Protein AF-0000000074534539 (afdb_homodimer)

Foldseek 3Di:
DEEEEQAAQQQWDQDPVGTDHDPPRNVVVLCVPCLNNVVVLVDPPPVLSDDYDYHYDVPRDAQVPDDLVVLQVVLVVCVVCVVVDQAYEYEHHDQCQLLSLLLSQLQKDQQFHEYEYEYWPHHNPDPDTQSVVQVSLVSVCRRPDGARGRWYTFDQFIARSQQKDQCQPRDSRGMDRAADHTQWGGDPHIDGPPVLRDDGDDPPDDIGGHGQDDQLEEEAEDDPPDDLVVLLVVLDPPRAEYEYAYADLQDDPPVDPSNLVSLLVSVVVRRAYETFHPDPFFFNDPCCCVDNSCNVSHHATQTGADPSNLSSLLSRLVSDPDGSVVSSVVSNPDPRSRHDD/DEEEEQAAQQQWDQDPVGTDHDPPRNVVVLCVPCLNNVPVLVPPPPVLSDDYDYHYDVPRDAQVPDDLVVLQVVLVVCVVCVVVDQAYEYEHHDQCQLLSLLLSQLQKDQQFHEYEYEYWPHHNPDPDTQSVVQVSLVSVCRRPDGARGRWYTFDQFIARSQQKDQCQPRDSRGMDRAADHTQWGGDPHIDGPPVLRDDGDDPPDDIGGHGQDDQLEEEAEDDPPDDLVVLLVVLDPPRAEYEYAYADLQDDPPVDPSNLVSLLVSVVVRRAYETFHPDPHFFNDPCCCVDNPCNVSHHATQTGADPSNLSSLLSRLVSDPDGSVVSSVVSNPDPRSRHDD

Organism: Naegleria gruberi (NCBI:txid5762)

Nearest PDB structures (foldseek):
  4r8k-assembly1_D  TM=9.287E-01  e=2.272E-40  Cavia porcellus
  4r8k-assembly2_E  TM=9.231E-01  e=3.483E-40  Cavia porcellus
  5dnd-assembly1_C  TM=9.246E-01  e=5.022E-40  Cavia porcellus
  5dne-assembly1_C  TM=9.319E-01  e=8.696E-40  Cavia porcellus
  4r8k-assembly1_B  TM=9.025E-01  e=1.354E-38  Cavia porcellus

Solvent-accessible surface area (backbone atoms only — not comparable to full-atom values): 35140 Å² total; per-residue (Å²): 55,41,32,36,37,43,29,20,37,30,37,23,41,84,50,98,89,39,73,40,84,44,88,68,43,42,61,56,52,42,59,71,33,57,95,72,36,40,77,58,47,82,72,52,72,58,85,77,72,66,63,70,46,82,45,73,49,85,77,57,36,55,30,49,60,43,34,48,68,52,48,36,52,53,48,48,51,50,61,76,43,45,90,80,40,72,27,37,35,36,33,28,13,63,56,39,39,33,40,47,27,15,36,47,37,66,27,41,39,44,42,68,38,32,33,36,34,32,36,22,90,29,26,45,82,42,92,78,43,50,17,56,59,19,50,52,47,46,53,52,44,60,68,71,47,94,45,31,47,37,22,34,30,52,72,49,28,31,30,51,8,28,45,34,42,60,37,29,43,78,50,80,72,21,64,45,36,70,80,48,75,58,41,29,39,55,61,99,54,78,46,69,42,68,90,72,55,65,77,59,50,57,92,90,47,66,70,43,79,52,66,57,78,38,50,44,47,48,50,43,54,67,58,68,42,60,41,45,67,54,52,46,36,48,55,38,83,75,45,42,31,34,39,33,26,28,31,32,43,47,44,59,42,80,83,37,62,61,52,52,47,43,50,35,54,39,33,73,73,62,31,47,38,32,37,21,33,65,27,70,22,54,34,25,44,82,58,36,81,79,66,33,71,54,40,75,47,61,36,33,55,33,28,40,33,42,70,45,26,48,50,32,49,51,24,39,46,66,40,41,100,58,55,71,70,53,42,49,51,52,59,65,45,66,85,74,74,37,39,69,134,54,41,32,37,37,44,29,20,37,28,36,22,40,83,50,97,90,39,74,40,83,44,90,68,42,41,62,58,53,42,60,69,33,56,96,72,36,41,80,58,49,78,72,51,72,60,84,77,73,67,63,71,45,82,44,73,47,84,78,58,37,56,29,50,58,42,34,49,68,52,47,37,52,52,48,48,51,50,62,76,44,48,91,80,40,72,27,37,34,37,33,28,14,65,58,38,39,32,41,46,27,14,34,47,39,66,26,40,39,45,42,68,39,31,35,34,34,30,37,22,89,30,26,45,82,41,91,77,42,50,18,58,58,17,51,51,48,45,52,52,46,61,69,72,48,94,45,32,46,38,22,34,30,53,71,49,30,29,30,51,7,29,46,35,41,60,37,28,44,78,49,79,72,20,65,46,36,70,78,48,75,58,41,29,40,55,64,98,54,78,45,69,41,68,89,70,56,66,77,60,50,58,91,88,48,66,67,42,78,52,66,56,79,38,51,47,46,48,50,43,54,67,56,68,42,63,42,45,66,53,50,47,37,47,55,38,84,77,46,43,32,34,40,34,26,30,32,31,46,47,45,58,40,77,84,38,59,62,53,51,48,42,51,34,54,40,33,73,72,61,28,47,37,31,37,20,33,63,26,72,22,51,36,24,46,83,58,36,80,79,66,33,71,54,40,75,47,62,36,30,56,33,30,41,32,40,72,44,27,48,51,34,50,50,24,40,46,67,39,42,100,58,54,69,70,55,41,49,52,52,59,66,46,64,84,75,73,38,39,68,134

Secondary structure (DSSP, 8-state):
-EEEEEESGGGEEEETTEEEE-TTHHHHHHHH-TTT--GGGGT---S-----EEEEEEEEE-GGG--HHHHHHHHHHHHHHGGG-S-EEEE--STTHHHHHHHHHHHEES--S-EEEE--SS-TTSSS-SHHHHHHHHHHHHHH----SEEEEETTEEEEGGG-EE-BSS-SS-EE-TTS--SEEESSSEEE-GGGSPPPPPTT---EE-------EEEEE--TT--HHHHHHHT-TT--EEEEEEBTTTB--TT-HHHHHHHHHHHHTT-EEEEEESSSB----TTHHHH-HHHHTTPEE-TT--HHHHHHHHHHHHHSS--HHHHHHHHTS-SSSS---/-EEEEEESGGGEEEETTEEEE-TTHHHHHHHH-TTT--GGGGT---S-----EEEEEEEEE-GGG--HHHHHHHHHHHHHTGGG-S-EEEE--STTHHHHHHHHHHHEES--S-EEEE--SS-TTSSS-SHHHHHHHHHHHHHH----SEEEEETTEEEEGGG-EE-BSS-SS-EE-TTS--SEEESSSEEE-GGGSPPPPPTT---EE-------EEEEE--TT--HHHHHHHT-TT--EEEEEEBTTTB--TT-HHHHHHHHHHHHTT-EEEEEESSSB----TTHHHH-HHHHTTPEE-TT--HHHHHHHHHHHHHSS--HHHHHHHHTS-SSSS---

Structure (mmCIF, N/CA/C/O backbone):
data_AF-0000000074534539-model_v1
#
loop_
_entity.id
_entity.type
_entity.pdbx_description
1 polymer asparaginase
#
loop_
_atom_site.group_PDB
_atom_site.id
_atom_site.type_symbol
_atom_site.label_atom_id
_atom_site.label_alt_id
_atom_site.label_comp_id
_atom_site.label_asym_id
_atom_site.label_entity_id
_atom_site.label_seq_id
_atom_site.pdbx_PDB_ins_code
_atom_site.Cartn_x
_atom_site.Cartn_y
_atom_site.Cartn_z
_atom_site.occupancy
_atom_site.B_iso_or_equiv
_atom_site.auth_seq_id
_atom_site.auth_comp_id
_atom_site.auth_asym_id
_atom_site.auth_atom_id
_atom_site.pdbx_PDB_model_num
ATOM 1 N N . ILE A 1 1 ? -1.489 26.062 23.875 1 94.81 1 ILE A N 1
ATOM 2 C CA . ILE A 1 1 ? -1.63 25.188 22.719 1 94.81 1 ILE A CA 1
ATOM 3 C C . ILE A 1 1 ? -2.65 25.781 21.75 1 94.81 1 ILE A C 1
ATOM 5 O O . ILE A 1 1 ? -3.74 26.188 22.156 1 94.81 1 ILE A O 1
ATOM 9 N N . LEU A 1 2 ? -2.225 25.969 20.516 1 95.44 2 LEU A N 1
ATOM 10 C CA . LEU A 1 2 ? -3.193 26.328 19.484 1 95.44 2 LEU A CA 1
ATOM 11 C C . LEU A 1 2 ? -3.717 25.094 18.766 1 95.44 2 LEU A C 1
ATOM 13 O O . LEU A 1 2 ? -2.953 24.391 18.109 1 95.44 2 LEU A O 1
ATOM 17 N N . ALA A 1 3 ? -4.984 24.859 18.922 1 95.75 3 ALA A N 1
ATOM 18 C CA . ALA A 1 3 ? -5.66 23.812 18.156 1 95.75 3 ALA A CA 1
ATOM 19 C C . ALA A 1 3 ? -6.266 24.391 16.875 1 95.75 3 ALA A C 1
ATOM 21 O O . ALA A 1 3 ? -7.078 25.312 16.938 1 95.75 3 ALA A O 1
ATOM 22 N N . ILE A 1 4 ? -5.812 23.906 15.789 1 97 4 ILE A N 1
ATOM 23 C CA . ILE A 1 4 ? -6.289 24.359 14.492 1 97 4 ILE A CA 1
ATOM 24 C C . ILE A 1 4 ? -7.227 23.312 13.891 1 97 4 ILE A C 1
ATOM 26 O O . ILE A 1 4 ? -6.801 22.203 13.57 1 97 4 ILE A O 1
ATOM 30 N N . TYR A 1 5 ? -8.5 23.641 13.75 1 96.69 5 TYR A N 1
ATOM 31 C CA . TYR A 1 5 ? -9.5 22.734 13.195 1 96.69 5 TYR A CA 1
ATOM 32 C C . TYR A 1 5 ? -9.641 22.953 11.688 1 96.69 5 TYR A C 1
ATOM 34 O O . TYR A 1 5 ? -10.18 23.969 11.25 1 96.69 5 TYR A O 1
ATOM 42 N N . THR A 1 6 ? -9.219 21.938 10.914 1 96.94 6 THR A N 1
ATOM 43 C CA . THR A 1 6 ? -9.219 22.062 9.461 1 96.94 6 THR A CA 1
ATOM 44 C C . THR A 1 6 ? -10.367 21.281 8.844 1 96.94 6 THR A C 1
ATOM 46 O O . THR A 1 6 ? -10.641 21.391 7.648 1 96.94 6 THR A O 1
ATOM 49 N N . GLY A 1 7 ? -10.984 20.484 9.641 1 94.06 7 GLY A N 1
ATOM 50 C CA . GLY A 1 7 ? -12.062 19.609 9.195 1 94.06 7 GLY A CA 1
ATOM 51 C C . GLY A 1 7 ? -11.938 18.203 9.711 1 94.06 7 GLY A C 1
ATOM 52 O O . GLY A 1 7 ? -11.266 17.953 10.719 1 94.06 7 GLY A O 1
ATOM 53 N N . GLY A 1 8 ? -12.672 17.328 9.039 1 93.25 8 GLY A N 1
ATOM 54 C CA . GLY A 1 8 ? -12.625 15.922 9.422 1 93.25 8 GLY A CA 1
ATOM 55 C C . GLY A 1 8 ? -13.805 15.5 10.273 1 93.25 8 GLY A C 1
ATOM 56 O O . GLY A 1 8 ? -14.555 16.344 10.773 1 93.25 8 GLY A O 1
ATOM 57 N N . THR A 1 9 ? -13.82 14.289 10.523 1 91.31 9 THR A N 1
ATOM 58 C CA . THR A 1 9 ? -14.961 13.641 11.164 1 91.31 9 THR A CA 1
ATOM 59 C C . THR A 1 9 ? -15.117 14.109 12.602 1 91.31 9 THR A C 1
ATOM 61 O O . THR A 1 9 ? -16.234 14.195 13.117 1 91.31 9 THR A O 1
ATOM 64 N N . ILE A 1 10 ? -14.07 14.477 13.219 1 94 10 ILE A N 1
ATOM 65 C CA . ILE A 1 10 ? -14.047 14.773 14.641 1 94 10 ILE A CA 1
ATOM 66 C C . ILE A 1 10 ? -15.062 15.875 14.961 1 94 10 ILE A C 1
ATOM 68 O O . ILE A 1 10 ? -15.695 15.859 16.016 1 94 10 ILE A O 1
ATOM 72 N N . GLY A 1 11 ? -15.258 16.797 14.062 1 92.5 11 GLY A N 1
ATOM 73 C CA . GLY A 1 11 ? -16.156 17.922 14.312 1 92.5 11 GLY A CA 1
ATOM 74 C C . GLY A 1 11 ? -17.438 17.859 13.5 1 92.5 11 GLY A C 1
ATOM 75 O O . GLY A 1 11 ? -18.156 18.844 13.391 1 92.5 11 GLY A O 1
ATOM 76 N N . MET A 1 12 ? -17.719 16.719 12.953 1 90.44 12 MET A N 1
ATOM 77 C CA . MET A 1 12 ? -18.891 16.625 12.094 1 90.44 12 MET A CA 1
ATOM 78 C C . MET A 1 12 ? -20.141 16.344 12.914 1 90.44 12 MET A C 1
ATOM 80 O O . MET A 1 12 ? -20.062 15.828 14.031 1 90.44 12 MET A O 1
ATOM 84 N N . LYS A 1 13 ? -21.188 16.781 12.32 1 88.81 13 LYS A N 1
ATOM 85 C CA . LYS A 1 13 ? -22.516 16.562 12.914 1 88.81 13 LYS A CA 1
ATOM 86 C C . LYS A 1 13 ? -23.297 15.516 12.125 1 88.81 13 LYS A C 1
ATOM 88 O O . LYS A 1 13 ? -23.219 15.461 10.898 1 88.81 13 LYS A O 1
ATOM 93 N N . LYS A 1 14 ? -23.984 14.695 12.836 1 84.25 14 LYS A N 1
ATOM 94 C CA . LYS A 1 14 ? -24.844 13.711 12.188 1 84.25 14 LYS A CA 1
ATOM 95 C C . LYS A 1 14 ? -26.047 14.383 11.531 1 84.25 14 LYS A C 1
ATOM 97 O O . LYS A 1 14 ? -26.656 15.273 12.117 1 84.25 14 LYS A O 1
ATOM 102 N N . SER A 1 15 ? -26.25 14.094 10.25 1 80.19 15 SER A N 1
ATOM 103 C CA . SER A 1 15 ? -27.422 14.531 9.5 1 80.19 15 SER A CA 1
ATOM 104 C C . SER A 1 15 ? -28.094 13.359 8.797 1 80.19 15 SER A C 1
ATOM 106 O O . SER A 1 15 ? -27.641 12.219 8.898 1 80.19 15 SER A O 1
ATOM 108 N N . SER A 1 16 ? -29.281 13.617 8.164 1 78.12 16 SER A N 1
ATOM 109 C CA . SER A 1 16 ? -30 12.594 7.414 1 78.12 16 SER A CA 1
ATOM 110 C C . SER A 1 16 ? -29.156 12.047 6.27 1 78.12 16 SER A C 1
ATOM 112 O O . SER A 1 16 ? -29.344 10.914 5.832 1 78.12 16 SER A O 1
ATOM 114 N N . GLU A 1 17 ? -28.234 12.828 5.883 1 70.12 17 GLU A N 1
ATOM 115 C CA . GLU A 1 17 ? -27.406 12.445 4.75 1 70.12 17 GLU A CA 1
ATOM 116 C C . GLU A 1 17 ? -26.047 11.906 5.219 1 70.12 17 GLU A C 1
ATOM 118 O O . GLU A 1 17 ? -25.141 11.719 4.41 1 70.12 17 GLU A O 1
ATOM 123 N N . GLY A 1 18 ? -25.953 11.703 6.516 1 75.5 18 GLY A N 1
ATOM 124 C CA . GLY A 1 18 ? -24.672 11.258 7.066 1 75.5 18 GLY A CA 1
ATOM 125 C C . GLY A 1 18 ? -23.984 12.312 7.902 1 75.5 18 GLY A C 1
ATOM 126 O O . GLY A 1 18 ? -24.641 13.18 8.484 1 75.5 18 GLY A O 1
ATOM 127 N N . TYR A 1 19 ? -22.719 12.188 8.109 1 79.5 19 TYR A N 1
ATOM 128 C CA . TYR A 1 19 ? -21.953 13.164 8.867 1 79.5 19 TYR A CA 1
ATOM 129 C C . TYR A 1 19 ? -21.531 14.328 7.98 1 79.5 19 TYR A C 1
ATOM 131 O O . TYR A 1 19 ? -21.094 14.125 6.844 1 79.5 19 TYR A O 1
ATOM 139 N N . GLN A 1 20 ? -21.734 15.555 8.469 1 80.88 20 GLN A N 1
ATOM 140 C CA . GLN A 1 20 ? -21.391 16.734 7.695 1 80.88 20 GLN A CA 1
ATOM 141 C C . GLN A 1 20 ? -20.594 17.734 8.547 1 80.88 20 GLN A C 1
ATOM 143 O O . GLN A 1 20 ? -20.859 17.875 9.742 1 80.88 20 GLN A O 1
ATOM 148 N N . PRO A 1 21 ? -19.672 18.422 7.891 1 81.62 21 PRO A N 1
ATOM 149 C CA . PRO A 1 21 ? -19 19.5 8.617 1 81.62 21 PRO A CA 1
ATOM 150 C C . PRO A 1 21 ? -19.922 20.688 8.906 1 81.62 21 PRO A C 1
ATOM 152 O O . PRO A 1 21 ? -20.703 21.078 8.047 1 81.62 21 PRO A O 1
ATOM 155 N N . VAL A 1 22 ? -19.953 21.141 10.148 1 85.38 22 VAL A N 1
ATOM 156 C CA . VAL A 1 22 ? -20.766 22.281 10.539 1 85.38 22 VAL A CA 1
ATOM 157 C C . VAL A 1 22 ? -19.891 23.297 11.273 1 85.38 22 VAL A C 1
ATOM 159 O O . VAL A 1 22 ? -19.281 22.984 12.305 1 85.38 22 VAL A O 1
ATOM 162 N N . LYS A 1 23 ? -19.953 24.484 10.719 1 87.81 23 LYS A N 1
ATOM 163 C CA . LYS A 1 23 ? -19.141 25.547 11.305 1 87.81 23 LYS A CA 1
ATOM 164 C C . LYS A 1 23 ? -19.531 25.797 12.766 1 87.81 23 LYS A C 1
ATOM 166 O O . LYS A 1 23 ? -20.719 25.844 13.094 1 87.81 23 LYS A O 1
ATOM 171 N N . GLY A 1 24 ? -18.531 25.875 13.547 1 89.62 24 GLY A N 1
ATOM 172 C CA . GLY A 1 24 ? -18.734 26.234 14.938 1 89.62 24 GLY A CA 1
ATOM 173 C C . GLY A 1 24 ? -19.203 25.078 15.805 1 89.62 24 GLY A C 1
ATOM 174 O O . GLY A 1 24 ? -19.25 25.203 17.031 1 89.62 24 GLY A O 1
ATOM 175 N N . TYR A 1 25 ? -19.5 24.016 15.211 1 90.31 25 TYR A N 1
ATOM 176 C CA . TYR A 1 25 ? -20.094 22.891 15.922 1 90.31 25 TYR A CA 1
ATOM 177 C C . TYR A 1 25 ? -19.094 22.266 16.891 1 90.31 25 TYR A C 1
ATOM 179 O O . TYR A 1 25 ? -19.438 21.953 18.031 1 90.31 25 TYR A O 1
ATOM 187 N N . LEU A 1 26 ? -17.875 22.078 16.453 1 90.88 26 LEU A N 1
ATOM 188 C CA . LEU A 1 26 ? -16.875 21.469 17.312 1 90.88 26 LEU A CA 1
ATOM 189 C C . LEU A 1 26 ? -16.641 22.312 18.562 1 90.88 26 LEU A C 1
ATOM 191 O O . LEU A 1 26 ? -16.562 21.781 19.672 1 90.88 26 LEU A O 1
ATOM 195 N N . ARG A 1 27 ? -16.516 23.594 18.391 1 88.81 27 ARG A N 1
ATOM 196 C CA . ARG A 1 27 ? -16.312 24.516 19.516 1 88.81 27 ARG A CA 1
ATOM 197 C C . ARG A 1 27 ? -17.422 24.344 20.562 1 88.81 27 ARG A C 1
ATOM 199 O O . ARG A 1 27 ? -17.156 24.281 21.75 1 88.81 27 ARG A O 1
ATOM 206 N N . LYS A 1 28 ? -18.609 24.312 20.062 1 87.94 28 LYS A N 1
ATOM 207 C CA . LYS A 1 28 ? -19.766 24.156 20.938 1 87.94 28 LYS A CA 1
ATOM 208 C C . LYS A 1 28 ? -19.703 22.844 21.703 1 87.94 28 LYS A C 1
ATOM 210 O O . LYS A 1 28 ? -20 22.797 22.906 1 87.94 28 LYS A O 1
ATOM 215 N N . LYS A 1 29 ? -19.359 21.859 21.031 1 88.88 29 LYS A N 1
ATOM 216 C CA . LYS A 1 29 ? -19.312 20.531 21.641 1 88.88 29 LYS A CA 1
ATOM 217 C C . LYS A 1 29 ? -18.203 20.438 22.672 1 88.88 29 LYS A C 1
ATOM 219 O O . LYS A 1 29 ? -18.391 19.875 23.75 1 88.88 29 LYS A O 1
ATOM 224 N N . LEU A 1 30 ? -17.047 20.938 22.375 1 88.25 30 LEU A N 1
ATOM 225 C CA . LEU A 1 30 ? -15.922 20.906 23.297 1 88.25 30 LEU A CA 1
ATOM 226 C C . LEU A 1 30 ? -16.234 21.703 24.562 1 88.25 30 LEU A C 1
ATOM 228 O O . LEU A 1 30 ? -15.805 21.344 25.656 1 88.25 30 LEU A O 1
ATOM 232 N N . ALA A 1 31 ? -17 22.766 24.406 1 84.62 31 ALA A N 1
ATOM 233 C CA . ALA A 1 31 ? -17.391 23.609 25.531 1 84.62 31 ALA A CA 1
ATOM 234 C C . ALA A 1 31 ? -18.266 22.844 26.516 1 84.62 31 ALA A C 1
ATOM 236 O O . ALA A 1 31 ? -18.344 23.188 27.688 1 84.62 31 ALA A O 1
ATOM 237 N N . GLN A 1 32 ? -18.891 21.859 26.031 1 85.25 32 GLN A N 1
ATOM 238 C CA . GLN A 1 32 ? -19.797 21.062 26.844 1 85.25 32 GLN A CA 1
ATOM 239 C C . GLN A 1 32 ? -19.047 19.953 27.578 1 85.25 32 GLN A C 1
ATOM 241 O O . GLN A 1 32 ? -19.578 19.344 28.5 1 85.25 32 GLN A O 1
ATOM 246 N N . LEU A 1 33 ? -17.922 19.719 27.156 1 83.56 33 LEU A N 1
ATOM 247 C CA . LEU A 1 33 ? -17.109 18.672 27.781 1 83.56 33 LEU A CA 1
ATOM 248 C C . LEU A 1 33 ? -16.188 19.266 28.844 1 83.56 33 LEU A C 1
ATOM 250 O O . LEU A 1 33 ? -15.32 20.078 28.531 1 83.56 33 LEU A O 1
ATOM 254 N N . SER A 1 34 ? -16.281 18.828 30.047 1 79.19 34 SER A N 1
ATOM 255 C CA . SER A 1 34 ? -15.586 19.406 31.188 1 79.19 34 SER A CA 1
ATOM 256 C C . SER A 1 34 ? -14.078 19.25 31.047 1 79.19 34 SER A C 1
ATOM 258 O O . SER A 1 34 ? -13.32 20.109 31.484 1 79.19 34 SER A O 1
ATOM 260 N N . GLN A 1 35 ? -13.672 18.156 30.391 1 78.5 35 GLN A N 1
ATOM 261 C CA . GLN A 1 35 ? -12.25 17.875 30.25 1 78.5 35 GLN A CA 1
ATOM 262 C C . GLN A 1 35 ? -11.562 18.922 29.375 1 78.5 35 GLN A C 1
ATOM 264 O O . GLN A 1 35 ? -10.344 19.109 29.469 1 78.5 35 GLN A O 1
ATOM 269 N N . PHE A 1 36 ? -12.484 19.594 28.609 1 77.81 36 PHE A N 1
ATOM 270 C CA . PHE A 1 36 ? -11.883 20.547 27.688 1 77.81 36 PHE A CA 1
ATOM 271 C C . PHE A 1 36 ? -12.25 21.969 28.078 1 77.81 36 PHE A C 1
ATOM 273 O O . PHE A 1 36 ? -11.852 22.938 27.406 1 77.81 36 PHE A O 1
ATOM 280 N N . ASN A 1 37 ? -13.273 22.141 29 1 70.75 37 ASN A N 1
ATOM 281 C CA . ASN A 1 37 ? -13.75 23.469 29.406 1 70.75 37 ASN A CA 1
ATOM 282 C C . ASN A 1 37 ? -13.711 23.625 30.922 1 70.75 37 ASN A C 1
ATOM 284 O O . ASN A 1 37 ? -14.75 23.594 31.578 1 70.75 37 ASN A O 1
ATOM 288 N N . ASP A 1 38 ? -13.062 23.047 31.562 1 56.72 38 ASP A N 1
ATOM 289 C CA . ASP A 1 38 ? -13.164 23.188 33 1 56.72 38 ASP A CA 1
ATOM 290 C C . ASP A 1 38 ? -13.25 24.656 33.406 1 56.72 38 ASP A C 1
ATOM 292 O O . ASP A 1 38 ? -12.328 25.438 33.156 1 56.72 38 ASP A O 1
ATOM 296 N N . GLU A 1 39 ? -14.477 25.266 33.344 1 50.41 39 GLU A N 1
ATOM 297 C CA . GLU A 1 39 ? -14.633 26.562 33.969 1 50.41 39 GLU A CA 1
ATOM 298 C C . GLU A 1 39 ? -13.672 26.719 35.156 1 50.41 39 GLU A C 1
ATOM 300 O O . GLU A 1 39 ? -13.203 27.828 35.438 1 50.41 39 GLU A O 1
ATOM 305 N N . ARG A 1 40 ? -13.828 25.672 36.031 1 45.59 40 ARG A N 1
ATOM 306 C CA . ARG A 1 40 ? -12.922 25.656 37.188 1 45.59 40 ARG A CA 1
ATOM 307 C C . ARG A 1 40 ? -11.469 25.641 36.719 1 45.59 40 ARG A C 1
ATOM 309 O O . ARG A 1 40 ? -10.555 25.438 37.531 1 45.59 40 ARG A O 1
ATOM 316 N N . HIS A 1 41 ? -11.43 25.453 35.469 1 44.12 41 HIS A N 1
ATOM 317 C CA . HIS A 1 41 ? -10.07 25.312 34.969 1 44.12 41 HIS A CA 1
ATOM 318 C C . HIS A 1 41 ? -9.227 26.531 35.281 1 44.12 41 HIS A C 1
ATOM 320 O O . HIS A 1 41 ? -8.086 26.656 34.844 1 44.12 41 HIS A O 1
ATOM 326 N N . ARG A 1 42 ? -9.914 27.703 35.688 1 37.31 42 ARG A N 1
ATOM 327 C CA . ARG A 1 42 ? -8.891 28.547 36.312 1 37.31 42 ARG A CA 1
ATOM 328 C C . ARG A 1 42 ? -7.965 27.719 37.188 1 37.31 42 ARG A C 1
ATOM 330 O O . ARG A 1 42 ? -6.746 27.891 37.156 1 37.31 42 ARG A O 1
ATOM 337 N N . LYS A 1 43 ? -8.484 27.094 38.406 1 33.5 43 LYS A N 1
ATOM 338 C CA . LYS A 1 43 ? -7.68 26.438 39.438 1 33.5 43 LYS A CA 1
ATOM 339 C C . LYS A 1 43 ? -7.668 24.922 39.25 1 33.5 43 LYS A C 1
ATOM 341 O O . LYS A 1 43 ? -7.332 24.188 40.188 1 33.5 43 LYS A O 1
ATOM 346 N N . LEU A 1 44 ? -8.477 24.281 38.5 1 33.12 44 LEU A N 1
ATOM 347 C CA . LEU A 1 44 ? -8.461 22.828 38.594 1 33.12 44 LEU A CA 1
ATOM 348 C C . LEU A 1 44 ? -7.043 22.297 38.469 1 33.12 44 LEU A C 1
ATOM 350 O O . LEU A 1 44 ? -6.293 22.703 37.562 1 33.12 44 LEU A O 1
ATOM 354 N N . TYR A 1 45 ? -6.602 21.516 39.5 1 32.91 45 TYR A N 1
ATOM 355 C CA . TYR A 1 45 ? -5.402 20.734 39.75 1 32.91 45 TYR A CA 1
ATOM 356 C C . TYR A 1 45 ? -5.094 19.797 38.594 1 32.91 45 TYR A C 1
ATOM 358 O O . TYR A 1 45 ? -5.082 18.578 38.781 1 32.91 45 TYR A O 1
ATOM 366 N N . LEU A 1 46 ? -5.934 19.531 37.656 1 36.12 46 LEU A N 1
ATOM 367 C CA . LEU A 1 46 ? -5.039 18.734 36.812 1 36.12 46 LEU A CA 1
ATOM 368 C C . LEU A 1 46 ? -3.691 19.422 36.656 1 36.12 46 LEU A C 1
ATOM 370 O O . LEU A 1 46 ? -3.635 20.625 36.344 1 36.12 46 LEU A O 1
ATOM 374 N N . THR A 1 47 ? -2.725 19.047 37.375 1 39.72 47 THR A N 1
ATOM 375 C CA . THR A 1 47 ? -1.343 19.5 37.281 1 39.72 47 THR A CA 1
ATOM 376 C C . THR A 1 47 ? -1.08 20.078 35.875 1 39.72 47 THR A C 1
ATOM 378 O O . THR A 1 47 ? -0.186 20.906 35.688 1 39.72 47 THR A O 1
ATOM 381 N N . LEU A 1 48 ? -1.454 19.406 34.75 1 47.25 48 LEU A N 1
ATOM 382 C CA . LEU A 1 48 ? -0.994 19.828 33.438 1 47.25 48 LEU A CA 1
ATOM 383 C C . LEU A 1 48 ? -1.976 20.828 32.812 1 47.25 48 LEU A C 1
ATOM 385 O O . LEU A 1 48 ? -2.91 20.422 32.125 1 47.25 48 LEU A O 1
ATOM 389 N N . ALA A 1 49 ? -2.291 21.891 33.438 1 54.59 49 ALA A N 1
ATOM 390 C CA . ALA A 1 49 ? -3.166 22.922 32.875 1 54.59 49 ALA A CA 1
ATOM 391 C C . ALA A 1 49 ? -2.629 23.422 31.547 1 54.59 49 ALA A C 1
ATOM 393 O O . ALA A 1 49 ? -1.54 23.984 31.469 1 54.59 49 ALA A O 1
ATOM 394 N N . ALA A 1 50 ? -2.877 22.641 30.5 1 64.5 50 ALA A N 1
ATOM 395 C CA . ALA A 1 50 ? -2.566 23.219 29.203 1 64.5 50 ALA A CA 1
ATOM 396 C C . ALA A 1 50 ? -3.672 24.156 28.734 1 64.5 50 ALA A C 1
ATOM 398 O O . ALA A 1 50 ? -4.859 23.844 28.844 1 64.5 50 ALA A O 1
ATOM 399 N N . LEU A 1 51 ? -3.271 25.391 28.625 1 71.12 51 LEU A N 1
ATOM 400 C CA . LEU A 1 51 ? -4.172 26.344 27.984 1 71.12 51 LEU A CA 1
ATOM 401 C C . LEU A 1 51 ? -4.215 26.141 26.484 1 71.12 51 LEU A C 1
ATOM 403 O O . LEU A 1 51 ? -3.174 25.953 25.844 1 71.12 51 LEU A O 1
ATOM 407 N N . TYR A 1 52 ? -5.539 25.812 26 1 79.56 52 TYR A N 1
ATOM 408 C CA . TYR A 1 52 ? -5.594 25.672 24.562 1 79.56 52 TYR A CA 1
ATOM 409 C C . TYR A 1 52 ? -6.637 26.609 23.953 1 79.56 52 TYR A C 1
ATOM 411 O O . TYR A 1 52 ? -7.551 27.062 24.641 1 79.56 52 TYR A O 1
ATOM 419 N N . GLN A 1 53 ? -6.375 27.125 22.781 1 87.38 53 GLN A N 1
ATOM 420 C CA . GLN A 1 53 ? -7.277 27.906 21.938 1 87.38 53 GLN A CA 1
ATOM 421 C C . GLN A 1 53 ? -7.605 27.156 20.641 1 87.38 53 GLN A C 1
ATOM 423 O O . GLN A 1 53 ? -6.75 26.469 20.078 1 87.38 53 GLN A O 1
ATOM 428 N N . LEU A 1 54 ? -8.867 27.281 20.281 1 92.38 54 LEU A N 1
ATOM 429 C CA . LEU A 1 54 ? -9.312 26.641 19.047 1 92.38 54 LEU A CA 1
ATOM 430 C C . LEU A 1 54 ? -9.453 27.641 17.922 1 92.38 54 LEU A C 1
ATOM 432 O O . LEU A 1 54 ? -10.141 28.656 18.062 1 92.38 54 LEU A O 1
ATOM 436 N N . LEU A 1 55 ? -8.766 27.438 16.875 1 94.5 55 LEU A N 1
ATOM 437 C CA . LEU A 1 55 ? -8.906 28.188 15.633 1 94.5 55 LEU A CA 1
ATOM 438 C C . LEU A 1 55 ? -9.523 27.328 14.539 1 94.5 55 LEU A C 1
ATOM 440 O O . LEU A 1 55 ? -8.977 26.281 14.188 1 94.5 55 LEU A O 1
ATOM 444 N N . GLU A 1 56 ? -10.656 27.719 14.039 1 95.62 56 GLU A N 1
ATOM 445 C CA . GLU A 1 56 ? -11.375 26.969 13.016 1 95.62 56 GLU A CA 1
ATOM 446 C C . GLU A 1 56 ? -11.18 27.578 11.633 1 95.62 56 GLU A C 1
ATOM 448 O O . GLU A 1 56 ? -11.383 28.781 11.445 1 95.62 56 GLU A O 1
ATOM 453 N N . PHE A 1 57 ? -10.727 26.719 10.695 1 95.69 57 PHE A N 1
ATOM 454 C CA . PHE A 1 57 ? -10.562 27.172 9.32 1 95.69 57 PHE A CA 1
ATOM 455 C C . PHE A 1 57 ? -11.914 27.406 8.664 1 95.69 57 PHE A C 1
ATOM 457 O O . PHE A 1 57 ? -12.93 26.859 9.109 1 95.69 57 PHE A O 1
ATOM 464 N N . ASP A 1 58 ? -11.906 28.266 7.684 1 92 58 ASP A N 1
ATOM 465 C CA . ASP A 1 58 ? -13.07 28.531 6.848 1 92 58 ASP A CA 1
ATOM 466 C C . ASP A 1 58 ? -12.695 28.531 5.367 1 92 58 ASP A C 1
ATOM 468 O O . ASP A 1 58 ? -11.992 29.422 4.902 1 92 58 ASP A O 1
ATOM 472 N N . PRO A 1 59 ? -13.25 27.656 4.637 1 91 59 PRO A N 1
ATOM 473 C CA . PRO A 1 59 ? -14.094 26.531 5.031 1 91 59 PRO A CA 1
ATOM 474 C C . PRO A 1 59 ? -13.312 25.406 5.699 1 91 59 PRO A C 1
ATOM 476 O O . PRO A 1 59 ? -12.086 25.344 5.566 1 91 59 PRO A O 1
ATOM 479 N N . ILE A 1 60 ? -13.984 24.578 6.484 1 91.5 60 ILE A N 1
ATOM 480 C CA . ILE A 1 60 ? -13.43 23.297 6.918 1 91.5 60 ILE A CA 1
ATOM 481 C C . ILE A 1 60 ? -13.602 22.25 5.82 1 91.5 60 ILE A C 1
ATOM 483 O O . ILE A 1 60 ? -14.586 22.281 5.074 1 91.5 60 ILE A O 1
ATOM 487 N N . LEU A 1 61 ? -12.664 21.328 5.75 1 89.75 61 LEU A N 1
ATOM 488 C CA . LEU A 1 61 ? -12.648 20.438 4.598 1 89.75 61 LEU A CA 1
ATOM 489 C C . LEU A 1 61 ? -12.719 18.984 5.035 1 89.75 61 LEU A C 1
ATOM 491 O O . LEU A 1 61 ? -12.195 18.625 6.09 1 89.75 61 LEU A O 1
ATOM 495 N N . ASP A 1 62 ? -13.375 18.188 4.191 1 90.06 62 ASP A N 1
ATOM 496 C CA . ASP A 1 62 ? -13.086 16.766 4.191 1 90.06 62 ASP A CA 1
ATOM 497 C C . ASP A 1 62 ? -11.648 16.5 3.746 1 90.06 62 ASP A C 1
ATOM 499 O O . ASP A 1 62 ? -11.172 17.109 2.787 1 90.06 62 ASP A O 1
ATOM 503 N N . SER A 1 63 ? -10.984 15.688 4.5 1 93.12 63 SER A N 1
ATOM 504 C CA . SER A 1 63 ? -9.562 15.492 4.215 1 93.12 63 SER A CA 1
ATOM 505 C C . SER A 1 63 ? -9.359 14.938 2.807 1 93.12 63 SER A C 1
ATOM 507 O O . SER A 1 63 ? -8.305 15.156 2.199 1 93.12 63 SER A O 1
ATOM 509 N N . SER A 1 64 ? -10.312 14.188 2.223 1 93.75 64 SER A N 1
ATOM 510 C CA . SER A 1 64 ? -10.195 13.672 0.861 1 93.75 64 SER A CA 1
ATOM 511 C C . SER A 1 64 ? -10.148 14.812 -0.155 1 93.75 64 SER A C 1
ATOM 513 O O . SER A 1 64 ? -9.688 14.625 -1.283 1 93.75 64 SER A O 1
ATOM 515 N N . ASP A 1 65 ? -10.547 15.984 0.277 1 93.75 65 ASP A N 1
ATOM 516 C CA . ASP A 1 65 ? -10.609 17.125 -0.633 1 93.75 65 ASP A CA 1
ATOM 517 C C . ASP A 1 65 ? -9.391 18.031 -0.454 1 93.75 65 ASP A C 1
ATOM 519 O O . ASP A 1 65 ? -9.25 19.031 -1.152 1 93.75 65 ASP A O 1
ATOM 523 N N . MET A 1 66 ? -8.523 17.688 0.416 1 94.19 66 MET A N 1
ATOM 524 C CA . MET A 1 66 ? -7.344 18.516 0.658 1 94.19 66 MET A CA 1
ATOM 525 C C . MET A 1 66 ? -6.316 18.328 -0.452 1 94.19 66 MET A C 1
ATOM 527 O O . MET A 1 66 ? -6.129 17.219 -0.956 1 94.19 66 MET A O 1
ATOM 531 N N . GLY A 1 67 ? -5.711 19.375 -0.873 1 95.38 67 GLY A N 1
ATOM 532 C CA . GLY A 1 67 ? -4.551 19.391 -1.748 1 95.38 67 GLY A CA 1
ATOM 533 C C . GLY A 1 67 ? -3.34 20.062 -1.124 1 95.38 67 GLY A C 1
ATOM 534 O O . GLY A 1 67 ? -3.326 20.328 0.079 1 95.38 67 GLY A O 1
ATOM 535 N N . TYR A 1 68 ? -2.311 20.266 -1.938 1 96.62 68 TYR A N 1
ATOM 536 C CA . TYR A 1 68 ? -1.07 20.812 -1.395 1 96.62 68 TYR A CA 1
ATOM 537 C C . TYR A 1 68 ? -1.248 22.266 -0.982 1 96.62 68 TYR A C 1
ATOM 539 O O . TYR A 1 68 ? -0.573 22.75 -0.069 1 96.62 68 TYR A O 1
ATOM 547 N N . LYS A 1 69 ? -2.217 23.016 -1.62 1 97.25 69 LYS A N 1
ATOM 548 C CA . LYS A 1 69 ? -2.475 24.391 -1.222 1 97.25 69 LYS A CA 1
ATOM 549 C C . LYS A 1 69 ? -3.045 24.469 0.192 1 97.25 69 LYS A C 1
ATOM 551 O O . LYS A 1 69 ? -2.777 25.406 0.931 1 97.25 69 LYS A O 1
ATOM 556 N N . ASP A 1 70 ? -3.832 23.484 0.53 1 97.5 70 ASP A N 1
ATOM 557 C CA . ASP A 1 70 ? -4.367 23.406 1.886 1 97.5 70 ASP A CA 1
ATOM 558 C C . ASP A 1 70 ? -3.26 23.141 2.902 1 97.5 70 ASP A C 1
ATOM 560 O O . ASP A 1 70 ? -3.299 23.656 4.02 1 97.5 70 ASP A O 1
ATOM 564 N N . TRP A 1 71 ? -2.27 22.281 2.525 1 98.62 71 TRP A N 1
ATOM 565 C CA . TRP A 1 71 ? -1.113 22.078 3.389 1 98.62 71 TRP A CA 1
ATOM 566 C C . TRP A 1 71 ? -0.388 23.391 3.666 1 98.62 71 TRP A C 1
ATOM 568 O O . TRP A 1 71 ? -0.004 23.656 4.805 1 98.62 71 TRP A O 1
ATOM 578 N N . VAL A 1 72 ? -0.241 24.172 2.609 1 98.69 72 VAL A N 1
ATOM 579 C CA . VAL A 1 72 ? 0.461 25.438 2.725 1 98.69 72 VAL A CA 1
ATOM 580 C C . VAL A 1 72 ? -0.315 26.375 3.648 1 98.69 72 VAL A C 1
ATOM 582 O O . VAL A 1 72 ? 0.279 27.094 4.453 1 98.69 72 VAL A O 1
ATOM 585 N N . LYS A 1 73 ? -1.633 26.391 3.533 1 98.56 73 LYS A N 1
ATOM 586 C CA . LYS A 1 73 ? -2.471 27.188 4.418 1 98.56 73 LYS A CA 1
ATOM 587 C C . LYS A 1 73 ? -2.268 26.797 5.879 1 98.56 73 LYS A C 1
ATOM 589 O O . LYS A 1 73 ? -2.152 27.672 6.75 1 98.56 73 LYS A O 1
ATOM 594 N N . ILE A 1 74 ? -2.24 25.547 6.16 1 98.75 74 ILE A N 1
ATOM 595 C CA . ILE A 1 74 ? -2.021 25.062 7.516 1 98.75 74 ILE A CA 1
ATOM 596 C C . ILE A 1 74 ? -0.635 25.469 8 1 98.75 74 ILE A C 1
ATOM 598 O O . ILE A 1 74 ? -0.487 25.984 9.109 1 98.75 74 ILE A O 1
ATOM 602 N N . ALA A 1 75 ? 0.375 25.25 7.133 1 98.88 75 ALA A N 1
ATOM 603 C CA . ALA A 1 75 ? 1.752 25.594 7.477 1 98.88 75 ALA A CA 1
ATOM 604 C C . ALA A 1 75 ? 1.89 27.078 7.762 1 98.88 75 ALA A C 1
ATOM 606 O O . ALA A 1 75 ? 2.568 27.469 8.711 1 98.88 75 ALA A O 1
ATOM 607 N N . GLN A 1 76 ? 1.265 27.875 6.922 1 98.75 76 GLN A N 1
ATOM 608 C CA . GLN A 1 76 ? 1.304 29.328 7.105 1 98.75 76 GLN A CA 1
ATOM 609 C C . GLN A 1 76 ? 0.657 29.719 8.43 1 98.75 76 GLN A C 1
ATOM 611 O O . GLN A 1 76 ? 1.143 30.625 9.117 1 98.75 76 GLN A O 1
ATOM 616 N N . CYS A 1 77 ? -0.427 29.109 8.758 1 98.62 77 CYS A N 1
ATOM 617 C CA . CYS A 1 77 ? -1.099 29.391 10.023 1 98.62 77 CYS A CA 1
ATOM 618 C C . CYS A 1 77 ? -0.176 29.109 11.203 1 98.62 77 CYS A C 1
ATOM 620 O O . CYS A 1 77 ? -0.065 29.922 12.117 1 98.62 77 CYS A O 1
ATOM 622 N N . VAL A 1 78 ? 0.499 27.953 11.211 1 98.69 78 VAL A N 1
ATOM 623 C CA . VAL A 1 78 ? 1.452 27.609 12.266 1 98.69 78 VAL A CA 1
ATOM 624 C C . VAL A 1 78 ? 2.576 28.656 12.297 1 98.69 78 VAL A C 1
ATOM 626 O O . VAL A 1 78 ? 2.961 29.125 13.367 1 98.69 78 VAL A O 1
ATOM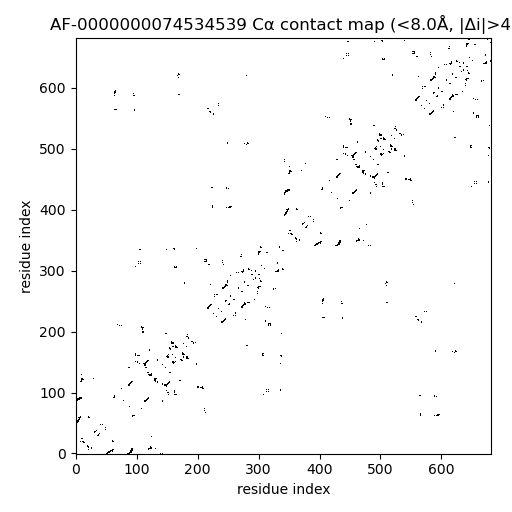 629 N N . TYR A 1 79 ? 3.057 28.984 11.094 1 98.69 79 TYR A N 1
ATOM 630 C CA . TYR A 1 79 ? 4.141 29.953 10.984 1 98.69 79 TYR A CA 1
ATOM 631 C C . TYR A 1 79 ? 3.734 31.297 11.586 1 98.69 79 TYR A C 1
ATOM 633 O O . TYR A 1 79 ? 4.477 31.891 12.367 1 98.69 79 TYR A O 1
ATOM 641 N N . ASP A 1 80 ? 2.559 31.781 11.273 1 98.31 80 ASP A N 1
ATOM 642 C CA . ASP A 1 80 ? 2.064 33.062 11.711 1 98.31 80 ASP A CA 1
ATOM 643 C C . ASP A 1 80 ? 1.865 33.125 13.227 1 98.31 80 ASP A C 1
ATOM 645 O O . ASP A 1 80 ? 1.961 34.188 13.844 1 98.31 80 ASP A O 1
ATOM 649 N N . HIS A 1 81 ? 1.612 31.984 13.82 1 97.75 81 HIS A N 1
ATOM 650 C CA . HIS A 1 81 ? 1.3 31.922 15.242 1 97.75 81 HIS A CA 1
ATOM 651 C C . HIS A 1 81 ? 2.438 31.281 16.031 1 97.75 81 HIS A C 1
ATOM 653 O O . HIS A 1 81 ? 2.295 31.016 17.234 1 97.75 81 HIS A O 1
ATOM 659 N N . TYR A 1 82 ? 3.516 31.031 15.414 1 97.94 82 TYR A N 1
ATOM 660 C CA . TYR A 1 82 ? 4.594 30.203 15.938 1 97.94 82 TYR A CA 1
ATOM 661 C C . TYR A 1 82 ? 5.094 30.734 17.266 1 97.94 82 TYR A C 1
ATOM 663 O O . TYR A 1 82 ? 5.297 29.969 18.219 1 97.94 82 TYR A O 1
ATOM 671 N N . ASN A 1 83 ? 5.242 32.031 17.422 1 96.62 83 ASN A N 1
ATOM 672 C CA . ASN A 1 83 ? 5.867 32.625 18.594 1 96.62 83 ASN A CA 1
ATOM 673 C C . ASN A 1 83 ? 4.863 32.812 19.734 1 96.62 83 ASN A C 1
ATOM 675 O O . ASN A 1 83 ? 5.254 33.031 20.875 1 96.62 83 ASN A O 1
ATOM 679 N N . ASN A 1 84 ? 3.59 32.594 19.438 1 96.12 84 ASN A N 1
ATOM 680 C CA . ASN A 1 84 ? 2.549 32.906 20.406 1 96.12 84 ASN A CA 1
ATOM 681 C C . ASN A 1 84 ? 2.105 31.672 21.172 1 96.12 84 ASN A C 1
ATOM 683 O O . ASN A 1 84 ? 1.412 31.766 22.188 1 96.12 84 ASN A O 1
ATOM 687 N N . TYR A 1 85 ? 2.521 30.547 20.734 1 95.5 85 TYR A N 1
ATOM 688 C CA . TYR A 1 85 ? 2.082 29.297 21.359 1 95.5 85 TYR A CA 1
ATOM 689 C C . TYR A 1 85 ? 3.256 28.359 21.562 1 95.5 85 TYR A C 1
ATOM 691 O O . TYR A 1 85 ? 4.285 28.469 20.891 1 95.5 85 TYR A O 1
ATOM 699 N N . ASP A 1 86 ? 3.107 27.406 22.469 1 95.44 86 ASP A N 1
ATOM 700 C CA . ASP A 1 86 ? 4.16 26.453 22.797 1 95.44 86 ASP A CA 1
ATOM 701 C C . ASP A 1 86 ? 4.047 25.188 21.938 1 95.44 86 ASP A C 1
ATOM 703 O O . ASP A 1 86 ? 5.043 24.5 21.719 1 95.44 86 ASP A O 1
ATOM 707 N N . SER A 1 87 ? 2.863 24.906 21.547 1 96.75 87 SER A N 1
ATOM 708 C CA . SER A 1 87 ? 2.582 23.703 20.766 1 96.75 87 SER A CA 1
ATOM 709 C C . SER A 1 87 ? 1.375 23.906 19.844 1 96.75 87 SER A C 1
ATOM 711 O O . SER A 1 87 ? 0.61 24.859 20.031 1 96.75 87 SER A O 1
ATOM 713 N N . PHE A 1 88 ? 1.278 23.078 18.891 1 98 88 PHE A N 1
ATOM 714 C CA . PHE A 1 88 ? 0.172 23.141 17.953 1 98 88 PHE A CA 1
ATOM 715 C C . PHE A 1 88 ? -0.489 21.766 17.812 1 98 88 PHE A C 1
ATOM 717 O O . PHE A 1 88 ? 0.195 20.75 17.781 1 98 88 PHE A O 1
ATOM 724 N N . ILE A 1 89 ? -1.785 21.734 17.781 1 98.06 89 ILE A N 1
ATOM 725 C CA . ILE A 1 89 ? -2.576 20.547 17.469 1 98.06 89 ILE A CA 1
ATOM 726 C C . ILE A 1 89 ? -3.441 20.812 16.234 1 98.06 89 ILE A C 1
ATOM 728 O O . ILE A 1 89 ? -4.195 21.797 16.203 1 98.06 89 ILE A O 1
ATOM 732 N N . ILE A 1 90 ? -3.26 20.062 15.242 1 98.62 90 ILE A N 1
ATOM 733 C CA . ILE A 1 90 ? -4.043 20.188 14.016 1 98.62 90 ILE A CA 1
ATOM 734 C C . ILE A 1 90 ? -5.125 19.109 13.977 1 98.62 90 ILE A C 1
ATOM 736 O O . ILE A 1 90 ? -4.82 17.922 13.906 1 98.62 90 ILE A O 1
ATOM 740 N N . LEU A 1 91 ? -6.348 19.484 14.07 1 97.69 91 LEU A N 1
ATOM 741 C CA . LEU A 1 91 ? -7.484 18.578 13.906 1 97.69 91 LEU A CA 1
ATOM 742 C C . LEU A 1 91 ? -7.816 18.391 12.43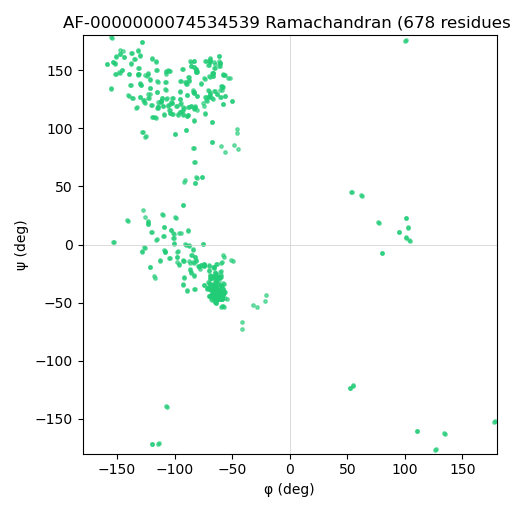 1 97.69 91 LEU A C 1
ATOM 744 O O . LEU A 1 91 ? -8.172 19.359 11.742 1 97.69 91 LEU A O 1
ATOM 748 N N . HIS A 1 92 ? -7.711 17.203 11.93 1 97.31 92 HIS A N 1
ATOM 749 C CA . HIS A 1 92 ? -7.688 16.875 10.508 1 97.31 92 HIS A CA 1
ATOM 750 C C . HIS A 1 92 ? -8.531 15.641 10.227 1 97.31 92 HIS A C 1
ATOM 752 O O . HIS A 1 92 ? -8.875 14.891 11.141 1 97.31 92 HIS A O 1
ATOM 758 N N . GLY A 1 93 ? -9 15.5 9 1 96.06 93 GLY A N 1
ATOM 759 C CA . GLY A 1 93 ? -9.578 14.227 8.602 1 96.06 93 GLY A CA 1
ATOM 760 C C . GLY A 1 93 ? -8.555 13.109 8.484 1 96.06 93 GLY A C 1
ATOM 761 O O . GLY A 1 93 ? -7.379 13.367 8.227 1 96.06 93 GLY A O 1
ATOM 762 N N . THR A 1 94 ? -8.984 11.852 8.578 1 97.19 94 THR A N 1
ATOM 763 C CA . THR A 1 94 ? -8.055 10.742 8.719 1 97.19 94 THR A CA 1
ATOM 764 C C . THR A 1 94 ? -7.562 10.273 7.348 1 97.19 94 THR A C 1
ATOM 766 O O . THR A 1 94 ? -6.465 9.727 7.23 1 97.19 94 THR A O 1
ATOM 769 N N . ASP A 1 95 ? -8.242 10.477 6.289 1 96.31 95 ASP A N 1
ATOM 770 C CA . ASP A 1 95 ? -7.973 9.883 4.98 1 96.31 95 ASP A CA 1
ATOM 771 C C . ASP A 1 95 ? -6.609 10.336 4.453 1 96.31 95 ASP A C 1
ATOM 773 O O . ASP A 1 95 ? -5.879 9.539 3.852 1 96.31 95 ASP A O 1
ATOM 777 N N . THR A 1 96 ? -6.266 11.641 4.621 1 98.12 96 THR A N 1
ATOM 778 C CA . THR A 1 96 ? -5.031 12.148 4.031 1 98.12 96 THR A CA 1
ATOM 779 C C . THR A 1 96 ? -4.133 12.766 5.105 1 98.12 96 THR A C 1
ATOM 781 O O . THR A 1 96 ? -3.227 13.539 4.793 1 98.12 96 THR A O 1
ATOM 784 N N . MET A 1 97 ? -4.383 12.453 6.379 1 98.56 97 MET A N 1
ATOM 785 C CA . MET A 1 97 ? -3.674 13.023 7.523 1 98.56 97 MET A CA 1
ATOM 786 C C . MET A 1 97 ? -2.176 12.758 7.422 1 98.56 97 MET A C 1
ATOM 788 O O . MET A 1 97 ? -1.363 13.641 7.688 1 98.56 97 MET A O 1
ATOM 792 N N . CYS A 1 98 ? -1.806 11.562 6.992 1 98.69 98 CYS A N 1
ATOM 793 C CA . CYS A 1 98 ? -0.395 11.195 6.93 1 98.69 98 CYS A CA 1
ATOM 794 C C . CYS A 1 98 ? 0.317 11.953 5.816 1 98.69 98 CYS A C 1
ATOM 796 O O . CYS A 1 98 ? 1.501 12.273 5.934 1 98.69 98 CYS A O 1
ATOM 798 N N . TYR A 1 99 ? -0.392 12.258 4.723 1 98.81 99 TYR A N 1
ATOM 799 C CA . TYR A 1 99 ? 0.177 13.125 3.695 1 98.81 99 TYR A CA 1
ATOM 800 C C . TYR A 1 99 ? 0.437 14.523 4.242 1 98.81 99 TYR A C 1
ATOM 802 O O . TYR A 1 99 ? 1.51 15.094 4.027 1 98.81 99 TYR A O 1
ATOM 810 N N . THR A 1 100 ? -0.547 15.047 4.965 1 98.88 100 THR A N 1
ATOM 811 C CA . THR A 1 100 ? -0.422 16.375 5.539 1 98.88 100 THR A CA 1
ATOM 812 C C . THR A 1 100 ? 0.728 16.438 6.543 1 98.88 100 THR A C 1
ATOM 814 O O . THR A 1 100 ? 1.543 17.359 6.516 1 98.88 100 THR A O 1
ATOM 817 N N . ALA A 1 101 ? 0.78 15.43 7.41 1 98.94 101 ALA A N 1
ATOM 818 C CA . ALA A 1 101 ? 1.843 15.391 8.414 1 98.94 101 ALA A CA 1
ATOM 819 C C . ALA A 1 101 ? 3.219 15.344 7.75 1 98.94 101 ALA A C 1
ATOM 821 O O . ALA A 1 101 ? 4.141 16.047 8.18 1 98.94 101 ALA A O 1
ATOM 822 N N . SER A 1 102 ? 3.314 14.555 6.719 1 98.88 102 SER A N 1
ATOM 823 C CA . SER A 1 102 ? 4.578 14.469 5.992 1 98.88 102 SER A CA 1
ATOM 824 C C . SER A 1 102 ? 4.93 15.797 5.336 1 98.88 102 SER A C 1
ATOM 826 O O . SER A 1 102 ? 6.051 16.281 5.469 1 98.88 102 SER A O 1
ATOM 828 N N . ALA A 1 103 ? 4.004 16.375 4.684 1 98.88 103 ALA A N 1
ATOM 829 C CA . ALA A 1 103 ? 4.23 17.625 3.984 1 98.88 103 ALA A CA 1
ATOM 830 C C . ALA A 1 103 ? 4.672 18.719 4.953 1 98.88 103 ALA A C 1
ATOM 832 O O . ALA A 1 103 ? 5.641 19.438 4.688 1 98.88 103 ALA A O 1
ATOM 833 N N . LEU A 1 104 ? 3.957 18.844 6.086 1 98.94 104 LEU A N 1
ATOM 834 C CA . LEU A 1 104 ? 4.293 19.844 7.082 1 98.94 104 LEU A CA 1
ATOM 835 C C . LEU A 1 104 ? 5.703 19.625 7.625 1 98.94 104 LEU A C 1
ATOM 837 O O . LEU A 1 104 ? 6.449 20.594 7.828 1 98.94 104 LEU A O 1
ATOM 841 N N . SER A 1 105 ? 6.055 18.359 7.832 1 98.88 105 SER A N 1
ATOM 842 C CA . SER A 1 105 ? 7.379 18.062 8.367 1 98.88 105 SER A CA 1
ATOM 843 C C . SER A 1 105 ? 8.477 18.594 7.457 1 98.88 105 SER A C 1
ATOM 845 O O . SER A 1 105 ? 9.523 19.047 7.93 1 98.88 105 SER A O 1
ATOM 847 N N . PHE A 1 106 ? 8.25 18.562 6.172 1 98.81 106 PHE A N 1
ATOM 848 C CA . PHE A 1 106 ? 9.266 19.031 5.234 1 98.81 106 PHE A CA 1
ATOM 849 C C . PHE A 1 106 ? 9.203 20.547 5.086 1 98.81 106 PHE A C 1
ATOM 851 O O . PHE A 1 106 ? 10.234 21.203 4.984 1 98.81 106 PHE A O 1
ATOM 858 N N . MET A 1 107 ? 8.016 21.094 5.086 1 98.88 107 MET A N 1
ATOM 859 C CA . MET A 1 107 ? 7.871 22.547 4.898 1 98.88 107 MET A CA 1
ATOM 860 C C . MET A 1 107 ? 8.445 23.312 6.086 1 98.88 107 MET A C 1
ATOM 862 O O . MET A 1 107 ? 8.859 24.453 5.941 1 98.88 107 MET A O 1
ATOM 866 N N . PHE A 1 108 ? 8.469 22.719 7.297 1 98.75 108 PHE A N 1
ATOM 867 C CA . PHE A 1 108 ? 8.984 23.375 8.5 1 98.75 108 PHE A CA 1
ATOM 868 C C . PHE A 1 108 ? 10.477 23.125 8.656 1 98.75 108 PHE A C 1
ATOM 870 O O . PHE A 1 108 ? 10.898 21.984 8.914 1 98.75 108 PHE A O 1
ATOM 877 N N . ARG A 1 109 ? 11.258 24.125 8.492 1 97.88 109 ARG A N 1
ATOM 878 C CA . ARG A 1 109 ? 12.688 24.078 8.766 1 97.88 109 ARG A CA 1
ATOM 879 C C . ARG A 1 109 ? 12.992 24.594 10.164 1 97.88 109 ARG A C 1
ATOM 881 O O . ARG A 1 109 ? 12.43 25.609 10.602 1 97.88 109 ARG A O 1
ATOM 888 N N . ASN A 1 110 ? 13.773 23.875 10.914 1 97.75 110 ASN A N 1
ATOM 889 C CA . ASN A 1 110 ? 14.188 24.234 12.266 1 97.75 110 ASN A CA 1
ATOM 890 C C . ASN A 1 110 ? 12.992 24.344 13.203 1 97.75 110 ASN A C 1
ATOM 892 O O . ASN A 1 110 ? 12.875 25.312 13.953 1 97.75 110 ASN A O 1
ATOM 896 N N . LEU A 1 111 ? 12.086 23.375 13.047 1 98.25 111 LEU A N 1
ATOM 897 C CA . LEU A 1 111 ? 10.945 23.297 13.953 1 98.25 111 LEU A CA 1
ATOM 898 C C . LEU A 1 111 ? 11.391 22.953 15.367 1 98.25 111 LEU A C 1
ATOM 900 O O . LEU A 1 111 ? 12.039 21.938 15.586 1 98.25 111 LEU A O 1
ATOM 904 N N . ALA A 1 112 ? 11.031 23.75 16.375 1 97.56 112 ALA A N 1
ATOM 905 C CA . ALA A 1 112 ? 11.469 23.562 17.75 1 97.56 112 ALA A CA 1
ATOM 906 C C . ALA A 1 112 ? 10.273 23.344 18.688 1 97.56 112 ALA A C 1
ATOM 908 O O . ALA A 1 112 ? 10.406 23.469 19.906 1 97.56 112 ALA A O 1
ATOM 909 N N . LYS A 1 113 ? 9.125 23.141 18.156 1 97.19 113 LYS A N 1
ATOM 910 C CA . LYS A 1 113 ? 7.895 22.938 18.922 1 97.19 113 LYS A CA 1
ATOM 911 C C . LYS A 1 113 ? 7.125 21.734 18.406 1 97.19 113 LYS A C 1
ATOM 913 O O . LYS A 1 113 ? 7.223 21.375 17.234 1 97.19 113 LYS A O 1
ATOM 918 N N . PRO A 1 114 ? 6.371 21.109 19.266 1 97.88 114 PRO A N 1
ATOM 919 C CA . PRO A 1 114 ? 5.543 20 18.781 1 97.88 114 PRO A CA 1
ATOM 920 C C . PRO A 1 114 ? 4.387 20.469 17.906 1 97.88 114 PRO A C 1
ATOM 922 O O . PRO A 1 114 ? 3.727 21.469 18.219 1 97.88 114 PRO A O 1
ATOM 925 N N . VAL A 1 115 ? 4.199 19.859 16.812 1 98.81 115 VAL A N 1
ATOM 926 C CA . VAL A 1 115 ? 3.02 19.953 15.961 1 98.81 115 VAL A CA 1
ATOM 927 C C . VAL A 1 115 ? 2.367 18.578 15.828 1 98.81 115 VAL A C 1
ATOM 929 O O . VAL A 1 115 ? 2.922 17.688 15.188 1 98.81 115 VAL A O 1
ATOM 932 N N . ILE A 1 116 ? 1.216 18.391 16.422 1 98.81 116 ILE A N 1
ATOM 933 C CA . ILE A 1 116 ? 0.586 17.078 16.484 1 98.81 116 ILE A CA 1
ATOM 934 C C . ILE A 1 116 ? -0.712 17.094 15.672 1 98.81 116 ILE A C 1
ATOM 936 O O . ILE A 1 116 ? -1.613 17.891 15.953 1 98.81 116 ILE A O 1
ATOM 940 N N . LEU A 1 117 ? -0.764 16.266 14.664 1 98.88 117 LEU A N 1
ATOM 941 C CA . LEU A 1 117 ? -2.023 16.047 13.961 1 98.88 117 LEU A CA 1
ATOM 942 C C . LEU A 1 117 ? -2.828 14.938 14.617 1 98.88 117 LEU A C 1
ATOM 944 O O . LEU A 1 117 ? -2.266 13.93 15.047 1 98.88 117 LEU A O 1
ATOM 948 N N . THR A 1 118 ? -4.098 15.102 14.688 1 98.44 118 THR A N 1
ATOM 949 C CA . THR A 1 118 ? -5.012 14.086 15.195 1 98.44 118 THR A CA 1
ATOM 950 C C . THR A 1 118 ? -6.406 14.273 14.609 1 98.44 118 THR A C 1
ATOM 952 O O . THR A 1 118 ? -6.602 15.086 13.711 1 98.44 118 THR A O 1
ATOM 955 N N . GLY A 1 119 ? -7.316 13.508 14.875 1 97.31 119 GLY A N 1
ATOM 956 C CA . GLY A 1 119 ? -8.688 13.438 14.406 1 97.31 119 GLY A CA 1
ATOM 957 C C . GLY A 1 119 ? -9.461 12.273 14.992 1 97.31 119 GLY A C 1
ATOM 958 O O . GLY A 1 119 ? -9.258 11.906 16.156 1 97.31 119 GLY A O 1
ATOM 959 N N . SER A 1 120 ? -10.438 11.836 14.211 1 96.69 120 SER A N 1
ATOM 960 C CA . SER A 1 120 ? -11.211 10.703 14.703 1 96.69 120 SER A CA 1
ATOM 961 C C . SER A 1 120 ? -11.914 9.977 13.562 1 96.69 120 SER A C 1
ATOM 963 O O . SER A 1 120 ? -12.055 10.523 12.469 1 96.69 120 SER A O 1
ATOM 965 N N . GLN A 1 121 ? -12.188 8.711 13.812 1 94 121 GLN A N 1
ATOM 966 C CA . GLN A 1 121 ? -13.016 7.941 12.891 1 94 121 GLN A CA 1
ATOM 967 C C . GLN A 1 121 ? -14.5 8.18 13.156 1 94 121 GLN A C 1
ATOM 969 O O . GLN A 1 121 ? -15.328 8.078 12.25 1 94 121 GLN A O 1
ATOM 974 N N . ILE A 1 122 ? -14.797 8.547 14.422 1 93.69 122 ILE A N 1
ATOM 975 C CA . ILE A 1 122 ? -16.156 8.844 14.867 1 93.69 122 ILE A CA 1
ATOM 976 C C . ILE A 1 122 ? -16.219 10.266 15.414 1 93.69 122 ILE A C 1
ATOM 978 O O . ILE A 1 122 ? -15.352 10.688 16.172 1 93.69 122 ILE A O 1
ATOM 982 N N . PRO A 1 123 ? -17.297 10.969 14.977 1 93.56 123 PRO A N 1
ATOM 983 C CA . PRO A 1 123 ? -17.391 12.344 15.484 1 93.56 123 PRO A CA 1
ATOM 984 C C . PRO A 1 123 ? -17.422 12.414 17 1 93.56 123 PRO A C 1
ATOM 986 O O . PRO A 1 123 ? -18.031 11.562 17.656 1 93.56 123 PRO A O 1
ATOM 989 N N . ILE A 1 124 ? -16.859 13.406 17.516 1 92.5 124 ILE A N 1
ATOM 990 C CA . ILE A 1 124 ? -16.719 13.578 18.953 1 92.5 124 ILE A CA 1
ATOM 991 C C . ILE A 1 124 ? -18.094 13.758 19.594 1 92.5 124 ILE A C 1
ATOM 993 O O . ILE A 1 124 ? -18.25 13.562 20.797 1 92.5 124 ILE A O 1
ATOM 997 N N . SER A 1 125 ? -19.125 14.117 18.828 1 88.88 125 SER A N 1
ATOM 998 C CA . SER A 1 125 ? -20.484 14.336 19.312 1 88.88 125 SER A CA 1
ATOM 999 C C . SER A 1 125 ? -21.172 13.023 19.625 1 88.88 125 SER A C 1
ATOM 1001 O O . SER A 1 125 ? -22.219 13.008 20.297 1 88.88 125 SER A O 1
ATOM 1003 N N . GLN A 1 126 ? -20.656 11.953 19.141 1 90.56 126 GLN A N 1
ATOM 1004 C CA . GLN A 1 126 ? -21.25 10.648 19.422 1 90.56 126 GLN A CA 1
ATOM 1005 C C . GLN A 1 126 ? -20.812 10.125 20.781 1 90.56 126 GLN A C 1
ATOM 1007 O O . GLN A 1 126 ? -19.719 10.438 21.25 1 90.56 126 GLN A O 1
ATOM 1012 N N . THR A 1 127 ? -21.656 9.328 21.406 1 89.56 127 THR A N 1
ATOM 1013 C CA . THR A 1 127 ? -21.375 8.789 22.719 1 89.56 127 THR A CA 1
ATOM 1014 C C . THR A 1 127 ? -20.094 7.965 22.719 1 89.56 127 THR A C 1
ATOM 1016 O O . THR A 1 127 ? -19.234 8.117 23.594 1 89.56 127 THR A O 1
ATOM 1019 N N . ARG A 1 128 ? -20.125 7.07 21.812 1 91.38 128 ARG A N 1
ATOM 1020 C CA . ARG A 1 128 ? -18.891 6.328 21.594 1 91.38 128 ARG A CA 1
ATOM 1021 C C . ARG A 1 128 ? -18.078 6.93 20.453 1 91.38 128 ARG A C 1
ATOM 1023 O O . ARG A 1 128 ? -18.516 6.938 19.312 1 91.38 128 ARG A O 1
ATOM 1030 N N . ASN A 1 129 ? -16.953 7.434 20.844 1 93.38 129 ASN A N 1
ATOM 1031 C CA . ASN A 1 129 ? -16.109 8.062 19.828 1 93.38 129 ASN A CA 1
ATOM 1032 C C . ASN A 1 129 ? -14.633 7.977 20.203 1 93.38 129 ASN A C 1
ATOM 1034 O O . ASN A 1 129 ? -14.289 7.758 21.359 1 93.38 129 ASN A O 1
ATOM 1038 N N . ASP A 1 130 ? -13.805 8.039 19.25 1 95.88 130 ASP A N 1
ATOM 1039 C CA . ASP A 1 130 ? -12.359 8.016 19.5 1 95.88 130 ASP A CA 1
ATOM 1040 C C . ASP A 1 130 ? -11.789 9.438 19.5 1 95.88 130 ASP A C 1
ATOM 1042 O O . ASP A 1 130 ? -10.609 9.633 19.797 1 95.88 130 ASP A O 1
ATOM 1046 N N . GLY A 1 131 ? -12.594 10.453 19.156 1 95.25 131 GLY A N 1
ATOM 1047 C CA . GLY A 1 131 ? -12.125 11.82 19.062 1 95.25 131 GLY A CA 1
ATOM 1048 C C . GLY A 1 131 ? -11.734 12.414 20.406 1 95.25 131 GLY A C 1
ATOM 1049 O O . GLY A 1 131 ? -10.773 13.18 20.5 1 95.25 131 GLY A O 1
ATOM 1050 N N . PHE A 1 132 ? -12.539 12.062 21.406 1 93.12 132 PHE A N 1
ATOM 1051 C CA . PHE A 1 132 ? -12.273 12.547 22.75 1 93.12 132 PHE A CA 1
ATOM 1052 C C . PHE A 1 132 ? -10.875 12.141 23.203 1 93.12 132 PHE A C 1
ATOM 1054 O O . PHE A 1 132 ? -10.062 12.992 23.562 1 93.12 132 PHE A O 1
ATOM 1061 N N . ASP A 1 133 ? -10.578 10.891 23.141 1 95 133 ASP A N 1
ATOM 1062 C CA . ASP A 1 133 ? -9.297 10.367 23.594 1 95 133 ASP A CA 1
ATOM 1063 C C . ASP A 1 133 ? -8.148 10.859 22.719 1 95 133 ASP A C 1
ATOM 1065 O O . ASP A 1 133 ? -7.047 11.125 23.203 1 95 133 ASP A O 1
ATOM 1069 N N . ASN A 1 134 ? -8.383 10.914 21.453 1 97.38 134 ASN A N 1
ATOM 1070 C CA . ASN A 1 134 ? -7.34 11.391 20.547 1 97.38 134 ASN A CA 1
ATOM 1071 C C . ASN A 1 134 ? -6.957 12.836 20.844 1 97.38 134 ASN A C 1
ATOM 1073 O O . ASN A 1 134 ? -5.773 13.172 20.891 1 97.38 134 ASN A O 1
ATOM 1077 N N . LEU A 1 135 ? -7.969 13.688 21.031 1 95.12 135 LEU A N 1
ATOM 1078 C CA . LEU A 1 135 ? -7.699 15.094 21.328 1 95.12 135 LEU A CA 1
ATOM 1079 C C . LEU A 1 135 ? -7.062 15.25 22.703 1 95.12 135 LEU A C 1
ATOM 1081 O O . LEU A 1 135 ? -6.047 15.93 22.844 1 95.12 135 LEU A O 1
ATOM 1085 N N . LEU A 1 136 ? -7.637 14.594 23.703 1 93.25 136 LEU A N 1
ATOM 1086 C CA . LEU A 1 136 ? -7.102 14.68 25.062 1 93.25 136 LEU A CA 1
ATOM 1087 C C . LEU A 1 136 ? -5.68 14.133 25.109 1 93.25 136 LEU A C 1
ATOM 1089 O O . LEU A 1 136 ? -4.809 14.719 25.766 1 93.25 136 LEU A O 1
ATOM 1093 N N . GLY A 1 137 ? -5.465 13.016 24.438 1 95.12 137 GLY A N 1
ATOM 1094 C CA . GLY A 1 137 ? -4.125 12.453 24.391 1 95.12 137 GLY A CA 1
ATOM 1095 C C . GLY A 1 137 ? -3.117 13.391 23.734 1 95.12 137 GLY A C 1
ATOM 1096 O O . GLY A 1 137 ? -1.991 13.523 24.219 1 95.12 137 GLY A O 1
ATOM 1097 N N . SER A 1 138 ? -3.5 13.984 22.656 1 96.69 138 SER A N 1
ATOM 1098 C CA . SER A 1 138 ? -2.641 14.945 21.984 1 96.69 138 SER A CA 1
ATOM 1099 C C . SER A 1 138 ? -2.27 16.109 22.906 1 96.69 138 SER A C 1
ATOM 1101 O O . SER A 1 138 ? -1.107 16.516 22.953 1 96.69 138 SER A O 1
ATOM 1103 N N . ILE A 1 139 ? -3.252 16.656 23.625 1 93.81 139 ILE A N 1
ATOM 1104 C CA . ILE A 1 139 ? -3.027 17.75 24.547 1 93.81 139 ILE A CA 1
ATOM 1105 C C . ILE A 1 139 ? -2.098 17.297 25.672 1 93.81 139 ILE A C 1
ATOM 1107 O O . ILE A 1 139 ? -1.167 18.016 26.047 1 93.81 139 ILE A O 1
ATOM 1111 N N . THR A 1 140 ? -2.352 16.109 26.109 1 93.19 140 THR A N 1
ATOM 1112 C CA . THR A 1 140 ? -1.547 15.562 27.203 1 93.19 140 THR A CA 1
ATOM 1113 C C . THR A 1 140 ? -0.084 15.445 26.781 1 93.19 140 THR A C 1
ATOM 1115 O O . THR A 1 140 ? 0.811 15.891 27.5 1 93.19 140 THR A O 1
ATOM 1118 N N . VAL A 1 141 ? 0.179 14.914 25.609 1 95.5 141 VAL A N 1
ATOM 1119 C CA . VAL A 1 141 ? 1.548 14.734 25.141 1 95.5 141 VAL A CA 1
ATOM 1120 C C . VAL A 1 141 ? 2.186 16.094 24.859 1 95.5 141 VAL A C 1
ATOM 1122 O O . VAL A 1 141 ? 3.32 16.344 25.266 1 95.5 141 VAL A O 1
ATOM 1125 N N . ALA A 1 142 ? 1.448 16.938 24.234 1 94.69 142 ALA A N 1
ATOM 1126 C CA . ALA A 1 142 ? 1.958 18.25 23.859 1 94.69 142 ALA A CA 1
ATOM 1127 C C . ALA A 1 142 ? 2.342 19.062 25.094 1 94.69 142 ALA A C 1
ATOM 1129 O O . ALA A 1 142 ? 3.242 19.906 25.047 1 94.69 142 ALA A O 1
ATOM 1130 N N . SER A 1 143 ? 1.711 18.812 26.234 1 91.38 143 SER A N 1
ATOM 1131 C CA . SER A 1 143 ? 1.922 19.609 27.438 1 91.38 143 SER A CA 1
ATOM 1132 C C . SER A 1 143 ? 3.021 19 28.312 1 91.38 143 SER A C 1
ATOM 1134 O O . SER A 1 143 ? 3.584 19.688 29.172 1 91.38 143 SER A O 1
ATOM 1136 N N . ARG A 1 144 ? 3.381 17.797 28.031 1 91.38 144 ARG A N 1
ATOM 1137 C CA . ARG A 1 144 ? 4.242 17.109 28.984 1 91.38 144 ARG A CA 1
ATOM 1138 C C . ARG A 1 144 ? 5.586 16.766 28.359 1 91.38 144 ARG A C 1
ATOM 1140 O O . ARG A 1 144 ? 6.578 16.562 29.078 1 91.38 144 ARG A O 1
ATOM 1147 N N . VAL A 1 145 ? 5.566 16.578 27.125 1 93 145 VAL A N 1
ATOM 1148 C CA . VAL A 1 145 ? 6.773 16.094 26.469 1 93 145 VAL A CA 1
ATOM 1149 C C . VAL A 1 145 ? 7.219 17.062 25.391 1 93 145 VAL A C 1
ATOM 1151 O O . VAL A 1 145 ? 6.41 17.5 24.562 1 93 145 VAL A O 1
ATOM 1154 N N . TYR A 1 146 ? 8.461 17.406 25.438 1 95.19 146 TYR A N 1
ATOM 1155 C CA . TYR A 1 146 ? 9.023 18.25 24.406 1 95.19 146 TYR A CA 1
ATOM 1156 C C . TYR A 1 146 ? 9.422 17.422 23.188 1 95.19 146 TYR A C 1
ATOM 1158 O O . TYR A 1 146 ? 10.461 16.75 23.188 1 95.19 146 TYR A O 1
ATOM 1166 N N . ILE A 1 147 ? 8.695 17.5 22.109 1 97.06 147 ILE A N 1
ATOM 1167 C CA . ILE A 1 147 ? 8.93 16.781 20.859 1 97.06 147 ILE A CA 1
ATOM 1168 C C . ILE A 1 147 ? 8.93 17.781 19.703 1 97.06 147 ILE A C 1
ATOM 1170 O O . ILE A 1 147 ? 7.879 18.078 19.125 1 97.06 147 ILE A O 1
ATOM 1174 N N . PRO A 1 148 ? 10.117 18.234 19.266 1 97.75 148 PRO A N 1
ATOM 1175 C CA . PRO A 1 148 ? 10.211 19.281 18.25 1 97.75 148 PRO A CA 1
ATOM 1176 C C . PRO A 1 148 ? 10.062 18.75 16.828 1 97.75 148 PRO A C 1
ATOM 1178 O O . PRO A 1 148 ? 10.906 19.031 15.969 1 97.75 148 PRO A O 1
ATOM 1181 N N . GLU A 1 149 ? 9.031 18.016 16.5 1 97.5 149 GLU A N 1
ATOM 1182 C CA . GLU A 1 149 ? 8.766 17.469 15.172 1 97.5 149 GLU A CA 1
ATOM 1183 C C . GLU A 1 149 ? 7.266 17.391 14.891 1 97.5 149 GLU A C 1
ATOM 1185 O O . GLU A 1 149 ? 6.453 17.688 15.773 1 97.5 149 GLU A O 1
ATOM 1190 N N . VAL A 1 150 ? 6.883 17.172 13.695 1 98.88 150 VAL A N 1
ATOM 1191 C CA . VAL A 1 150 ? 5.496 16.938 13.297 1 98.88 150 VAL A CA 1
ATOM 1192 C C . VAL A 1 150 ? 5.113 15.492 13.57 1 98.88 150 VAL A C 1
ATOM 1194 O O . VAL A 1 150 ? 5.828 14.57 13.18 1 98.88 150 VAL A O 1
ATOM 1197 N N . CYS A 1 151 ? 3.99 15.32 14.297 1 98.88 151 CYS A N 1
ATOM 1198 C CA . CYS A 1 151 ? 3.6 13.984 14.734 1 98.88 151 CYS A CA 1
ATOM 1199 C C . CYS A 1 151 ? 2.133 13.719 14.422 1 98.88 151 CYS A C 1
ATOM 1201 O O . CYS A 1 151 ? 1.4 14.625 14.023 1 98.88 151 CYS A O 1
ATOM 1203 N N . VAL A 1 152 ? 1.787 12.469 14.531 1 98.88 152 VAL A N 1
ATOM 1204 C CA . VAL A 1 152 ? 0.401 12.023 14.469 1 98.88 152 VAL A CA 1
ATOM 1205 C C . VAL A 1 152 ? 0.049 11.266 15.75 1 98.88 152 VAL A C 1
ATOM 1207 O O . VAL A 1 152 ? 0.765 10.352 16.156 1 98.88 152 VAL A O 1
ATOM 1210 N N . PHE A 1 153 ? -0.981 11.695 16.375 1 98.69 153 PHE A N 1
ATOM 1211 C CA . PHE A 1 153 ? -1.445 10.984 17.562 1 98.69 153 PHE A CA 1
ATOM 1212 C C . PHE A 1 153 ? -2.785 10.305 17.297 1 98.69 153 PHE A C 1
ATOM 1214 O O . PHE A 1 153 ? -3.768 10.977 16.969 1 98.69 153 PHE A O 1
ATOM 1221 N N . PHE A 1 154 ? -2.791 9.062 17.5 1 98.44 154 PHE A N 1
ATOM 1222 C CA . PHE A 1 154 ? -4.004 8.281 17.297 1 98.44 154 PHE A CA 1
ATOM 1223 C C . PHE A 1 154 ? -3.992 7.016 18.141 1 98.44 154 PHE A C 1
ATOM 1225 O O . PHE A 1 154 ? -2.973 6.328 18.219 1 98.44 154 PHE A O 1
ATOM 1232 N N . HIS A 1 155 ? -5.062 6.723 18.781 1 97.88 155 HIS A N 1
ATOM 1233 C CA . HIS A 1 155 ? -5.273 5.492 19.531 1 97.88 155 HIS A CA 1
ATOM 1234 C C . HIS A 1 155 ? -4.148 5.262 20.547 1 97.88 155 HIS A C 1
ATOM 1236 O O . HIS A 1 155 ? -3.533 4.191 20.562 1 97.88 155 HIS A O 1
ATOM 1242 N N . ASN A 1 156 ? -3.797 6.277 21.234 1 97.88 156 ASN A N 1
ATOM 1243 C CA . ASN A 1 156 ? -2.912 6.27 22.391 1 97.88 156 ASN A CA 1
ATOM 1244 C C . ASN A 1 156 ? -1.45 6.121 21.984 1 97.88 156 ASN A C 1
ATOM 1246 O O . ASN A 1 156 ? -0.609 5.73 22.797 1 97.88 156 ASN A O 1
ATOM 1250 N N . LYS A 1 157 ? -1.163 6.418 20.734 1 98.5 157 LYS A N 1
ATOM 1251 C CA . LYS A 1 157 ? 0.214 6.395 20.25 1 98.5 157 LYS A CA 1
ATOM 1252 C C . LYS A 1 157 ? 0.557 7.684 19.516 1 98.5 157 LYS A C 1
ATOM 1254 O O . LYS A 1 157 ? -0.274 8.219 18.781 1 98.5 157 LYS A O 1
ATOM 1259 N N . LEU A 1 158 ? 1.724 8.133 19.781 1 98.69 158 LEU A N 1
ATOM 1260 C CA . LEU A 1 158 ? 2.273 9.242 19.016 1 98.69 158 LEU A CA 1
ATOM 1261 C C . LEU A 1 158 ? 3.307 8.75 18.016 1 98.69 158 LEU A C 1
ATOM 1263 O O . LEU A 1 158 ? 4.32 8.164 18.391 1 98.69 158 LEU A O 1
ATOM 1267 N N . PHE A 1 159 ? 3.045 9.016 16.766 1 98.81 159 PHE A N 1
ATOM 1268 C CA . PHE A 1 159 ? 3.939 8.609 15.68 1 98.81 159 PHE A CA 1
ATOM 1269 C C . PHE A 1 159 ? 4.672 9.82 15.102 1 98.81 159 PHE A C 1
ATOM 1271 O O . PHE A 1 159 ? 4.137 10.93 15.086 1 98.81 159 PHE A O 1
ATOM 1278 N N . ARG A 1 160 ? 5.938 9.578 14.648 1 98.75 160 ARG A N 1
ATOM 1279 C CA . ARG A 1 160 ? 6.535 10.578 13.766 1 98.75 160 ARG A CA 1
ATOM 1280 C C . ARG A 1 160 ? 5.703 10.766 12.508 1 98.75 160 ARG A C 1
ATOM 1282 O O . ARG A 1 160 ? 5.418 9.805 11.789 1 98.75 160 ARG A O 1
ATOM 1289 N N . GLY A 1 161 ? 5.348 11.898 12.211 1 98.81 161 GLY A N 1
ATOM 1290 C CA . GLY A 1 161 ? 4.348 12.18 11.195 1 98.81 161 GLY A CA 1
ATOM 1291 C C . GLY A 1 161 ? 4.715 11.633 9.828 1 98.81 161 GLY A C 1
ATOM 1292 O O . GLY A 1 161 ? 3.867 11.07 9.133 1 98.81 161 GLY A O 1
ATOM 1293 N N . ASN A 1 162 ? 5.988 11.773 9.43 1 98.81 162 ASN A N 1
ATOM 1294 C CA . ASN A 1 162 ? 6.41 11.383 8.094 1 98.81 162 ASN A CA 1
ATOM 1295 C C . ASN A 1 162 ? 6.824 9.914 8.039 1 98.81 162 ASN A C 1
ATOM 1297 O O . ASN A 1 162 ? 7.465 9.477 7.082 1 98.81 162 ASN A O 1
ATOM 1301 N N . ARG A 1 163 ? 6.504 9.18 9.133 1 98.62 163 ARG A N 1
ATOM 1302 C CA . ARG A 1 163 ? 6.723 7.738 9.18 1 98.62 163 ARG A CA 1
ATOM 1303 C C . ARG A 1 163 ? 5.402 6.984 9.297 1 98.62 163 ARG A C 1
ATOM 1305 O O . ARG A 1 163 ? 5.383 5.754 9.32 1 98.62 163 ARG A O 1
ATOM 1312 N N . CYS A 1 164 ? 4.32 7.719 9.242 1 97.44 164 CYS A N 1
ATOM 1313 C CA . CYS A 1 164 ? 3.014 7.148 9.547 1 97.44 164 CYS A CA 1
ATOM 1314 C C . CYS A 1 164 ? 2.213 6.918 8.273 1 97.44 164 CYS A C 1
ATOM 1316 O O . CYS A 1 164 ? 2.396 7.625 7.281 1 97.44 164 CYS A O 1
ATOM 1318 N N . THR A 1 165 ? 1.343 5.895 8.273 1 97.81 165 THR A N 1
ATOM 1319 C CA . THR A 1 165 ? 0.382 5.605 7.211 1 97.81 165 THR A CA 1
ATOM 1320 C C . THR A 1 165 ? -0.957 5.172 7.801 1 97.81 165 THR A C 1
ATOM 1322 O O . THR A 1 165 ? -1.009 4.641 8.914 1 97.81 165 THR A O 1
ATOM 1325 N N . LYS A 1 166 ? -2.029 5.52 7.113 1 97.44 166 LYS A N 1
ATOM 1326 C CA . LYS A 1 166 ? -3.316 4.949 7.496 1 97.44 166 LYS A CA 1
ATOM 1327 C C . LYS A 1 166 ? -3.416 3.484 7.078 1 97.44 166 LYS A C 1
ATOM 1329 O O . LYS A 1 166 ? -3.516 3.18 5.891 1 97.44 166 LYS A O 1
ATOM 1334 N N . MET A 1 167 ? -3.449 2.645 8.039 1 96.12 167 MET A N 1
ATOM 1335 C CA . MET A 1 167 ? -3.338 1.21 7.797 1 96.12 167 MET A CA 1
ATOM 1336 C C . MET A 1 167 ? -4.715 0.576 7.641 1 96.12 167 MET A C 1
ATOM 1338 O O . MET A 1 167 ? -4.875 -0.399 6.906 1 96.12 167 MET A O 1
ATOM 1342 N N . ASP A 1 168 ? -5.664 1.089 8.344 1 96.44 168 ASP A N 1
ATOM 1343 C CA . ASP A 1 168 ? -6.992 0.486 8.391 1 96.44 168 ASP A CA 1
ATOM 1344 C C . ASP A 1 168 ? -8.078 1.53 8.133 1 96.44 168 ASP A C 1
ATOM 1346 O O . ASP A 1 168 ? -8.172 2.525 8.852 1 96.44 168 ASP A O 1
ATOM 1350 N N . ALA A 1 169 ? -8.938 1.256 7.199 1 93.81 169 ALA A N 1
ATOM 1351 C CA . ALA A 1 169 ? -9.938 2.232 6.781 1 93.81 169 ALA A CA 1
ATOM 1352 C C . ALA A 1 169 ? -11.109 2.266 7.758 1 93.81 169 ALA A C 1
ATOM 1354 O O . ALA A 1 169 ? -11.852 3.246 7.812 1 93.81 169 ALA A O 1
ATOM 1355 N N . GLY A 1 170 ? -11.258 1.248 8.562 1 91.31 170 GLY A N 1
ATOM 1356 C CA . GLY A 1 170 ? -12.484 1.163 9.352 1 91.31 170 GLY A CA 1
ATOM 1357 C C . GLY A 1 170 ? -12.219 0.961 10.828 1 91.31 170 GLY A C 1
ATOM 1358 O O . GLY A 1 170 ? -13.148 1.013 11.641 1 91.31 170 GLY A O 1
ATOM 1359 N N . ASP A 1 171 ? -10.984 0.765 11.188 1 92 171 ASP A N 1
ATOM 1360 C CA . ASP A 1 171 ? -10.633 0.479 12.578 1 92 171 ASP A CA 1
ATOM 1361 C C . ASP A 1 171 ? -10.281 1.759 13.328 1 92 171 ASP A C 1
ATOM 1363 O O . ASP A 1 171 ? -9.805 2.727 12.727 1 92 171 ASP A O 1
ATOM 1367 N N . LEU A 1 172 ? -10.523 1.76 14.656 1 92.75 172 LEU A N 1
ATOM 1368 C CA . LEU A 1 172 ? -10.156 2.914 15.469 1 92.75 172 LEU A CA 1
ATOM 1369 C C . LEU A 1 172 ? -8.641 3.043 15.578 1 92.75 172 LEU A C 1
ATOM 1371 O O . LEU A 1 172 ? -8.109 4.152 15.695 1 92.75 172 LEU A O 1
ATOM 1375 N N . SER A 1 173 ? -7.969 1.901 15.602 1 94.12 173 SER A N 1
ATOM 1376 C CA . SER A 1 173 ? -6.516 1.908 15.469 1 94.12 173 SER A CA 1
ATOM 1377 C C . SER A 1 173 ? -6.09 1.993 14.008 1 94.12 173 SER A C 1
ATOM 1379 O O . SER A 1 173 ? -5.5 1.053 13.477 1 94.12 173 SER A O 1
ATOM 1381 N N . ALA A 1 174 ? -6.301 3.123 13.469 1 95.62 174 ALA A N 1
ATOM 1382 C CA . ALA A 1 174 ? -6.305 3.283 12.016 1 95.62 174 ALA A CA 1
ATOM 1383 C C . ALA A 1 174 ? -4.891 3.529 11.492 1 95.62 174 ALA A C 1
ATOM 1385 O O . ALA A 1 174 ? -4.621 3.318 10.305 1 95.62 174 ALA A O 1
ATOM 1386 N N . PHE A 1 175 ? -3.969 4 12.344 1 98.06 175 PHE A N 1
ATOM 1387 C CA . PHE A 1 175 ? -2.666 4.441 11.859 1 98.06 175 PHE A CA 1
ATOM 1388 C C . PHE A 1 175 ? -1.556 3.557 12.406 1 98.06 175 PHE A C 1
ATOM 1390 O O . PHE A 1 175 ? -1.7 2.965 13.484 1 98.06 175 PHE A O 1
ATOM 1397 N N . ASP A 1 176 ? -0.515 3.463 11.609 1 96.62 176 ASP A N 1
ATOM 1398 C CA . ASP A 1 176 ? 0.691 2.758 12.031 1 96.62 176 ASP A CA 1
ATOM 1399 C C . ASP A 1 176 ? 1.939 3.389 11.414 1 96.62 176 ASP A C 1
ATOM 1401 O O . ASP A 1 176 ? 1.839 4.242 10.531 1 96.62 176 ASP A O 1
ATOM 1405 N N . SER A 1 177 ? 3.049 3.061 11.969 1 96.69 177 SER A N 1
ATOM 1406 C CA . SER A 1 177 ? 4.379 3.418 11.484 1 96.69 177 SER A CA 1
ATOM 1407 C C . SER A 1 177 ? 5.25 2.18 11.297 1 96.69 177 SER A C 1
ATOM 1409 O O . SER A 1 177 ? 5.945 1.757 12.227 1 96.69 177 SER A O 1
ATOM 1411 N N . PRO A 1 178 ? 5.277 1.638 10.141 1 92.44 178 PRO A N 1
ATOM 1412 C CA . PRO A 1 178 ? 5.789 0.285 9.914 1 92.44 178 PRO A CA 1
ATOM 1413 C C . PRO A 1 178 ? 7.281 0.161 10.203 1 92.44 178 PRO A C 1
ATOM 1415 O O . PRO A 1 178 ? 7.742 -0.894 10.648 1 92.44 178 PRO A O 1
ATOM 1418 N N . ASN A 1 179 ? 8.078 1.153 9.961 1 96.25 179 ASN A N 1
ATOM 1419 C CA . ASN A 1 179 ? 9.531 1.012 9.992 1 96.25 179 ASN A CA 1
ATOM 1420 C C . ASN A 1 179 ? 10.141 1.707 11.203 1 96.25 179 ASN A C 1
ATOM 1422 O O . ASN A 1 179 ? 11.344 1.616 11.438 1 96.25 179 ASN A O 1
ATOM 1426 N N . VAL A 1 180 ? 9.312 2.465 12.008 1 97.06 180 VAL A N 1
ATOM 1427 C CA . VAL A 1 180 ? 9.742 3.156 13.219 1 97.06 180 VAL A CA 1
ATOM 1428 C C . VAL A 1 180 ? 8.68 3.016 14.305 1 97.06 180 VAL A C 1
ATOM 1430 O O . VAL A 1 180 ? 7.5 3.262 14.062 1 97.06 180 VAL A O 1
ATOM 1433 N N . PRO A 1 181 ? 9.086 2.574 15.469 1 97.19 181 PRO A N 1
ATOM 1434 C CA . PRO A 1 181 ? 8.094 2.479 16.547 1 97.19 181 PRO A CA 1
ATOM 1435 C C . PRO A 1 181 ? 7.484 3.832 16.906 1 97.19 181 PRO A C 1
ATOM 1437 O O . PRO A 1 181 ? 8.047 4.875 16.578 1 97.19 181 PRO A O 1
ATOM 1440 N N . PRO A 1 182 ? 6.336 3.811 17.594 1 98.19 182 PRO A N 1
ATOM 1441 C CA . PRO A 1 182 ? 5.781 5.078 18.078 1 98.19 182 PRO A CA 1
ATOM 1442 C C . PRO A 1 182 ? 6.746 5.836 18.984 1 98.19 182 PRO A C 1
ATOM 1444 O O . PRO A 1 182 ? 7.512 5.219 19.734 1 98.19 182 PRO A O 1
ATOM 1447 N N . LEU A 1 183 ? 6.703 7.148 18.922 1 98.56 183 LEU A N 1
ATOM 1448 C CA . LEU A 1 183 ? 7.516 7.988 19.797 1 98.56 183 LEU A CA 1
ATOM 1449 C C . LEU A 1 183 ? 7.016 7.922 21.234 1 98.56 183 LEU A C 1
ATOM 1451 O O . LEU A 1 183 ? 7.812 7.953 22.172 1 98.56 183 LEU A O 1
ATOM 1455 N N . VAL A 1 184 ? 5.723 7.863 21.406 1 98.44 184 VAL A N 1
ATOM 1456 C CA . VAL A 1 184 ? 5.086 7.828 22.719 1 98.44 184 VAL A CA 1
ATOM 1457 C C . VAL A 1 184 ? 3.941 6.82 22.703 1 98.44 184 VAL A C 1
ATOM 1459 O O . VAL A 1 184 ? 3.193 6.727 21.734 1 98.44 184 VAL A O 1
ATOM 1462 N N . LYS A 1 185 ? 3.795 6.047 23.703 1 98.19 185 LYS A N 1
ATOM 1463 C CA . LYS A 1 185 ? 2.617 5.238 24 1 98.19 185 LYS A CA 1
ATOM 1464 C C . LYS A 1 185 ? 1.934 5.715 25.281 1 98.19 185 LYS A C 1
ATOM 1466 O O . LYS A 1 185 ? 2.568 5.805 26.328 1 98.19 185 LYS A O 1
ATOM 1471 N N . LEU A 1 186 ? 0.713 6.047 25.141 1 95.88 186 LEU A N 1
ATOM 1472 C CA . LEU A 1 186 ? -0.053 6.535 26.281 1 95.88 186 LEU A CA 1
ATOM 1473 C C . LEU A 1 186 ? -0.924 5.43 26.859 1 95.88 186 LEU A C 1
ATOM 1475 O O . LEU A 1 186 ? -2.021 5.168 26.359 1 95.88 186 LEU A O 1
ATOM 1479 N N . GLY A 1 187 ? -0.505 4.727 27.859 1 92.31 187 GLY A N 1
ATOM 1480 C CA . GLY A 1 187 ? -1.262 3.781 28.656 1 92.31 187 GLY A CA 1
ATOM 1481 C C . GLY A 1 187 ? -1.571 4.301 30.047 1 92.31 187 GLY A C 1
ATOM 1482 O O . GLY A 1 187 ? -1.942 5.465 30.219 1 92.31 187 GLY A O 1
ATOM 1483 N N . ILE A 1 188 ? -1.441 3.393 30.953 1 91.06 188 ILE A N 1
ATOM 1484 C CA . ILE A 1 188 ? -1.562 3.861 32.312 1 91.06 188 ILE A CA 1
ATOM 1485 C C . ILE A 1 188 ? -0.487 4.91 32.625 1 91.06 188 ILE A C 1
ATOM 1487 O O . ILE A 1 188 ? -0.772 5.957 33.188 1 91.06 188 ILE A O 1
ATOM 1491 N N . ASP A 1 189 ? 0.646 4.531 32.062 1 92.5 189 ASP A N 1
ATOM 1492 C CA . ASP A 1 189 ? 1.739 5.5 32.094 1 92.5 189 ASP A CA 1
ATOM 1493 C C . ASP A 1 189 ? 2.123 5.926 30.672 1 92.5 189 ASP A C 1
ATOM 1495 O O . ASP A 1 189 ? 1.746 5.273 29.688 1 92.5 189 ASP A O 1
ATOM 1499 N N . MET A 1 190 ? 2.709 7.062 30.641 1 94.94 190 MET A N 1
ATOM 1500 C CA . MET A 1 190 ? 3.242 7.547 29.359 1 94.94 190 MET A CA 1
ATOM 1501 C C . MET A 1 190 ? 4.645 6.996 29.125 1 94.94 190 MET A C 1
ATOM 1503 O O . MET A 1 190 ? 5.547 7.207 29.922 1 94.94 190 MET A O 1
ATOM 1507 N N . GLU A 1 191 ? 4.852 6.246 28.062 1 97.69 191 GLU A N 1
ATOM 1508 C CA . GLU A 1 191 ? 6.148 5.711 27.672 1 97.69 191 GLU A CA 1
ATOM 1509 C C . GLU A 1 191 ? 6.727 6.488 26.484 1 97.69 191 GLU A C 1
ATOM 1511 O O . GLU A 1 191 ? 6.141 6.512 25.406 1 97.69 191 GLU A O 1
ATOM 1516 N N . VAL A 1 192 ? 7.84 7.137 26.75 1 97.88 192 VAL A N 1
ATOM 1517 C CA . VAL A 1 192 ? 8.469 7.953 25.703 1 97.88 192 VAL A CA 1
ATOM 1518 C C . VAL A 1 192 ? 9.727 7.262 25.188 1 97.88 192 VAL A C 1
ATOM 1520 O O . VAL A 1 192 ? 10.586 6.852 25.984 1 97.88 192 VAL A O 1
ATOM 1523 N N . ASN A 1 193 ? 9.805 7.07 23.859 1 97.88 193 ASN A N 1
ATOM 1524 C CA . ASN A 1 193 ? 11.039 6.594 23.234 1 97.88 193 ASN A CA 1
ATOM 1525 C C . ASN A 1 193 ? 12.008 7.742 22.969 1 97.88 193 ASN A C 1
ATOM 1527 O O . ASN A 1 193 ? 12.195 8.148 21.828 1 97.88 193 ASN A O 1
ATOM 1531 N N . TRP A 1 194 ? 12.773 8.125 23.969 1 97 194 TRP A N 1
ATOM 1532 C CA . TRP A 1 194 ? 13.609 9.32 23.938 1 97 194 TRP A CA 1
ATOM 1533 C C . TRP A 1 194 ? 14.68 9.211 22.859 1 97 194 TRP A C 1
ATOM 1535 O O . TRP A 1 194 ? 15.07 10.219 22.266 1 97 194 TRP A O 1
ATOM 1545 N N . SER A 1 195 ? 15.109 8 22.547 1 96.44 195 SER A N 1
ATOM 1546 C CA . SER A 1 195 ? 16.188 7.797 21.578 1 96.44 195 SER A CA 1
ATOM 1547 C C . SER A 1 195 ? 15.711 8.133 20.156 1 96.44 195 SER A C 1
ATOM 1549 O O . SER A 1 195 ? 16.531 8.375 19.266 1 96.44 195 SER A O 1
ATOM 1551 N N . LEU A 1 196 ? 14.391 8.172 19.984 1 96.88 196 LEU A N 1
ATOM 1552 C CA . LEU A 1 196 ? 13.836 8.414 18.656 1 96.88 196 LEU A CA 1
ATOM 1553 C C . LEU A 1 196 ? 13.5 9.891 18.469 1 96.88 196 LEU A C 1
ATOM 1555 O O . LEU A 1 196 ? 13.281 10.344 17.344 1 96.88 196 LEU A O 1
ATOM 1559 N N . ILE A 1 197 ? 13.406 10.641 19.594 1 97.25 197 ILE A N 1
ATOM 1560 C CA . ILE A 1 197 ? 13.039 12.047 19.5 1 97.25 197 ILE A CA 1
ATOM 1561 C C . ILE A 1 197 ? 14.188 12.828 18.859 1 97.25 197 ILE A C 1
ATOM 1563 O O . ILE A 1 197 ? 15.344 12.711 19.266 1 97.25 197 ILE A O 1
ATOM 1567 N N . ARG A 1 198 ? 13.867 13.555 17.844 1 96.06 198 ARG A N 1
ATOM 1568 C CA . ARG A 1 198 ? 14.875 14.352 17.156 1 96.06 198 ARG A CA 1
ATOM 1569 C C . ARG A 1 198 ? 15.352 15.508 18.031 1 96.06 198 ARG A C 1
ATOM 1571 O O . ARG A 1 198 ? 14.57 16.078 18.797 1 96.06 198 ARG A O 1
ATOM 1578 N N . PRO A 1 199 ? 16.641 15.836 17.922 1 95.31 199 PRO A N 1
ATOM 1579 C CA . PRO A 1 199 ? 17.125 17 18.672 1 95.31 199 PRO A CA 1
ATOM 1580 C C . PRO A 1 199 ? 16.516 18.312 18.172 1 95.31 199 PRO A C 1
ATOM 1582 O O . PRO A 1 199 ? 16.219 18.438 16.984 1 95.31 199 PRO A O 1
ATOM 1585 N N . PRO A 1 200 ? 16.344 19.234 19.094 1 94.88 200 PRO A N 1
ATOM 1586 C CA . PRO A 1 200 ? 15.906 20.547 18.641 1 94.88 200 PRO A CA 1
ATOM 1587 C C . PRO A 1 200 ? 16.938 21.266 17.781 1 94.88 200 PRO A C 1
ATOM 1589 O O . PRO A 1 200 ? 18.125 20.906 17.812 1 94.88 200 PRO A O 1
ATOM 1592 N N . PRO A 1 201 ? 16.438 22.188 16.984 1 95.19 201 PRO A N 1
ATOM 1593 C CA . PRO A 1 201 ? 17.406 22.984 16.219 1 95.19 201 PRO A CA 1
ATOM 1594 C C . PRO A 1 201 ? 18.359 23.766 17.125 1 95.19 201 PRO A C 1
ATOM 1596 O O . PRO A 1 201 ? 18.047 24 18.297 1 95.19 201 PRO A O 1
ATOM 1599 N N . ALA A 1 202 ? 19.484 24.047 16.5 1 92.25 202 ALA A N 1
ATOM 1600 C CA . ALA A 1 202 ? 20.438 24.875 17.219 1 92.25 202 ALA A CA 1
ATOM 1601 C C . ALA A 1 202 ? 19.859 26.234 17.562 1 92.25 202 ALA A C 1
ATOM 1603 O O . ALA A 1 202 ? 18.922 26.703 16.891 1 92.25 202 ALA A O 1
ATOM 1604 N N . GLN A 1 203 ? 20.391 26.828 18.547 1 89.31 203 GLN A N 1
ATOM 1605 C CA . GLN A 1 203 ? 19.875 28.094 19.062 1 89.31 203 GLN A CA 1
ATOM 1606 C C . GLN A 1 203 ? 19.906 29.188 17.984 1 89.31 203 GLN A C 1
ATOM 1608 O O . GLN A 1 203 ? 19.031 30.047 17.969 1 89.31 203 GLN A O 1
ATOM 1613 N N . ASN A 1 204 ? 20.797 29.078 17.031 1 90.88 204 ASN A N 1
ATOM 1614 C CA . ASN A 1 204 ? 20.953 30.141 16.031 1 90.88 204 ASN A CA 1
ATOM 1615 C C . ASN A 1 204 ? 20.156 29.828 14.766 1 90.88 204 ASN A C 1
ATOM 1617 O O . ASN A 1 204 ? 20.234 30.562 13.781 1 90.88 204 ASN A O 1
ATOM 1621 N N . GLN A 1 205 ? 19.359 28.828 14.875 1 93.69 205 GLN A N 1
ATOM 1622 C CA . GLN A 1 205 ? 18.562 28.469 13.711 1 93.69 205 GLN A CA 1
ATOM 1623 C C . GLN A 1 205 ? 17.109 28.891 13.891 1 93.69 205 GLN A C 1
ATOM 1625 O O . GLN A 1 205 ? 16.422 28.391 14.789 1 93.69 205 GLN A O 1
ATOM 1630 N N . GLU A 1 206 ? 16.703 29.734 12.992 1 95.56 206 GLU A N 1
ATOM 1631 C CA . GLU A 1 206 ? 15.336 30.25 13.07 1 95.56 206 GLU A CA 1
ATOM 1632 C C . GLU A 1 206 ? 14.352 29.344 12.344 1 95.56 206 GLU A C 1
ATOM 1634 O O . GLU A 1 206 ? 14.672 28.797 11.297 1 95.56 206 GLU A O 1
ATOM 1639 N N . PHE A 1 207 ? 13.18 29.297 12.961 1 97.69 207 PHE A N 1
ATOM 1640 C CA . PHE A 1 207 ? 12.102 28.578 12.305 1 97.69 207 PHE A CA 1
ATOM 1641 C C . PHE A 1 207 ? 11.727 29.219 10.984 1 97.69 207 PHE A C 1
ATOM 1643 O O . PHE A 1 207 ? 11.547 30.438 10.914 1 97.69 207 PHE A O 1
ATOM 1650 N N . LYS A 1 208 ? 11.664 28.422 9.93 1 97.81 208 LYS A N 1
ATOM 1651 C CA . LYS A 1 208 ? 11.281 28.891 8.594 1 97.81 208 LYS A CA 1
ATOM 1652 C C . LYS A 1 208 ? 10.219 27.969 7.984 1 97.81 208 LYS A C 1
ATOM 1654 O O . LYS A 1 208 ? 10.195 26.781 8.266 1 97.81 208 LYS A O 1
ATOM 1659 N N . MET A 1 209 ? 9.375 28.547 7.23 1 98.44 209 MET A N 1
ATOM 1660 C CA . MET A 1 209 ? 8.375 27.797 6.477 1 98.44 209 MET A CA 1
ATOM 1661 C C . MET A 1 209 ? 8.609 27.938 4.977 1 98.44 209 MET A C 1
ATOM 1663 O O . MET A 1 209 ? 8.656 29.047 4.449 1 98.44 209 MET A O 1
ATOM 1667 N N . VAL A 1 210 ? 8.883 26.844 4.312 1 98.5 210 VAL A N 1
ATOM 1668 C CA . VAL A 1 210 ? 9.07 26.797 2.865 1 98.5 210 VAL A CA 1
ATOM 1669 C C . VAL A 1 210 ? 7.891 26.094 2.209 1 98.5 210 VAL A C 1
ATOM 1671 O O . VAL A 1 210 ? 7.715 24.875 2.359 1 98.5 210 VAL A O 1
ATOM 1674 N N . PRO A 1 211 ? 7.09 26.781 1.468 1 98.69 211 PRO A N 1
ATOM 1675 C CA . PRO A 1 211 ? 5.848 26.203 0.945 1 98.69 211 PRO A CA 1
ATOM 1676 C C . PRO A 1 211 ? 6.09 25.234 -0.201 1 98.69 211 PRO A C 1
ATOM 1678 O O . PRO A 1 211 ? 6.996 25.438 -1.015 1 98.69 211 PRO A O 1
ATOM 1681 N N . ILE A 1 212 ? 5.332 24.172 -0.275 1 98.62 212 ILE A N 1
ATOM 1682 C CA . ILE A 1 212 ? 5.23 23.312 -1.454 1 98.62 212 ILE A CA 1
ATOM 1683 C C . ILE A 1 212 ? 4.453 24.031 -2.549 1 98.62 212 ILE A C 1
ATOM 1685 O O . ILE A 1 212 ? 3.328 24.484 -2.322 1 98.62 212 ILE A O 1
ATOM 1689 N N . THR A 1 213 ? 5.078 24.172 -3.729 1 98 213 THR A N 1
ATOM 1690 C CA . THR A 1 213 ? 4.453 24.922 -4.809 1 98 213 THR A CA 1
ATOM 1691 C C . THR A 1 213 ? 4.375 24.078 -6.082 1 98 213 THR A C 1
ATOM 1693 O O . THR A 1 213 ? 3.826 24.516 -7.09 1 98 213 THR A O 1
ATOM 1696 N N . ASN A 1 214 ? 4.898 22.891 -6.059 1 96.94 214 ASN A N 1
ATOM 1697 C CA . ASN A 1 214 ? 4.973 22 -7.215 1 96.94 214 ASN A CA 1
ATOM 1698 C C . ASN A 1 214 ? 4.355 20.641 -6.918 1 96.94 214 ASN A C 1
ATOM 1700 O O . ASN A 1 214 ? 4.77 19.953 -5.98 1 96.94 214 ASN A O 1
ATOM 1704 N N . SER A 1 215 ? 3.371 20.266 -7.695 1 96.75 215 SER A N 1
ATOM 1705 C CA . SER A 1 215 ? 2.727 18.969 -7.508 1 96.75 215 SER A CA 1
ATOM 1706 C C . SER A 1 215 ? 2.793 18.141 -8.781 1 96.75 215 SER A C 1
ATOM 1708 O O . SER A 1 215 ? 1.959 17.25 -8.992 1 96.75 215 SER A O 1
ATOM 1710 N N . ASN A 1 216 ? 3.771 18.484 -9.734 1 97.81 216 ASN A N 1
ATOM 1711 C CA . ASN A 1 216 ? 3.959 17.719 -10.961 1 97.81 216 ASN A CA 1
ATOM 1712 C C . ASN A 1 216 ? 4.703 16.406 -10.695 1 97.81 216 ASN A C 1
ATOM 1714 O O . ASN A 1 216 ? 5.762 16.156 -11.273 1 97.81 216 ASN A O 1
ATOM 1718 N N . VAL A 1 217 ? 4.125 15.625 -9.852 1 98.5 217 VAL A N 1
ATOM 1719 C CA . VAL A 1 217 ? 4.691 14.336 -9.461 1 98.5 217 VAL A CA 1
ATOM 1720 C C . VAL A 1 217 ? 3.631 13.25 -9.586 1 98.5 217 VAL A C 1
ATOM 1722 O O . VAL A 1 217 ? 2.449 13.539 -9.781 1 98.5 217 VAL A O 1
ATOM 1725 N N . GLY A 1 218 ? 4.055 12.008 -9.609 1 98.06 218 GLY A N 1
ATOM 1726 C CA . GLY A 1 218 ? 3.156 10.859 -9.633 1 98.06 218 GLY A CA 1
ATOM 1727 C C . GLY A 1 218 ? 3.678 9.68 -8.844 1 98.06 218 GLY A C 1
ATOM 1728 O O . GLY A 1 218 ? 4.848 9.648 -8.453 1 98.06 218 GLY A O 1
ATOM 1729 N N . ILE A 1 219 ? 2.777 8.781 -8.5 1 98.5 219 ILE A N 1
ATOM 1730 C CA . ILE A 1 219 ? 3.129 7.508 -7.887 1 98.5 219 ILE A CA 1
ATOM 1731 C C . ILE A 1 219 ? 2.83 6.363 -8.859 1 98.5 219 ILE A C 1
ATOM 1733 O O . ILE A 1 219 ? 1.701 6.23 -9.336 1 98.5 219 ILE A O 1
ATOM 1737 N N . LEU A 1 220 ? 3.854 5.59 -9.156 1 98.06 220 LEU A N 1
ATOM 1738 C CA . LEU A 1 220 ? 3.713 4.461 -10.078 1 98.06 220 LEU A CA 1
ATOM 1739 C C . LEU A 1 220 ? 3.988 3.143 -9.359 1 98.06 220 LEU A C 1
ATOM 1741 O O . LEU A 1 220 ? 5.133 2.854 -9 1 98.06 220 LEU A O 1
ATOM 1745 N N . ARG A 1 221 ? 2.984 2.379 -9.148 1 98.12 221 ARG A N 1
ATOM 1746 C CA . ARG A 1 221 ? 3.164 1.024 -8.641 1 98.12 221 ARG A CA 1
ATOM 1747 C C . ARG A 1 221 ? 3.373 0.034 -9.781 1 98.12 221 ARG A C 1
ATOM 1749 O O . ARG A 1 221 ? 2.486 -0.159 -10.609 1 98.12 221 ARG A O 1
ATOM 1756 N N . ILE A 1 222 ? 4.5 -0.602 -9.812 1 98.06 222 ILE A N 1
ATOM 1757 C CA . ILE A 1 222 ? 4.754 -1.557 -10.891 1 98.06 222 ILE A CA 1
ATOM 1758 C C . ILE A 1 222 ? 4.121 -2.902 -10.539 1 98.06 222 ILE A C 1
ATOM 1760 O O . ILE A 1 222 ? 3.791 -3.16 -9.383 1 98.06 222 ILE A O 1
ATOM 1764 N N . PHE A 1 223 ? 3.857 -3.721 -11.461 1 98.44 223 PHE A N 1
ATOM 1765 C CA . PHE A 1 223 ? 3.295 -5.062 -11.336 1 98.44 223 PHE A CA 1
ATOM 1766 C C . PHE A 1 223 ? 3.711 -5.934 -12.516 1 98.44 223 PHE A C 1
ATOM 1768 O O . PHE A 1 223 ? 4.109 -5.422 -13.562 1 98.44 223 PHE A O 1
ATOM 1775 N N . PRO A 1 224 ? 3.68 -7.254 -12.32 1 97.81 224 PRO A N 1
ATOM 1776 C CA . PRO A 1 224 ? 4.078 -8.133 -13.422 1 97.81 224 PRO A CA 1
ATOM 1777 C C . PRO A 1 224 ? 3.238 -7.914 -14.68 1 97.81 224 PRO A C 1
ATOM 1779 O O . PRO A 1 224 ? 2.012 -8.031 -14.641 1 97.81 224 PRO A O 1
ATOM 1782 N N . GLY A 1 225 ? 3.887 -7.559 -15.766 1 94.5 225 GLY A N 1
ATOM 1783 C CA . GLY A 1 225 ? 3.18 -7.355 -17.016 1 94.5 225 GLY A CA 1
ATOM 1784 C C . GLY A 1 225 ? 2.926 -5.895 -17.328 1 94.5 225 GLY A C 1
ATOM 1785 O O . GLY A 1 225 ? 2.287 -5.57 -18.328 1 94.5 225 GLY A O 1
ATOM 1786 N N . ILE A 1 226 ? 3.477 -4.988 -16.5 1 96.75 226 ILE A N 1
ATOM 1787 C CA . ILE A 1 226 ? 3.277 -3.564 -16.734 1 96.75 226 ILE A CA 1
ATOM 1788 C C . ILE A 1 226 ? 3.814 -3.193 -18.125 1 96.75 226 ILE A C 1
ATOM 1790 O O . ILE A 1 226 ? 4.883 -3.66 -18.531 1 96.75 226 ILE A O 1
ATOM 1794 N N . SER A 1 227 ? 3.062 -2.4 -18.828 1 96.12 227 SER A N 1
ATOM 1795 C CA . SER A 1 227 ? 3.377 -2.016 -20.188 1 96.12 227 SER A CA 1
ATOM 1796 C C . SER A 1 227 ? 4.352 -0.845 -20.234 1 96.12 227 SER A C 1
ATOM 1798 O O . SER A 1 227 ? 4.102 0.198 -19.625 1 96.12 227 SER A O 1
ATOM 1800 N N . PRO A 1 228 ? 5.406 -1.008 -21.031 1 95.06 228 PRO A N 1
ATOM 1801 C CA . PRO A 1 228 ? 6.324 0.123 -21.172 1 95.06 228 PRO A CA 1
ATOM 1802 C C . PRO A 1 228 ? 5.672 1.336 -21.828 1 95.06 228 PRO A C 1
ATOM 1804 O O . PRO A 1 228 ? 6.027 2.477 -21.516 1 95.06 228 PRO A O 1
ATOM 1807 N N . THR A 1 229 ? 4.75 1.087 -22.703 1 96.56 229 THR A N 1
ATOM 1808 C CA . THR A 1 229 ? 4.027 2.184 -23.344 1 96.56 229 THR A CA 1
ATOM 1809 C C . THR A 1 229 ? 3.215 2.965 -22.312 1 96.56 229 THR A C 1
ATOM 1811 O O . THR A 1 229 ? 3.211 4.199 -22.328 1 96.56 229 THR A O 1
ATOM 1814 N N . LEU A 1 230 ? 2.594 2.211 -21.484 1 95.75 230 LEU A N 1
ATOM 1815 C CA . LEU A 1 230 ? 1.808 2.863 -20.453 1 95.75 230 LEU A CA 1
ATOM 1816 C C . LEU A 1 230 ? 2.711 3.639 -19.484 1 95.75 230 LEU A C 1
ATOM 1818 O O . LEU A 1 230 ? 2.359 4.734 -19.047 1 95.75 230 LEU A O 1
ATOM 1822 N N . MET A 1 231 ? 3.9 3.131 -19.188 1 97.25 231 MET A N 1
ATOM 1823 C CA . MET A 1 231 ? 4.875 3.844 -18.375 1 97.25 231 MET A CA 1
ATOM 1824 C C . MET A 1 231 ? 5.324 5.129 -19.062 1 97.25 231 MET A C 1
ATOM 1826 O O . MET A 1 231 ? 5.395 6.184 -18.422 1 97.25 231 MET A O 1
ATOM 1830 N N . SER A 1 232 ? 5.578 5.012 -20.344 1 97.62 232 SER A N 1
ATOM 1831 C CA . SER A 1 232 ? 6.012 6.184 -21.094 1 97.62 232 SER A CA 1
ATOM 1832 C C . SER A 1 232 ? 4.934 7.262 -21.109 1 97.62 232 SER A C 1
ATOM 1834 O O . SER A 1 232 ? 5.242 8.453 -21.016 1 97.62 232 SER A O 1
ATOM 1836 N N . ASN A 1 233 ? 3.672 6.871 -21.234 1 98 233 ASN A N 1
ATOM 1837 C CA . ASN A 1 233 ? 2.564 7.816 -21.141 1 98 233 ASN A CA 1
ATOM 1838 C C . ASN A 1 233 ? 2.551 8.523 -19.781 1 98 233 ASN A C 1
ATOM 1840 O O . ASN A 1 233 ? 2.377 9.734 -19.703 1 98 233 ASN A O 1
ATOM 1844 N N . PHE A 1 234 ? 2.797 7.773 -18.781 1 97.69 234 PHE A N 1
ATOM 1845 C CA . PHE A 1 234 ? 2.787 8.281 -17.406 1 97.69 234 PHE A CA 1
ATOM 1846 C C . PHE A 1 234 ? 3.881 9.32 -17.203 1 97.69 234 PHE A C 1
ATOM 1848 O O . PHE A 1 234 ? 3.715 10.258 -16.422 1 97.69 234 PHE A O 1
ATOM 1855 N N . PHE A 1 235 ? 4.926 9.203 -17.984 1 98.19 235 PHE A N 1
ATOM 1856 C CA . PHE A 1 235 ? 6.102 10.055 -17.812 1 98.19 235 PHE A CA 1
ATOM 1857 C C . PHE A 1 235 ? 5.984 11.312 -18.656 1 98.19 235 PHE A C 1
ATOM 1859 O O . PHE A 1 235 ? 6.867 12.18 -18.609 1 98.19 235 PHE A O 1
ATOM 1866 N N . LEU A 1 236 ? 4.961 11.508 -19.375 1 98.06 236 LEU A N 1
ATOM 1867 C CA . LEU A 1 236 ? 4.82 12.664 -20.25 1 98.06 236 LEU A CA 1
ATOM 1868 C C . LEU A 1 236 ? 4.738 13.953 -19.438 1 98.06 236 LEU A C 1
ATOM 1870 O O . LEU A 1 236 ? 4.309 13.93 -18.281 1 98.06 236 LEU A O 1
ATOM 1874 N N . PRO A 1 237 ? 5.176 15.023 -20.062 1 97.19 237 PRO A N 1
ATOM 1875 C CA . PRO A 1 237 ? 4.973 16.312 -19.391 1 97.19 237 PRO A CA 1
ATOM 1876 C C . PRO A 1 237 ? 3.521 16.531 -18.969 1 97.19 237 PRO A C 1
ATOM 1878 O O . PRO A 1 237 ? 2.602 16.078 -19.656 1 97.19 237 PRO A O 1
ATOM 1881 N N . PRO A 1 238 ? 3.352 17.156 -17.828 1 97.5 238 PRO A N 1
ATOM 1882 C CA . PRO A 1 238 ? 4.289 17.984 -17.078 1 97.5 238 PRO A CA 1
ATOM 1883 C C . PRO A 1 238 ? 4.977 17.234 -15.945 1 97.5 238 PRO A C 1
ATOM 1885 O O . PRO A 1 238 ? 5.484 17.844 -15 1 97.5 238 PRO A O 1
ATOM 1888 N N . MET A 1 239 ? 5.055 15.938 -16.016 1 98.38 239 MET A N 1
ATOM 1889 C CA . MET A 1 239 ? 5.656 15.109 -14.977 1 98.38 239 MET A CA 1
ATOM 1890 C C . MET A 1 239 ? 7.09 15.539 -14.703 1 98.38 239 MET A C 1
ATOM 1892 O O . MET A 1 239 ? 7.902 15.641 -15.625 1 98.38 239 MET A O 1
ATOM 1896 N N . GLU A 1 240 ? 7.379 15.789 -13.352 1 98.44 240 GLU A N 1
ATOM 1897 C CA . GLU A 1 240 ? 8.734 16.172 -12.977 1 98.44 240 GLU A CA 1
ATOM 1898 C C . GLU A 1 240 ? 9.336 15.195 -11.977 1 98.44 240 GLU A C 1
ATOM 1900 O O . GLU A 1 240 ? 10.555 15.164 -11.781 1 98.44 240 GLU A O 1
ATOM 1905 N N . GLY A 1 241 ? 8.562 14.438 -11.32 1 98.62 241 GLY A N 1
ATOM 1906 C CA . GLY A 1 241 ? 9.023 13.469 -10.336 1 98.62 241 GLY A CA 1
ATOM 1907 C C . GLY A 1 241 ? 8.102 12.266 -10.203 1 98.62 241 GLY A C 1
ATOM 1908 O O . GLY A 1 241 ? 6.883 12.391 -10.352 1 98.62 241 GLY A O 1
ATOM 1909 N N . VAL A 1 242 ? 8.688 11.117 -9.93 1 98.75 242 VAL A N 1
ATOM 1910 C CA . VAL A 1 242 ? 7.906 9.891 -9.805 1 98.75 242 VAL A CA 1
ATOM 1911 C C . VAL A 1 242 ? 8.391 9.094 -8.594 1 98.75 242 VAL A C 1
ATOM 1913 O O . VAL A 1 242 ? 9.594 8.875 -8.43 1 98.75 242 VAL A O 1
ATOM 1916 N N . VAL A 1 243 ? 7.469 8.75 -7.715 1 98.75 243 VAL A N 1
ATOM 1917 C CA . VAL A 1 243 ? 7.711 7.711 -6.723 1 98.75 243 VAL A CA 1
ATOM 1918 C C . VAL A 1 243 ? 7.328 6.352 -7.297 1 98.75 243 VAL A C 1
ATOM 1920 O O . VAL A 1 243 ? 6.156 6.098 -7.582 1 98.75 243 VAL A O 1
ATOM 1923 N N . MET A 1 244 ? 8.305 5.543 -7.512 1 98.44 244 MET A N 1
ATOM 1924 C CA . MET A 1 244 ? 8.062 4.191 -8.008 1 98.44 244 MET A CA 1
ATOM 1925 C C . MET A 1 244 ? 8.008 3.193 -6.852 1 98.44 244 MET A C 1
ATOM 1927 O O . MET A 1 244 ? 8.898 3.176 -6 1 98.44 244 MET A O 1
ATOM 1931 N N . LEU A 1 245 ? 6.945 2.475 -6.781 1 98.44 245 LEU A N 1
ATOM 1932 C CA . LEU A 1 245 ? 6.797 1.39 -5.816 1 98.44 245 LEU A CA 1
ATOM 1933 C C . LEU A 1 245 ? 7.133 0.046 -6.453 1 98.44 245 LEU A C 1
ATOM 1935 O O . LEU A 1 245 ? 6.391 -0.446 -7.309 1 98.44 245 LEU A O 1
ATOM 1939 N N . SER A 1 246 ? 8.25 -0.547 -5.996 1 97.69 246 SER A N 1
ATOM 1940 C CA . SER A 1 246 ? 8.773 -1.754 -6.625 1 97.69 246 SER A CA 1
ATOM 1941 C C . SER A 1 246 ? 8.703 -2.949 -5.68 1 97.69 246 SER A C 1
ATOM 1943 O O . SER A 1 246 ? 8.07 -2.871 -4.621 1 97.69 246 SER A O 1
ATOM 1945 N N . TYR A 1 247 ? 9.297 -4.09 -6.051 1 96.81 247 TYR A N 1
ATOM 1946 C CA . TYR A 1 247 ? 9.102 -5.348 -5.344 1 96.81 247 TYR A CA 1
ATOM 1947 C C . TYR A 1 247 ? 10.133 -5.52 -4.234 1 96.81 247 TYR A C 1
ATOM 1949 O O . TYR A 1 247 ? 11.312 -5.23 -4.43 1 96.81 247 TYR A O 1
ATOM 1957 N N . GLY A 1 248 ? 9.68 -6.039 -3.092 1 95.44 248 GLY A N 1
ATOM 1958 C CA . GLY A 1 248 ? 10.594 -6.453 -2.043 1 95.44 248 GLY A CA 1
ATOM 1959 C C . GLY A 1 248 ? 11.539 -5.348 -1.604 1 95.44 248 GLY A C 1
ATOM 1960 O O . GLY A 1 248 ? 11.094 -4.258 -1.24 1 95.44 248 GLY A O 1
ATOM 1961 N N . VAL A 1 249 ? 12.844 -5.637 -1.755 1 94.31 249 VAL A N 1
ATOM 1962 C CA . VAL A 1 249 ? 13.852 -4.691 -1.288 1 94.31 249 VAL A CA 1
ATOM 1963 C C . VAL A 1 249 ? 14.258 -3.764 -2.432 1 94.31 249 VAL A C 1
ATOM 1965 O O . VAL A 1 249 ? 15.422 -3.359 -2.529 1 94.31 249 VAL A O 1
ATOM 1968 N N . GLY A 1 250 ? 13.305 -3.434 -3.314 1 94.94 250 GLY A N 1
ATOM 1969 C CA . GLY A 1 250 ? 13.547 -2.475 -4.383 1 94.94 250 GLY A CA 1
ATOM 1970 C C . GLY A 1 250 ? 13.805 -3.131 -5.727 1 94.94 250 GLY A C 1
ATOM 1971 O O . GLY A 1 250 ? 14.391 -2.514 -6.621 1 94.94 250 GLY A O 1
ATOM 1972 N N . ASN A 1 251 ? 13.344 -4.387 -5.941 1 93.38 251 ASN A N 1
ATOM 1973 C CA . ASN A 1 251 ? 13.617 -5.148 -7.156 1 93.38 251 ASN A CA 1
ATOM 1974 C C . ASN A 1 251 ? 12.672 -4.758 -8.289 1 93.38 251 ASN A C 1
ATOM 1976 O O . ASN A 1 251 ? 11.547 -4.328 -8.039 1 93.38 251 ASN A O 1
ATOM 1980 N N . VAL A 1 252 ? 13.156 -4.863 -9.492 1 95.12 252 VAL A N 1
ATOM 1981 C CA . VAL A 1 252 ? 12.406 -4.602 -10.711 1 95.12 252 VAL A CA 1
ATOM 1982 C C . VAL A 1 252 ? 12.711 -5.676 -11.75 1 95.12 252 VAL A C 1
ATOM 1984 O O . VAL A 1 252 ? 13.617 -6.492 -11.562 1 95.12 252 VAL A O 1
ATOM 1987 N N . PRO A 1 253 ? 11.867 -5.742 -12.773 1 95.25 253 PRO A N 1
ATOM 1988 C CA . PRO A 1 253 ? 12.219 -6.68 -13.844 1 95.25 253 PRO A CA 1
ATOM 1989 C C . PRO A 1 253 ? 13.469 -6.25 -14.617 1 95.25 253 PRO A C 1
ATOM 1991 O O . PRO A 1 253 ? 13.367 -5.695 -15.711 1 95.25 253 PRO A O 1
ATOM 1994 N N . SER A 1 254 ? 14.594 -6.66 -14.133 1 91.94 254 SER A N 1
ATOM 1995 C CA . SER A 1 254 ? 15.875 -6.199 -14.656 1 91.94 254 SER A CA 1
ATOM 1996 C C . SER A 1 254 ? 16.188 -6.848 -16 1 91.94 254 SER A C 1
ATOM 1998 O O . SER A 1 254 ? 17.016 -6.344 -16.766 1 91.94 254 SER A O 1
ATOM 2000 N N . SER A 1 255 ? 15.516 -7.938 -16.297 1 91.31 255 SER A N 1
ATOM 2001 C CA . SER A 1 255 ? 15.734 -8.602 -17.578 1 91.31 255 SER A CA 1
ATOM 2002 C C . SER A 1 255 ? 14.922 -7.945 -18.688 1 91.31 255 SER A C 1
ATOM 2004 O O . SER A 1 255 ? 15.117 -8.234 -19.875 1 91.31 255 SER A O 1
ATOM 2006 N N . ARG A 1 256 ? 14.039 -7.09 -18.344 1 94.19 256 ARG A N 1
ATOM 2007 C CA . ARG A 1 256 ? 13.203 -6.391 -19.312 1 94.19 256 ARG A CA 1
ATOM 2008 C C . ARG A 1 256 ? 13.852 -5.09 -19.766 1 94.19 256 ARG A C 1
ATOM 2010 O O . ARG A 1 256 ? 13.688 -4.051 -19.125 1 94.19 256 ARG A O 1
ATOM 2017 N N . SER A 1 257 ? 14.453 -5.164 -20.875 1 95.75 257 SER A N 1
ATOM 2018 C CA . SER A 1 257 ? 15.148 -3.994 -21.406 1 95.75 257 SER A CA 1
ATOM 2019 C C . SER A 1 257 ? 14.172 -2.867 -21.719 1 95.75 257 SER A C 1
ATOM 2021 O O . SER A 1 257 ? 14.5 -1.69 -21.562 1 95.75 257 SER A O 1
ATOM 2023 N N . ASP A 1 258 ? 12.992 -3.229 -22.172 1 96.31 258 ASP A N 1
ATOM 2024 C CA . ASP A 1 258 ? 11.992 -2.223 -22.5 1 96.31 258 ASP A CA 1
ATOM 2025 C C . ASP A 1 258 ? 11.57 -1.446 -21.266 1 96.31 258 ASP A C 1
ATOM 2027 O O . ASP A 1 258 ? 11.406 -0.225 -21.312 1 96.31 258 ASP A O 1
ATOM 2031 N N . PHE A 1 259 ? 11.477 -2.146 -20.219 1 96.38 259 PHE A N 1
ATOM 2032 C CA . PHE A 1 259 ? 11.141 -1.538 -18.938 1 96.38 259 PHE A CA 1
ATOM 2033 C C . PHE A 1 259 ? 12.227 -0.562 -18.5 1 96.38 259 PHE A C 1
ATOM 2035 O O . PHE A 1 259 ? 11.938 0.589 -18.156 1 96.38 259 PHE A O 1
ATOM 2042 N N . LEU A 1 260 ? 13.406 -0.978 -18.516 1 97.19 260 LEU A N 1
ATOM 2043 C CA . LEU A 1 260 ? 14.539 -0.167 -18.094 1 97.19 260 LEU A CA 1
ATOM 2044 C C . LEU A 1 260 ? 14.727 1.04 -19 1 97.19 260 LEU A C 1
ATOM 2046 O O . LEU A 1 260 ? 15.062 2.131 -18.531 1 97.19 260 LEU A O 1
ATOM 2050 N N . GLN A 1 261 ? 14.484 0.83 -20.234 1 97.81 261 GLN A N 1
ATOM 2051 C CA . GLN A 1 261 ? 14.625 1.914 -21.203 1 97.81 261 GLN A CA 1
ATOM 2052 C C . GLN A 1 261 ? 13.609 3.02 -20.953 1 97.81 261 GLN A C 1
ATOM 2054 O O . GLN A 1 261 ? 13.922 4.203 -21.078 1 97.81 261 GLN A O 1
ATOM 2059 N N . ALA A 1 262 ? 12.391 2.619 -20.609 1 97.88 262 ALA A N 1
ATOM 2060 C CA . ALA A 1 262 ? 11.359 3.607 -20.312 1 97.88 262 ALA A CA 1
ATOM 2061 C C . ALA A 1 262 ? 11.773 4.492 -19.141 1 97.88 262 ALA A C 1
ATOM 2063 O O . ALA A 1 262 ? 11.594 5.711 -19.172 1 97.88 262 ALA A O 1
ATOM 2064 N N . ILE A 1 263 ? 12.352 3.932 -18.125 1 98 263 ILE A N 1
ATOM 2065 C CA . ILE A 1 263 ? 12.797 4.672 -16.953 1 98 263 ILE A CA 1
ATOM 2066 C C . ILE A 1 263 ? 13.992 5.543 -17.312 1 98 263 ILE A C 1
ATOM 2068 O O . ILE A 1 263 ? 14.062 6.711 -16.906 1 98 263 ILE A O 1
ATOM 2072 N N . LYS A 1 264 ? 14.922 4.949 -18.047 1 97.88 264 LYS A N 1
ATOM 2073 C CA . LYS A 1 264 ? 16.125 5.672 -18.453 1 97.88 264 LYS A CA 1
ATOM 2074 C C . LYS A 1 264 ? 15.766 6.918 -19.266 1 97.88 264 LYS A C 1
ATOM 2076 O O . LYS A 1 264 ? 16.344 7.988 -19.047 1 97.88 264 LYS A O 1
ATOM 2081 N N . GLU A 1 265 ? 14.898 6.77 -20.156 1 98.19 265 GLU A N 1
ATOM 2082 C CA . GLU A 1 265 ? 14.469 7.902 -20.969 1 98.19 265 GLU A CA 1
ATOM 2083 C C . GLU A 1 265 ? 13.836 8.992 -20.109 1 98.19 265 GLU A C 1
ATOM 2085 O O . GLU A 1 265 ? 14.055 10.18 -20.344 1 98.19 265 GLU A O 1
ATOM 2090 N N . ALA A 1 266 ? 13.023 8.578 -19.141 1 98.06 266 ALA A N 1
ATOM 2091 C CA . ALA A 1 266 ? 12.406 9.539 -18.234 1 98.06 266 ALA A CA 1
ATOM 2092 C C . ALA A 1 266 ? 13.461 10.297 -17.438 1 98.06 266 ALA A C 1
ATOM 2094 O O . ALA A 1 266 ? 13.398 11.531 -17.328 1 98.06 266 ALA A O 1
ATOM 2095 N N . THR A 1 267 ? 14.43 9.594 -16.891 1 97.75 267 THR A N 1
ATOM 2096 C CA . THR A 1 267 ? 15.477 10.234 -16.094 1 97.75 267 THR A CA 1
ATOM 2097 C C . THR A 1 267 ? 16.344 11.141 -16.969 1 97.75 267 THR A C 1
ATOM 2099 O O . THR A 1 267 ? 16.766 12.211 -16.516 1 97.75 267 THR A O 1
ATOM 2102 N N . ASN A 1 268 ? 16.594 10.742 -18.188 1 97.44 268 ASN A N 1
ATOM 2103 C CA . ASN A 1 268 ? 17.359 11.555 -19.125 1 97.44 268 ASN A CA 1
ATOM 2104 C C . ASN A 1 268 ? 16.641 12.867 -19.453 1 97.44 268 ASN A C 1
ATOM 2106 O O . ASN A 1 268 ? 17.297 13.875 -19.734 1 97.44 268 ASN A O 1
ATOM 2110 N N . ARG A 1 269 ? 15.344 12.828 -19.375 1 97.31 269 ARG A N 1
ATOM 2111 C CA . ARG A 1 269 ? 14.555 14.023 -19.656 1 97.31 269 ARG A CA 1
ATOM 2112 C C . ARG A 1 269 ? 14.461 14.914 -18.422 1 97.31 269 ARG A C 1
ATOM 2114 O O . ARG A 1 269 ? 13.867 16 -18.469 1 97.31 269 ARG A O 1
ATOM 2121 N N . GLY A 1 270 ? 14.992 14.453 -17.328 1 97.31 270 GLY A N 1
ATOM 2122 C CA . GLY A 1 270 ? 15.062 15.297 -16.156 1 97.31 270 GLY A CA 1
ATOM 2123 C C . GLY A 1 270 ? 14.031 14.93 -15.102 1 97.31 270 GLY A C 1
ATOM 2124 O O . GLY A 1 270 ? 13.906 15.617 -14.086 1 97.31 270 GLY A O 1
ATOM 2125 N N . ILE A 1 271 ? 13.273 13.891 -15.344 1 98.5 271 ILE A N 1
ATOM 2126 C CA . ILE A 1 271 ? 12.32 13.445 -14.328 1 98.5 271 ILE A CA 1
ATOM 2127 C C . ILE A 1 271 ? 13.07 12.773 -13.18 1 98.5 271 ILE A C 1
ATOM 2129 O O . ILE A 1 271 ? 13.922 11.906 -13.406 1 98.5 271 ILE A O 1
ATOM 2133 N N . VAL A 1 272 ? 12.836 13.203 -11.938 1 98.69 272 VAL A N 1
ATOM 2134 C CA . VAL A 1 272 ? 13.422 12.57 -10.758 1 98.69 272 VAL A CA 1
ATOM 2135 C C . VAL A 1 272 ? 12.602 11.344 -10.367 1 98.69 272 VAL A C 1
ATOM 2137 O O . VAL A 1 272 ? 11.406 11.445 -10.109 1 98.69 272 VAL A O 1
ATOM 2140 N N . VAL A 1 273 ? 13.242 10.164 -10.391 1 98.5 273 VAL A N 1
ATOM 2141 C CA . VAL A 1 273 ? 12.57 8.93 -10 1 98.5 273 VAL A CA 1
ATOM 2142 C C . VAL A 1 273 ? 13.156 8.414 -8.688 1 98.5 273 VAL A C 1
ATOM 2144 O O . VAL A 1 273 ? 14.375 8.297 -8.555 1 98.5 273 VAL A O 1
ATOM 2147 N N . VAL A 1 274 ? 12.32 8.172 -7.699 1 98.31 274 VAL A N 1
ATOM 2148 C CA . VAL A 1 274 ? 12.719 7.574 -6.43 1 98.31 274 VAL A CA 1
ATOM 2149 C C . VAL A 1 274 ? 12.055 6.211 -6.262 1 98.31 274 VAL A C 1
ATOM 2151 O O . VAL A 1 274 ? 10.859 6.062 -6.512 1 98.31 274 VAL A O 1
ATOM 2154 N N . ASN A 1 275 ? 12.836 5.191 -5.902 1 97.81 275 ASN A N 1
ATOM 2155 C CA . ASN A 1 275 ? 12.359 3.818 -5.77 1 97.81 275 ASN A CA 1
ATOM 2156 C C . ASN A 1 275 ? 12.055 3.467 -4.32 1 97.81 275 ASN A C 1
ATOM 2158 O O . ASN A 1 275 ? 12.922 3.574 -3.451 1 97.81 275 ASN A O 1
ATOM 2162 N N . CYS A 1 276 ? 10.812 3.129 -4.059 1 97.44 276 CYS A N 1
ATOM 2163 C CA . CYS A 1 276 ? 10.352 2.625 -2.771 1 97.44 276 CYS A CA 1
ATOM 2164 C C . CYS A 1 276 ? 9.766 1.224 -2.908 1 97.44 276 CYS A C 1
ATOM 2166 O O . CYS A 1 276 ? 9.469 0.776 -4.02 1 97.44 276 CYS A O 1
ATOM 2168 N N . THR A 1 277 ? 9.695 0.498 -1.801 1 97.38 277 THR A N 1
ATOM 2169 C CA . THR A 1 277 ? 9.109 -0.841 -1.821 1 97.38 277 THR A CA 1
ATOM 2170 C C . THR A 1 277 ? 7.59 -0.771 -1.775 1 97.38 277 THR A C 1
ATOM 2172 O O . THR A 1 277 ? 7.023 0.122 -1.144 1 97.38 277 THR A O 1
ATOM 2175 N N . GLN A 1 278 ? 6.902 -1.713 -2.383 1 97 278 GLN A N 1
ATOM 2176 C CA . GLN A 1 278 ? 5.453 -1.843 -2.27 1 97 278 GLN A CA 1
ATOM 2177 C C . GLN A 1 278 ? 5.062 -2.465 -0.932 1 97 278 GLN A C 1
ATOM 2179 O O . GLN A 1 278 ? 3.895 -2.414 -0.537 1 97 278 GLN A O 1
ATOM 2184 N N . CYS A 1 279 ? 6.039 -3.115 -0.248 1 96.88 279 CYS A N 1
ATOM 2185 C CA . CYS A 1 279 ? 5.75 -3.74 1.037 1 96.88 279 CYS A CA 1
ATOM 2186 C C . CYS A 1 279 ? 5.418 -2.691 2.092 1 96.88 279 CYS A C 1
ATOM 2188 O O . CYS A 1 279 ? 5.961 -1.587 2.068 1 96.88 279 CYS A O 1
ATOM 2190 N N . PHE A 1 280 ? 4.559 -3.084 2.992 1 95.44 280 PHE A N 1
ATOM 2191 C CA . PHE A 1 280 ? 4.195 -2.201 4.098 1 95.44 280 PHE A CA 1
ATOM 2192 C C . PHE A 1 280 ? 5.41 -1.906 4.973 1 95.44 280 PHE A C 1
ATOM 2194 O O . PHE A 1 280 ? 5.594 -0.773 5.422 1 95.44 280 PHE A O 1
ATOM 2201 N N . LYS A 1 281 ? 6.184 -2.908 5.203 1 96.38 281 LYS A N 1
ATOM 2202 C CA . LYS A 1 281 ? 7.395 -2.807 6.012 1 96.38 281 LYS A CA 1
ATOM 2203 C C . LYS A 1 281 ? 8.625 -3.213 5.211 1 96.38 281 LYS A C 1
ATOM 2205 O O . LYS A 1 281 ? 8.578 -4.168 4.434 1 96.38 281 LYS A O 1
ATOM 2210 N N . GLY A 1 282 ? 9.727 -2.484 5.477 1 95.25 282 GLY A N 1
ATOM 2211 C CA . GLY A 1 282 ? 10.969 -2.793 4.797 1 95.25 282 GLY A CA 1
ATOM 2212 C C . GLY A 1 282 ? 11.578 -1.593 4.094 1 95.25 282 GLY A C 1
ATOM 2213 O O . GLY A 1 282 ? 11.109 -0.465 4.262 1 95.25 282 GLY A O 1
ATOM 2214 N N . ALA A 1 283 ? 12.695 -1.85 3.389 1 94.94 283 ALA A N 1
ATOM 2215 C CA . ALA A 1 283 ? 13.453 -0.783 2.742 1 94.94 283 ALA A CA 1
ATOM 2216 C C . ALA A 1 283 ? 14.062 -1.262 1.428 1 94.94 283 ALA A C 1
ATOM 2218 O O . ALA A 1 283 ? 14.273 -2.461 1.236 1 94.94 283 ALA A O 1
ATOM 2219 N N . VAL A 1 284 ? 14.188 -0.303 0.564 1 94.19 284 VAL A N 1
ATOM 2220 C CA . VAL A 1 284 ? 15.086 -0.554 -0.56 1 94.19 284 VAL A CA 1
ATOM 2221 C C . VAL A 1 284 ? 16.484 -0.878 -0.042 1 94.19 284 VAL A C 1
ATOM 2223 O O . VAL A 1 284 ? 17 -0.195 0.847 1 94.19 284 VAL A O 1
ATOM 2226 N N . SER A 1 285 ? 17.109 -1.86 -0.579 1 89 285 SER A N 1
ATOM 2227 C CA . SER A 1 285 ? 18.344 -2.424 -0.072 1 89 285 SER A CA 1
ATOM 2228 C C . SER A 1 285 ? 19.469 -1.382 -0.066 1 89 285 SER A C 1
ATOM 2230 O O . SER A 1 285 ? 19.531 -0.533 -0.957 1 89 285 SER A O 1
ATOM 2232 N N . ALA A 1 286 ? 20.422 -1.6 0.851 1 78.31 286 ALA A N 1
ATOM 2233 C CA . ALA A 1 286 ? 21.609 -0.756 0.923 1 78.31 286 ALA A CA 1
ATOM 2234 C C . ALA A 1 286 ? 22.516 -0.977 -0.289 1 78.31 286 ALA A C 1
ATOM 2236 O O . ALA A 1 286 ? 23.234 -0.068 -0.706 1 78.31 286 ALA A O 1
ATOM 2237 N N . SER A 1 287 ? 22.453 -2.195 -0.829 1 77.81 287 SER A N 1
ATOM 2238 C CA . SER A 1 287 ? 23.281 -2.541 -1.977 1 77.81 287 SER A CA 1
ATOM 2239 C C . SER A 1 287 ? 22.75 -1.91 -3.258 1 77.81 287 SER A C 1
ATOM 2241 O O . SER A 1 287 ? 23.375 -2.002 -4.312 1 77.81 287 SER A O 1
ATOM 2243 N N . TYR A 1 288 ? 21.766 -1.26 -3.068 1 76.56 288 TYR A N 1
ATOM 2244 C CA . TYR A 1 288 ? 21.125 -0.604 -4.199 1 76.56 288 TYR A CA 1
ATOM 2245 C C . TYR A 1 288 ? 22.078 0.373 -4.879 1 76.56 288 TYR A C 1
ATOM 2247 O O . TYR A 1 288 ? 22.172 0.397 -6.109 1 76.56 288 TYR A O 1
ATOM 2255 N N . LYS A 1 289 ? 22.891 1.021 -4.125 1 73.12 289 LYS A N 1
ATOM 2256 C CA . LYS A 1 289 ? 23.75 2.078 -4.645 1 73.12 289 LYS A CA 1
ATOM 2257 C C . LYS A 1 289 ? 24.969 1.494 -5.363 1 73.12 289 LYS A C 1
ATOM 2259 O O . LYS A 1 289 ? 25.578 2.156 -6.207 1 73.12 289 LYS A O 1
ATOM 2264 N N . THR A 1 290 ? 25.234 0.242 -5.039 1 66.69 290 THR A N 1
ATOM 2265 C CA . THR A 1 290 ? 26.469 -0.306 -5.598 1 66.69 290 THR A CA 1
ATOM 2266 C C . THR A 1 290 ? 26.156 -1.35 -6.668 1 66.69 290 THR A C 1
ATOM 2268 O O . THR A 1 290 ? 27.031 -1.734 -7.438 1 66.69 290 THR A O 1
ATOM 2271 N N . GLY A 1 291 ? 24.812 -1.642 -6.816 1 68.38 291 GLY A N 1
ATOM 2272 C CA . GLY A 1 291 ? 24.641 -2.779 -7.707 1 68.38 291 GLY A CA 1
ATOM 2273 C C . GLY A 1 291 ? 23.312 -2.775 -8.43 1 68.38 291 GLY A C 1
ATOM 2274 O O . GLY A 1 291 ? 23.078 -3.598 -9.312 1 68.38 291 GLY A O 1
ATOM 2275 N N . SER A 1 292 ? 22.609 -1.836 -8.211 1 80.44 292 SER A N 1
ATOM 2276 C CA . SER A 1 292 ? 21.297 -1.896 -8.836 1 80.44 292 SER A CA 1
ATOM 2277 C C . SER A 1 292 ? 21.328 -1.259 -10.227 1 80.44 292 SER A C 1
ATOM 2279 O O . SER A 1 292 ? 21.953 -0.222 -10.43 1 80.44 292 SER A O 1
ATOM 2281 N N . VAL A 1 293 ? 20.688 -1.892 -11.109 1 89.19 293 VAL A N 1
ATOM 2282 C CA . VAL A 1 293 ? 20.516 -1.367 -12.461 1 89.19 293 VAL A CA 1
ATOM 2283 C C . VAL A 1 293 ? 19.75 -0.05 -12.414 1 89.19 293 VAL A C 1
ATOM 2285 O O . VAL A 1 293 ? 20.016 0.856 -13.211 1 89.19 293 VAL A O 1
ATOM 2288 N N . LEU A 1 294 ? 18.875 0.116 -11.445 1 93.25 294 LEU A N 1
ATOM 2289 C CA . LEU A 1 294 ? 18.094 1.338 -11.312 1 93.25 294 LEU A CA 1
ATOM 2290 C C . LEU A 1 294 ? 18.969 2.518 -10.938 1 93.25 294 LEU A C 1
ATOM 2292 O O . LEU A 1 294 ? 18.797 3.623 -11.453 1 93.25 294 LEU A O 1
ATOM 2296 N N . TYR A 1 295 ? 19.875 2.254 -10.023 1 92.25 295 TYR A N 1
ATOM 2297 C CA . TYR A 1 295 ? 20.797 3.311 -9.625 1 92.25 295 TYR A CA 1
ATOM 2298 C C . TYR A 1 295 ? 21.641 3.777 -10.805 1 92.25 295 TYR A C 1
ATOM 2300 O O . TYR A 1 295 ? 21.844 4.98 -10.992 1 92.25 295 TYR A O 1
ATOM 2308 N N . GLU A 1 296 ? 22.047 2.877 -11.617 1 93 296 GLU A N 1
ATOM 2309 C CA . GLU A 1 296 ? 22.891 3.174 -12.773 1 93 296 GLU A CA 1
ATOM 2310 C C . GLU A 1 296 ? 22.156 4.059 -13.781 1 93 296 GLU A C 1
ATOM 2312 O O . GLU A 1 296 ? 22.781 4.859 -14.477 1 93 296 GLU A O 1
ATOM 2317 N N . ILE A 1 297 ? 20.891 3.941 -13.773 1 94.94 297 ILE A N 1
ATOM 2318 C CA . ILE A 1 297 ? 20.172 4.711 -14.781 1 94.94 297 ILE A CA 1
ATOM 2319 C C . ILE A 1 297 ? 19.547 5.941 -14.133 1 94.94 297 ILE A C 1
ATOM 2321 O O . ILE A 1 297 ? 18.625 6.547 -14.695 1 94.94 297 ILE A O 1
ATOM 2325 N N . GLY A 1 298 ? 19.906 6.281 -12.922 1 95.25 298 GLY A N 1
ATOM 2326 C CA . GLY A 1 298 ? 19.609 7.59 -12.359 1 95.25 298 GLY A CA 1
ATOM 2327 C C . GLY A 1 298 ? 18.453 7.574 -11.375 1 95.25 298 GLY A C 1
ATOM 2328 O O . GLY A 1 298 ? 17.922 8.625 -11.023 1 95.25 298 GLY A O 1
ATOM 2329 N N . VAL A 1 299 ? 18.031 6.418 -10.914 1 97.25 299 VAL A N 1
ATOM 2330 C CA . VAL A 1 299 ? 16.922 6.316 -9.961 1 97.25 299 VAL A CA 1
ATOM 2331 C C . VAL A 1 299 ? 17.453 6.398 -8.531 1 97.25 299 VAL A C 1
ATOM 2333 O O . VAL A 1 299 ? 18.406 5.695 -8.18 1 97.25 299 VAL A O 1
ATOM 2336 N N . ALA A 1 300 ? 16.875 7.27 -7.727 1 96.81 300 ALA A N 1
ATOM 2337 C CA . ALA A 1 300 ? 17.281 7.426 -6.332 1 96.81 300 ALA A CA 1
ATOM 2338 C C . ALA A 1 300 ? 16.609 6.383 -5.445 1 96.81 300 ALA A C 1
ATOM 2340 O O . ALA A 1 300 ? 15.523 5.902 -5.758 1 96.81 300 ALA A O 1
ATOM 2341 N N . SER A 1 301 ? 17.266 6.039 -4.344 1 96.62 301 SER A N 1
ATOM 2342 C CA . SER A 1 301 ? 16.688 5.137 -3.348 1 96.62 301 SER A CA 1
ATOM 2343 C C . SER A 1 301 ? 15.789 5.891 -2.381 1 96.62 301 SER A C 1
ATOM 2345 O O . SER A 1 301 ? 16.172 6.938 -1.854 1 96.62 301 SER A O 1
ATOM 2347 N N . GLY A 1 302 ? 14.609 5.363 -2.182 1 97.06 302 GLY A N 1
ATOM 2348 C CA . GLY A 1 302 ? 13.711 5.91 -1.176 1 97.06 302 GLY A CA 1
ATOM 2349 C C . GLY A 1 302 ? 13.93 5.316 0.203 1 97.06 302 GLY A C 1
ATOM 2350 O O . GLY A 1 302 ? 13.227 5.664 1.152 1 97.06 302 GLY A O 1
ATOM 2351 N N . SER A 1 303 ? 14.906 4.363 0.293 1 96.69 303 SER A N 1
ATOM 2352 C CA . SER A 1 303 ? 15.18 3.693 1.56 1 96.69 303 SER A CA 1
ATOM 2353 C C . SER A 1 303 ? 13.914 3.119 2.172 1 96.69 303 SER A C 1
ATOM 2355 O O . SER A 1 303 ? 13.227 2.311 1.546 1 96.69 303 SER A O 1
ATOM 2357 N N . ASP A 1 304 ? 13.594 3.508 3.406 1 97.44 304 ASP A N 1
ATOM 2358 C CA . ASP A 1 304 ? 12.43 2.932 4.07 1 97.44 304 ASP A CA 1
ATOM 2359 C C . ASP A 1 304 ? 11.32 3.969 4.223 1 97.44 304 ASP A C 1
ATOM 2361 O O . ASP A 1 304 ? 10.508 3.883 5.145 1 97.44 304 ASP A O 1
ATOM 2365 N N . MET A 1 305 ? 11.266 5.008 3.346 1 98.19 305 MET A N 1
ATOM 2366 C CA . MET A 1 305 ? 10.211 6.016 3.398 1 98.19 305 MET A CA 1
ATOM 2367 C C . MET A 1 305 ? 8.852 5.406 3.057 1 98.19 305 MET A C 1
ATOM 2369 O O . MET A 1 305 ? 8.766 4.492 2.238 1 98.19 305 MET A O 1
ATOM 2373 N N . THR A 1 306 ? 7.797 5.91 3.709 1 98.19 306 THR A N 1
ATOM 2374 C CA . THR A 1 306 ? 6.441 5.582 3.277 1 98.19 306 THR A CA 1
ATOM 2375 C C . THR A 1 306 ? 6.129 6.242 1.937 1 98.19 306 THR A C 1
ATOM 2377 O O . THR A 1 306 ? 6.793 7.199 1.539 1 98.19 306 THR A O 1
ATOM 2380 N N . PRO A 1 307 ? 5.168 5.777 1.225 1 98 307 PRO A N 1
ATOM 2381 C CA . PRO A 1 307 ? 4.734 6.465 0.004 1 98 307 PRO A CA 1
ATOM 2382 C C . PRO A 1 307 ? 4.297 7.902 0.259 1 98 307 PRO A C 1
ATOM 2384 O O . PRO A 1 307 ? 4.574 8.789 -0.551 1 98 307 PRO A O 1
ATOM 2387 N N . GLU A 1 308 ? 3.629 8.164 1.373 1 98.56 308 GLU A N 1
ATOM 2388 C CA . GLU A 1 308 ? 3.184 9.508 1.738 1 98.56 308 GLU A CA 1
ATOM 2389 C C . GLU A 1 308 ? 4.367 10.453 1.905 1 98.56 308 GLU A C 1
ATOM 2391 O O . GLU A 1 308 ? 4.371 11.562 1.354 1 98.56 308 GLU A O 1
ATOM 2396 N N . ALA A 1 309 ? 5.387 9.938 2.613 1 98.81 309 ALA A N 1
ATOM 2397 C CA . ALA A 1 309 ? 6.574 10.766 2.836 1 98.81 309 A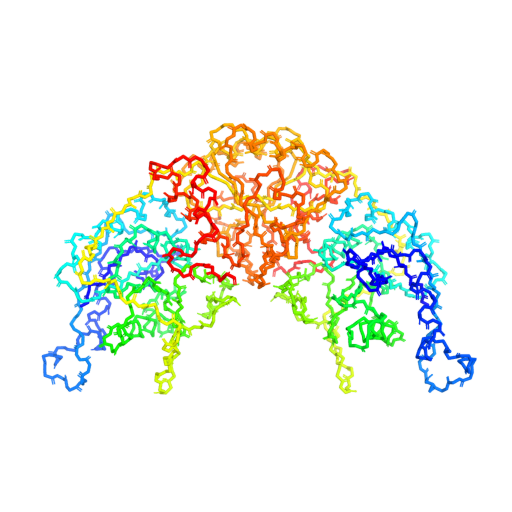LA A CA 1
ATOM 2398 C C . ALA A 1 309 ? 7.34 10.984 1.536 1 98.81 309 ALA A C 1
ATOM 2400 O O . ALA A 1 309 ? 7.832 12.086 1.273 1 98.81 309 ALA A O 1
ATOM 2401 N N . SER A 1 310 ? 7.418 9.977 0.712 1 98.69 310 SER A N 1
ATOM 2402 C CA . SER A 1 310 ? 8.203 10.047 -0.516 1 98.69 310 SER A CA 1
ATOM 2403 C C . SER A 1 310 ? 7.617 11.062 -1.487 1 98.69 310 SER A C 1
ATOM 2405 O O . SER A 1 310 ? 8.352 11.883 -2.049 1 98.69 310 SER A O 1
ATOM 2407 N N . VAL A 1 311 ? 6.316 11.031 -1.639 1 98.81 311 VAL A N 1
ATOM 2408 C CA . VAL A 1 311 ? 5.699 11.914 -2.623 1 98.81 311 VAL A CA 1
ATOM 2409 C C . VAL A 1 311 ? 5.742 13.352 -2.123 1 98.81 311 VAL A C 1
ATOM 2411 O O . VAL A 1 311 ? 6.004 14.281 -2.896 1 98.81 311 VAL A O 1
ATOM 2414 N N . THR A 1 312 ? 5.551 13.57 -0.824 1 98.88 312 THR A N 1
ATOM 2415 C CA . THR A 1 312 ? 5.551 14.93 -0.294 1 98.88 312 THR A CA 1
ATOM 2416 C C . THR A 1 312 ? 6.973 15.484 -0.228 1 98.88 312 THR A C 1
ATOM 2418 O O . THR A 1 312 ? 7.188 16.688 -0.439 1 98.88 312 THR A O 1
ATOM 2421 N N . LYS A 1 313 ? 7.953 14.594 0.073 1 98.88 313 LYS A N 1
ATOM 2422 C CA . LYS A 1 313 ? 9.352 15.023 0.023 1 98.88 313 LYS A CA 1
ATOM 2423 C C . LYS A 1 313 ? 9.742 15.445 -1.39 1 98.88 313 LYS A C 1
ATOM 2425 O O . LYS A 1 313 ? 10.406 16.469 -1.574 1 98.88 313 LYS A O 1
ATOM 2430 N N . LEU A 1 314 ? 9.32 14.664 -2.309 1 98.69 314 LEU A N 1
ATOM 2431 C CA . LEU A 1 314 ? 9.609 14.969 -3.707 1 98.69 314 LEU A CA 1
ATOM 2432 C C . LEU A 1 314 ? 8.984 16.297 -4.113 1 98.69 314 LEU A C 1
ATOM 2434 O O . LEU A 1 314 ? 9.641 17.141 -4.742 1 98.69 314 LEU A O 1
ATOM 2438 N N . MET A 1 315 ? 7.711 16.547 -3.766 1 98.69 315 MET A N 1
ATOM 2439 C CA . MET A 1 315 ? 7.039 17.812 -4.031 1 98.69 315 MET A CA 1
ATOM 2440 C C . MET A 1 315 ? 7.793 18.969 -3.389 1 98.69 315 MET A C 1
ATOM 2442 O O . MET A 1 315 ? 8.008 20 -4.023 1 98.69 315 MET A O 1
ATOM 2446 N N . TYR A 1 316 ? 8.266 18.797 -2.172 1 98.88 316 TYR A N 1
ATOM 2447 C CA . TYR A 1 316 ? 8.977 19.828 -1.425 1 98.88 316 TYR A CA 1
ATOM 2448 C C . TYR A 1 316 ? 10.297 20.172 -2.104 1 98.88 316 TYR A C 1
ATOM 2450 O O . TYR A 1 316 ? 10.57 21.344 -2.365 1 98.88 316 TYR A O 1
ATOM 2458 N N . LEU A 1 317 ? 11.039 19.094 -2.418 1 98.81 317 LEU A N 1
ATOM 2459 C CA . LEU A 1 317 ? 12.367 19.312 -2.992 1 98.81 317 LEU A CA 1
ATOM 2460 C C . LEU A 1 317 ? 12.258 19.969 -4.371 1 98.81 317 LEU A C 1
ATOM 2462 O O . LEU A 1 317 ? 13.078 20.812 -4.73 1 98.81 317 LEU A O 1
ATOM 2466 N N . LEU A 1 318 ? 11.219 19.594 -5.125 1 98.44 318 LEU A N 1
ATOM 2467 C CA . LEU A 1 318 ? 11.008 20.172 -6.449 1 98.44 318 LEU A CA 1
ATOM 2468 C C . LEU A 1 318 ? 10.484 21.594 -6.352 1 98.44 318 LEU A C 1
ATOM 2470 O O . LEU A 1 318 ? 10.5 22.328 -7.336 1 98.44 318 LEU A O 1
ATOM 2474 N N . SER A 1 319 ? 9.969 21.938 -5.172 1 98.38 319 SER A N 1
ATOM 2475 C CA . SER A 1 319 ? 9.484 23.297 -4.934 1 98.38 319 SER A CA 1
ATOM 2476 C C . SER A 1 319 ? 10.625 24.219 -4.527 1 98.38 319 SER A C 1
ATOM 2478 O O . SER A 1 319 ? 10.461 25.438 -4.523 1 98.38 319 SER A O 1
ATOM 2480 N N . CYS A 1 320 ? 11.688 23.547 -4.176 1 97.12 320 CYS A N 1
ATOM 2481 C CA . CYS A 1 320 ? 12.867 24.312 -3.799 1 97.12 320 CYS A CA 1
ATOM 2482 C C . CYS A 1 320 ? 13.703 24.672 -5.023 1 97.12 320 CYS A C 1
ATOM 2484 O O . CYS A 1 320 ? 13.484 24.125 -6.105 1 97.12 320 CYS A O 1
ATOM 2486 N N . ASP A 1 321 ? 14.547 25.719 -5.012 1 92.12 321 ASP A N 1
ATOM 2487 C CA . ASP A 1 321 ? 15.406 26.141 -6.117 1 92.12 321 ASP A CA 1
ATOM 2488 C C . ASP A 1 321 ? 16.672 25.297 -6.184 1 92.12 321 ASP A C 1
ATOM 2490 O O . ASP A 1 321 ? 17.781 25.844 -6.113 1 92.12 321 ASP A O 1
ATOM 2494 N N . TYR A 1 322 ? 16.484 23.906 -6.32 1 97.12 322 TYR A N 1
ATOM 2495 C CA . TYR A 1 322 ? 17.609 23 -6.414 1 97.12 322 TYR A CA 1
ATOM 2496 C C . TYR A 1 322 ? 17.781 22.484 -7.84 1 97.12 322 TYR A C 1
ATOM 2498 O O . TYR A 1 322 ? 16.812 22.391 -8.594 1 97.12 322 TYR A O 1
ATOM 2506 N N . GLU A 1 323 ? 19 22.203 -8.188 1 97.12 323 GLU A N 1
ATOM 2507 C CA . GLU A 1 323 ? 19.266 21.422 -9.391 1 97.12 323 GLU A CA 1
ATOM 2508 C C . GLU A 1 323 ? 18.812 19.969 -9.227 1 97.12 323 GLU A C 1
ATOM 2510 O O . GLU A 1 323 ? 18.75 19.469 -8.102 1 97.12 323 GLU A O 1
ATOM 2515 N N . ILE A 1 324 ? 18.578 19.375 -10.312 1 96.81 324 ILE A N 1
ATOM 2516 C CA . ILE A 1 324 ? 18.031 18.016 -10.32 1 96.81 324 ILE A CA 1
ATOM 2517 C C . ILE A 1 324 ? 18.953 17.078 -9.531 1 96.81 324 ILE A C 1
ATOM 2519 O O . ILE A 1 324 ? 18.484 16.25 -8.758 1 96.81 324 ILE A O 1
ATOM 2523 N N . GLU A 1 325 ? 20.266 17.234 -9.672 1 96.38 325 GLU A N 1
ATOM 2524 C CA . GLU A 1 325 ? 21.203 16.359 -8.992 1 96.38 325 GLU A CA 1
ATOM 2525 C C . GLU A 1 325 ? 21.141 16.562 -7.477 1 96.38 325 GLU A C 1
ATOM 2527 O O . GLU A 1 325 ? 21.312 15.602 -6.715 1 96.38 325 GLU A O 1
ATOM 2532 N N . GLU A 1 326 ? 20.906 17.75 -7.094 1 97.94 326 GLU A N 1
ATOM 2533 C CA . GLU A 1 326 ? 20.766 18.031 -5.668 1 97.94 326 GLU A CA 1
ATOM 2534 C C . GLU A 1 326 ? 19.469 17.453 -5.121 1 97.94 326 GLU A C 1
ATOM 2536 O O . GLU A 1 326 ? 19.422 16.969 -3.988 1 97.94 326 GLU A O 1
ATOM 2541 N N . VAL A 1 327 ? 18.406 17.5 -5.914 1 98.44 327 VAL A N 1
ATOM 2542 C CA . VAL A 1 327 ? 17.141 16.891 -5.52 1 98.44 327 VAL A CA 1
ATOM 2543 C C . VAL A 1 327 ? 17.344 15.398 -5.293 1 98.44 327 VAL A C 1
ATOM 2545 O O . VAL A 1 327 ? 16.922 14.859 -4.266 1 98.44 327 VAL A O 1
ATOM 2548 N N . LYS A 1 328 ? 18.031 14.766 -6.238 1 96.94 328 LYS A N 1
ATOM 2549 C CA . LYS A 1 328 ? 18.297 13.336 -6.137 1 96.94 328 LYS A CA 1
ATOM 2550 C C . LYS A 1 328 ? 19.094 13.016 -4.879 1 96.94 328 LYS A C 1
ATOM 2552 O O . LYS A 1 328 ? 18.797 12.047 -4.176 1 96.94 328 LYS A O 1
ATOM 2557 N N . ARG A 1 329 ? 20.047 13.836 -4.609 1 96.88 329 ARG A N 1
ATOM 2558 C CA . ARG A 1 329 ? 20.875 13.633 -3.428 1 96.88 329 ARG A CA 1
ATOM 2559 C C . ARG A 1 329 ? 20.062 13.773 -2.148 1 96.88 329 ARG A C 1
ATOM 2561 O O . ARG A 1 329 ? 20.125 12.914 -1.268 1 96.88 329 ARG A O 1
ATOM 2568 N N . LEU A 1 330 ? 19.266 14.812 -2.072 1 98.19 330 LEU A N 1
ATOM 2569 C CA . LEU A 1 330 ? 18.531 15.133 -0.852 1 98.19 330 LEU A CA 1
ATOM 2570 C C . LEU A 1 330 ? 17.422 14.117 -0.606 1 98.19 330 LEU A C 1
ATOM 2572 O O . LEU A 1 330 ? 16.984 13.938 0.531 1 98.19 330 LEU A O 1
ATOM 2576 N N . LEU A 1 331 ? 17 13.453 -1.663 1 97.56 331 LEU A N 1
ATOM 2577 C CA . LEU A 1 331 ? 16 12.391 -1.505 1 97.56 331 LEU A CA 1
ATOM 2578 C C . LEU A 1 331 ? 16.562 11.25 -0.657 1 97.56 331 LEU A C 1
ATOM 2580 O O . LEU A 1 331 ? 15.805 10.523 -0.016 1 97.56 331 LEU A O 1
ATOM 2584 N N . THR A 1 332 ? 17.891 11.094 -0.646 1 95.88 332 THR A N 1
ATOM 2585 C CA . THR A 1 332 ? 18.5 9.961 0.038 1 95.88 332 THR A CA 1
ATOM 2586 C C . THR A 1 332 ? 19.047 10.383 1.399 1 95.88 332 THR A C 1
ATOM 2588 O O . THR A 1 332 ? 19.688 9.594 2.092 1 95.88 332 THR A O 1
ATOM 2591 N N . VAL A 1 333 ? 18.781 11.664 1.789 1 96.88 333 VAL A N 1
ATOM 2592 C CA . VAL A 1 333 ? 19.25 12.211 3.055 1 96.88 333 VAL A CA 1
ATOM 2593 C C . VAL A 1 333 ? 18.078 12.375 4.016 1 96.88 333 VAL A C 1
ATOM 2595 O O . VAL A 1 333 ? 16.984 12.797 3.617 1 96.88 333 VAL A O 1
ATOM 2598 N N . ASP A 1 334 ? 18.266 11.945 5.227 1 97.62 334 ASP A N 1
ATOM 2599 C CA . ASP A 1 334 ? 17.25 12.156 6.258 1 97.62 334 ASP A CA 1
ATOM 2600 C C . ASP A 1 334 ? 17.125 13.641 6.609 1 97.62 334 ASP A C 1
ATOM 2602 O O . ASP A 1 334 ? 18 14.195 7.289 1 97.62 334 ASP A O 1
ATOM 2606 N N . LEU A 1 335 ? 16.062 14.289 6.16 1 97.56 335 LEU A N 1
ATOM 2607 C CA . LEU A 1 335 ? 15.875 15.711 6.422 1 97.56 335 LEU A CA 1
ATOM 2608 C C . LEU A 1 335 ? 15.125 15.93 7.734 1 97.56 335 LEU A C 1
ATOM 2610 O O . LEU A 1 335 ? 15.406 16.891 8.461 1 97.56 335 LEU A O 1
ATOM 2614 N N . ARG A 1 336 ? 14.102 15.047 7.977 1 97.94 336 ARG A N 1
ATOM 2615 C CA . ARG A 1 336 ? 13.188 15.273 9.094 1 97.94 336 ARG A CA 1
ATOM 2616 C C . ARG A 1 336 ? 12.82 13.961 9.773 1 97.94 336 ARG A C 1
ATOM 2618 O O . ARG A 1 336 ? 11.742 13.836 10.367 1 97.94 336 ARG A O 1
ATOM 2625 N N . GLY A 1 337 ? 13.562 12.891 9.656 1 97.81 337 GLY A N 1
ATOM 2626 C CA . GLY A 1 337 ? 13.297 11.617 10.289 1 97.81 337 GLY A CA 1
ATOM 2627 C C . GLY A 1 337 ? 12.547 10.648 9.398 1 97.81 337 GLY A C 1
ATOM 2628 O O . GLY A 1 337 ? 12.102 9.594 9.852 1 97.81 337 GLY A O 1
ATOM 2629 N N . GLU A 1 338 ? 12.391 10.953 8.07 1 98.38 338 GLU A N 1
ATOM 2630 C CA . GLU A 1 338 ? 11.508 10.211 7.172 1 98.38 338 GLU A CA 1
ATOM 2631 C C . GLU A 1 338 ? 12.18 8.938 6.668 1 98.38 338 GLU A C 1
ATOM 2633 O O . GLU A 1 338 ? 11.508 8.062 6.113 1 98.38 338 GLU A O 1
ATOM 2638 N N . LEU A 1 339 ? 13.516 8.781 6.84 1 97 339 LEU A N 1
ATOM 2639 C CA . LEU A 1 339 ? 14.188 7.562 6.41 1 97 339 LEU A CA 1
ATOM 2640 C C . LEU A 1 339 ? 15.367 7.246 7.324 1 97 339 LEU A C 1
ATOM 2642 O O . LEU A 1 339 ? 15.891 8.133 8 1 97 339 LEU A O 1
ATOM 2646 N N . ASN A 1 340 ? 15.602 5.922 7.461 1 91 340 ASN A N 1
ATOM 2647 C CA . ASN A 1 340 ? 16.812 5.461 8.141 1 91 340 ASN A CA 1
ATOM 2648 C C . ASN A 1 340 ? 17.922 5.152 7.145 1 91 340 ASN A C 1
ATOM 2650 O O . ASN A 1 340 ? 17.656 4.684 6.035 1 91 340 ASN A O 1
ATOM 2654 N N . LYS A 1 341 ? 19.156 5.438 7.352 1 68.69 341 LYS A N 1
ATOM 2655 C CA . LYS A 1 341 ? 20.328 5.195 6.504 1 68.69 341 LYS A CA 1
ATOM 2656 C C . LYS A 1 341 ? 20.75 3.732 6.562 1 68.69 341 LYS A C 1
ATOM 2658 O O . LYS A 1 341 ? 20.578 3.068 7.586 1 68.69 341 LYS A O 1
ATOM 2663 N N . ILE B 1 1 ? 1.882 -35.406 -5.246 1 94.81 1 ILE B N 1
ATOM 2664 C CA . ILE B 1 1 ? 2.025 -33.969 -5.305 1 94.81 1 ILE B CA 1
ATOM 2665 C C . ILE B 1 1 ? 3.057 -33.594 -6.363 1 94.81 1 ILE B C 1
ATOM 2667 O O . ILE B 1 1 ? 4.148 -34.156 -6.41 1 94.81 1 ILE B O 1
ATOM 2671 N N . LEU B 1 2 ? 2.646 -32.75 -7.289 1 95.62 2 LEU B N 1
ATOM 2672 C CA . LEU B 1 2 ? 3.629 -32.188 -8.219 1 95.62 2 LEU B CA 1
ATOM 2673 C C . LEU B 1 2 ? 4.156 -30.859 -7.711 1 95.62 2 LEU B C 1
ATOM 2675 O O . LEU B 1 2 ? 3.395 -29.906 -7.586 1 95.62 2 LEU B O 1
ATOM 2679 N N . ALA B 1 3 ? 5.414 -30.844 -7.406 1 95.88 3 ALA B N 1
ATOM 2680 C CA . ALA B 1 3 ? 6.094 -29.594 -7.078 1 95.88 3 ALA B CA 1
ATOM 2681 C C . ALA B 1 3 ? 6.719 -28.969 -8.32 1 95.88 3 ALA B C 1
ATOM 2683 O O . ALA B 1 3 ? 7.539 -29.594 -9 1 95.88 3 ALA B O 1
ATOM 2684 N N . ILE B 1 4 ? 6.273 -27.828 -8.648 1 97.12 4 ILE B N 1
ATOM 2685 C CA . ILE B 1 4 ? 6.766 -27.109 -9.812 1 97.12 4 ILE B CA 1
ATOM 2686 C C . ILE B 1 4 ? 7.707 -25.984 -9.375 1 97.12 4 ILE B C 1
ATOM 2688 O O . ILE B 1 4 ? 7.281 -25.031 -8.727 1 97.12 4 ILE B O 1
ATOM 2692 N N . TYR B 1 5 ? 8.977 -26.094 -9.711 1 96.75 5 TYR B N 1
ATOM 2693 C CA . TYR B 1 5 ? 9.977 -25.094 -9.352 1 96.75 5 TYR B CA 1
ATOM 2694 C C . TYR B 1 5 ? 10.141 -24.062 -10.461 1 96.75 5 TYR B C 1
ATOM 2696 O O . TYR B 1 5 ? 10.688 -24.375 -11.523 1 96.75 5 TYR B O 1
ATOM 2704 N N . THR B 1 6 ? 9.719 -22.828 -10.188 1 97 6 THR B N 1
ATOM 2705 C CA . THR B 1 6 ? 9.734 -21.781 -11.203 1 97 6 THR B CA 1
ATOM 2706 C C . THR B 1 6 ? 10.898 -20.812 -10.969 1 97 6 THR B C 1
ATOM 2708 O O . THR B 1 6 ? 11.188 -19.969 -11.82 1 97 6 THR B O 1
ATOM 2711 N N . GLY B 1 7 ? 11.492 -20.922 -9.844 1 94.12 7 GLY B N 1
ATOM 2712 C CA . GLY B 1 7 ? 12.57 -20.031 -9.445 1 94.12 7 GLY B CA 1
ATOM 2713 C C . GLY B 1 7 ? 12.438 -19.531 -8.016 1 94.12 7 GLY B C 1
ATOM 2714 O O . GLY B 1 7 ? 11.75 -20.141 -7.199 1 94.12 7 GLY B O 1
ATOM 2715 N N . GLY B 1 8 ? 13.188 -18.469 -7.75 1 93.25 8 GLY B N 1
ATOM 2716 C CA . GLY B 1 8 ? 13.141 -17.875 -6.43 1 93.25 8 GLY B CA 1
ATOM 2717 C C . GLY B 1 8 ? 14.305 -18.266 -5.547 1 93.25 8 GLY B C 1
ATOM 2718 O O . GLY B 1 8 ? 15.055 -19.188 -5.875 1 93.25 8 GLY B O 1
ATOM 2719 N N . THR B 1 9 ? 14.312 -17.703 -4.453 1 91.31 9 THR B N 1
ATOM 2720 C CA . THR B 1 9 ? 15.445 -17.781 -3.535 1 91.31 9 THR B CA 1
ATOM 2721 C C . THR B 1 9 ? 15.586 -19.203 -2.986 1 91.31 9 THR B C 1
ATOM 2723 O O . THR B 1 9 ? 16.703 -19.656 -2.719 1 91.31 9 THR B O 1
ATOM 2726 N N . ILE B 1 10 ? 14.523 -19.906 -2.895 1 94 10 ILE B N 1
ATOM 2727 C CA . ILE B 1 10 ? 14.492 -21.188 -2.217 1 94 10 ILE B CA 1
ATOM 2728 C C . ILE B 1 10 ? 15.508 -22.141 -2.857 1 94 10 ILE B C 1
ATOM 2730 O O . ILE B 1 10 ? 16.125 -22.953 -2.168 1 94 10 ILE B O 1
ATOM 2734 N N . GLY B 1 11 ? 15.719 -22.031 -4.129 1 92.38 11 GLY B N 1
ATOM 2735 C CA . GLY B 1 11 ? 16.609 -22.938 -4.828 1 92.38 11 GLY B CA 1
ATOM 2736 C C . GLY B 1 11 ? 17.906 -22.281 -5.281 1 92.38 11 GLY B C 1
ATOM 2737 O O . GLY B 1 11 ? 18.641 -22.828 -6.109 1 92.38 11 GLY B O 1
ATOM 2738 N N . MET B 1 12 ? 18.188 -21.156 -4.758 1 90.31 12 MET B N 1
ATOM 2739 C CA . MET B 1 12 ? 19.359 -20.422 -5.211 1 90.31 12 MET B CA 1
ATOM 2740 C C . MET B 1 12 ? 20.609 -20.891 -4.465 1 90.31 12 MET B C 1
ATOM 2742 O O . MET B 1 12 ? 20.516 -21.422 -3.357 1 90.31 12 MET B O 1
ATOM 2746 N N . LYS B 1 13 ? 21.656 -20.703 -5.164 1 88.62 13 LYS B N 1
ATOM 2747 C CA . LYS B 1 13 ? 22.969 -21.031 -4.598 1 88.62 13 LYS B CA 1
ATOM 2748 C C . LYS B 1 13 ? 23.766 -19.766 -4.281 1 88.62 13 LYS B C 1
ATOM 2750 O O . LYS B 1 13 ? 23.688 -18.781 -5.02 1 88.62 13 LYS B O 1
ATOM 2755 N N . LYS B 1 14 ? 24.422 -19.797 -3.199 1 83.94 14 LYS B N 1
ATOM 2756 C CA . LYS B 1 14 ? 25.281 -18.672 -2.842 1 83.94 14 LYS B CA 1
ATOM 2757 C C . LYS B 1 14 ? 26.5 -18.594 -3.764 1 83.94 14 LYS B C 1
ATOM 2759 O O . LYS B 1 14 ? 27.109 -19.625 -4.082 1 83.94 14 LYS B O 1
ATOM 2764 N N . SER B 1 15 ? 26.719 -17.422 -4.34 1 79.94 15 SER B N 1
ATOM 2765 C CA . SER B 1 15 ? 27.906 -17.125 -5.145 1 79.94 15 SER B CA 1
ATOM 2766 C C . SER B 1 15 ? 28.578 -15.852 -4.676 1 79.94 15 SER B C 1
ATOM 2768 O O . SER B 1 15 ? 28.109 -15.203 -3.738 1 79.94 15 SER B O 1
ATOM 2770 N N . SER B 1 16 ? 29.766 -15.523 -5.266 1 78 16 SER B N 1
ATOM 2771 C CA . SER B 1 16 ? 30.5 -14.297 -4.941 1 78 16 SER B CA 1
ATOM 2772 C C . SER B 1 16 ? 29.656 -13.062 -5.254 1 78 16 SER B C 1
ATOM 2774 O O . SER B 1 16 ? 29.844 -12.008 -4.652 1 78 16 SER B O 1
ATOM 2776 N N . GLU B 1 17 ? 28.75 -13.242 -6.113 1 70.12 17 GLU B N 1
ATOM 2777 C CA . GLU B 1 17 ? 27.922 -12.117 -6.543 1 70.12 17 GLU B CA 1
ATOM 2778 C C . GLU B 1 17 ? 26.562 -12.133 -5.848 1 70.12 17 GLU B C 1
ATOM 2780 O O . GLU B 1 17 ? 25.672 -11.383 -6.223 1 70.12 17 GLU B O 1
ATOM 2785 N N . GLY B 1 18 ? 26.453 -13.016 -4.867 1 75.19 18 GLY B N 1
ATOM 2786 C CA . GLY B 1 18 ? 25.172 -13.148 -4.184 1 75.19 18 GLY B CA 1
ATOM 2787 C C . GLY B 1 18 ? 24.469 -14.461 -4.48 1 75.19 18 GLY B C 1
ATOM 2788 O O . GLY B 1 18 ? 25.125 -15.461 -4.789 1 75.19 18 GLY B O 1
ATOM 2789 N N . TYR B 1 19 ? 23.219 -14.539 -4.262 1 79.12 19 TYR B N 1
ATOM 2790 C CA . TYR B 1 19 ? 22.438 -15.742 -4.547 1 79.12 19 TYR B CA 1
ATOM 2791 C C . TYR B 1 19 ? 22.031 -15.797 -6.016 1 79.12 19 TYR B C 1
ATOM 2793 O O . TYR B 1 19 ? 21.594 -14.789 -6.582 1 79.12 19 TYR B O 1
ATOM 2801 N N . GLN B 1 20 ? 22.25 -16.938 -6.648 1 80.5 20 GLN B N 1
ATOM 2802 C CA . GLN B 1 20 ? 21.906 -17.094 -8.055 1 80.5 20 GLN B CA 1
ATOM 2803 C C . GLN B 1 20 ? 21.109 -18.375 -8.297 1 80.5 20 GLN B C 1
ATOM 2805 O O . GLN B 1 20 ? 21.359 -19.391 -7.648 1 80.5 20 GLN B O 1
ATOM 2810 N N . PRO B 1 21 ? 20.203 -18.312 -9.25 1 81.06 21 PRO B N 1
ATOM 2811 C CA . PRO B 1 21 ? 19.516 -19.547 -9.633 1 81.06 21 PRO B CA 1
ATOM 2812 C C . PRO B 1 21 ? 20.453 -20.531 -10.352 1 81.06 21 PRO B C 1
ATOM 2814 O O . PRO B 1 21 ? 21.25 -20.125 -11.195 1 81.06 21 PRO B O 1
ATOM 2817 N N . VAL B 1 22 ? 20.484 -21.766 -9.914 1 85.12 22 VAL B N 1
ATOM 2818 C CA . VAL B 1 22 ? 21.281 -22.812 -10.555 1 85.12 22 VAL B CA 1
ATOM 2819 C C . VAL B 1 22 ? 20.406 -24.016 -10.883 1 85.12 22 VAL B C 1
ATOM 2821 O O . VAL B 1 22 ? 19.781 -24.609 -9.992 1 85.12 22 VAL B O 1
ATOM 2824 N N . LYS B 1 23 ? 20.469 -24.328 -12.156 1 87.69 23 LYS B N 1
ATOM 2825 C CA . LYS B 1 23 ? 19.656 -25.453 -12.617 1 87.69 23 LYS B CA 1
ATOM 2826 C C . LYS B 1 23 ? 20.031 -26.734 -11.875 1 87.69 23 LYS B C 1
ATOM 2828 O O . LYS B 1 23 ? 21.219 -27.047 -11.695 1 87.69 23 LYS B O 1
ATOM 2833 N N . GLY B 1 24 ? 19.031 -27.391 -11.445 1 89.62 24 GLY B N 1
ATOM 2834 C CA . GLY B 1 24 ? 19.203 -28.703 -10.844 1 89.62 24 GLY B CA 1
ATOM 2835 C C . GLY B 1 24 ? 19.656 -28.641 -9.398 1 89.62 24 GLY B C 1
ATOM 2836 O O . GLY B 1 24 ? 19.688 -29.672 -8.711 1 89.62 24 GLY B O 1
ATOM 2837 N N . TYR B 1 25 ? 19.953 -27.516 -8.938 1 90.25 25 TYR B N 1
ATOM 2838 C CA . TYR B 1 25 ? 20.531 -27.359 -7.609 1 90.25 25 TYR B CA 1
ATOM 2839 C C . TYR B 1 25 ? 19.516 -27.703 -6.527 1 90.25 25 TYR B C 1
ATOM 2841 O O . TYR B 1 25 ? 19.859 -28.391 -5.559 1 90.25 25 TYR B O 1
ATOM 2849 N N . LEU B 1 26 ? 18.328 -27.25 -6.676 1 90.94 26 LEU B N 1
ATOM 2850 C CA . LEU B 1 26 ? 17.297 -27.516 -5.676 1 90.94 26 LEU B CA 1
ATOM 2851 C C . LEU B 1 26 ? 17.062 -29.016 -5.539 1 90.94 26 LEU B C 1
ATOM 2853 O O . LEU B 1 26 ? 16.969 -29.547 -4.426 1 90.94 26 LEU B O 1
ATOM 2857 N N . ARG B 1 27 ? 16.953 -29.703 -6.641 1 88.75 27 ARG B N 1
ATOM 2858 C CA . ARG B 1 27 ? 16.734 -31.141 -6.633 1 88.75 27 ARG B CA 1
ATOM 2859 C C . ARG B 1 27 ? 17.828 -31.859 -5.844 1 88.75 27 ARG B C 1
ATOM 2861 O O . ARG B 1 27 ? 17.547 -32.75 -5.035 1 88.75 27 ARG B O 1
ATOM 2868 N N . LYS B 1 28 ? 19.031 -31.469 -6.125 1 87.81 28 LYS B N 1
ATOM 2869 C CA . LYS B 1 28 ? 20.172 -32.062 -5.438 1 87.81 28 LYS B CA 1
ATOM 2870 C C . LYS B 1 28 ? 20.094 -31.812 -3.932 1 87.81 28 LYS B C 1
ATOM 2872 O O . LYS B 1 28 ? 20.375 -32.719 -3.135 1 87.81 28 LYS B O 1
ATOM 2877 N N . LYS B 1 29 ? 19.75 -30.656 -3.602 1 88.88 29 LYS B N 1
ATOM 2878 C CA . LYS B 1 29 ? 19.703 -30.297 -2.189 1 88.88 29 LYS B CA 1
ATOM 2879 C C . LYS B 1 29 ? 18.562 -31.031 -1.474 1 88.88 29 LYS B C 1
ATOM 2881 O O . LYS B 1 29 ? 18.75 -31.5 -0.351 1 88.88 29 LYS B O 1
ATOM 2886 N N . LEU B 1 30 ? 17.422 -31.094 -2.055 1 88.25 30 LEU B N 1
ATOM 2887 C CA . LEU B 1 30 ? 16.281 -31.797 -1.456 1 88.25 30 LEU B CA 1
ATOM 2888 C C . LEU B 1 30 ? 16.594 -33.281 -1.279 1 88.25 30 LEU B C 1
ATOM 2890 O O . LEU B 1 30 ? 16.156 -33.906 -0.309 1 88.25 30 LEU B O 1
ATOM 2894 N N . ALA B 1 31 ? 17.359 -33.844 -2.189 1 84.62 31 ALA B N 1
ATOM 2895 C CA . ALA B 1 31 ? 17.734 -35.25 -2.123 1 84.62 31 ALA B CA 1
ATOM 2896 C C . ALA B 1 31 ? 18.609 -35.5 -0.903 1 84.62 31 ALA B C 1
ATOM 2898 O O . ALA B 1 31 ? 18.656 -36.656 -0.412 1 84.62 31 ALA B O 1
ATOM 2899 N N . GLN B 1 32 ? 19.219 -34.531 -0.445 1 85.12 32 GLN B N 1
ATOM 2900 C CA . GLN B 1 32 ? 20.125 -34.656 0.696 1 85.12 32 GLN B CA 1
ATOM 2901 C C . GLN B 1 32 ? 19.375 -34.5 2.014 1 85.12 32 GLN B C 1
ATOM 2903 O O . GLN B 1 32 ? 19.891 -34.844 3.076 1 85.12 32 GLN B O 1
ATOM 2908 N N . LEU B 1 33 ? 18.234 -34.031 1.928 1 83.38 33 LEU B N 1
ATOM 2909 C CA . LEU B 1 33 ? 17.422 -33.844 3.123 1 83.38 33 LEU B CA 1
ATOM 2910 C C . LEU B 1 33 ? 16.5 -35.031 3.336 1 83.38 33 LEU B C 1
ATOM 2912 O O . LEU B 1 33 ? 15.625 -35.312 2.504 1 83.38 33 LEU B O 1
ATOM 2916 N N . SER B 1 34 ? 16.594 -35.688 4.43 1 79 34 SER B N 1
ATOM 2917 C CA . SER B 1 34 ? 15.883 -36.938 4.703 1 79 34 SER B CA 1
ATOM 2918 C C . SER B 1 34 ? 14.375 -36.719 4.719 1 79 34 SER B C 1
ATOM 2920 O O . SER B 1 34 ? 13.609 -37.594 4.332 1 79 34 SER B O 1
ATOM 2922 N N . GLN B 1 35 ? 13.969 -35.5 5.145 1 78.44 35 GLN B N 1
ATOM 2923 C CA . GLN B 1 35 ? 12.547 -35.188 5.266 1 78.44 35 GLN B CA 1
ATOM 2924 C C . GLN B 1 35 ? 11.867 -35.188 3.902 1 78.44 35 GLN B C 1
ATOM 2926 O O . GLN B 1 35 ? 10.648 -35.375 3.809 1 78.44 35 GLN B O 1
ATOM 2931 N N . PHE B 1 36 ? 12.781 -35.031 2.902 1 77.88 36 PHE B N 1
ATOM 2932 C CA . PHE B 1 36 ? 12.195 -34.906 1.572 1 77.88 36 PHE B CA 1
ATOM 2933 C C . PHE B 1 36 ? 12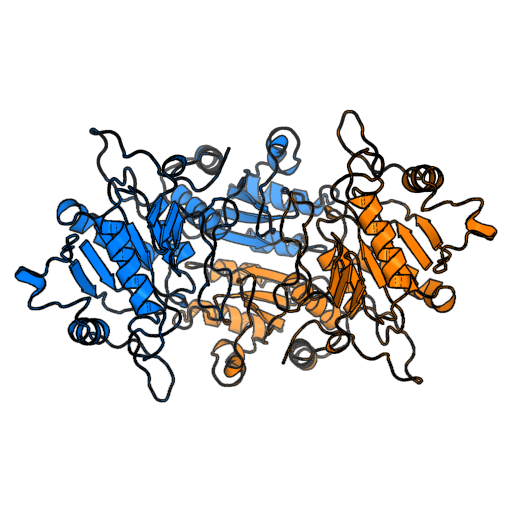.562 -36.125 0.727 1 77.88 36 PHE B C 1
ATOM 2935 O O . PHE B 1 36 ? 12.172 -36.219 -0.438 1 77.88 36 PHE B O 1
ATOM 2942 N N . ASN B 1 37 ? 13.57 -36.938 1.21 1 70.62 37 ASN B N 1
ATOM 2943 C CA . ASN B 1 37 ? 14.039 -38.094 0.457 1 70.62 37 ASN B CA 1
ATOM 2944 C C . ASN B 1 37 ? 14.031 -39.375 1.308 1 70.62 37 ASN B C 1
ATOM 2946 O O . ASN B 1 37 ? 15.016 -39.688 1.976 1 70.62 37 ASN B O 1
ATOM 2950 N N . ASP B 1 38 ? 13.32 -39.531 2.129 1 57.12 38 ASP B N 1
ATOM 2951 C CA . ASP B 1 38 ? 13.422 -40.75 2.949 1 57.12 38 ASP B CA 1
ATOM 2952 C C . ASP B 1 38 ? 13.531 -42 2.082 1 57.12 38 ASP B C 1
ATOM 2954 O O . ASP B 1 38 ? 12.625 -42.312 1.307 1 57.12 38 ASP B O 1
ATOM 2958 N N . GLU B 1 39 ? 14.781 -42.344 1.662 1 50.94 39 GLU B N 1
ATOM 2959 C CA . GLU B 1 39 ? 14.93 -43.688 1.071 1 50.94 39 GLU B CA 1
ATOM 2960 C C . GLU B 1 39 ? 13.961 -44.656 1.702 1 50.94 39 GLU B C 1
ATOM 2962 O O . GLU B 1 39 ? 13.492 -45.594 1.037 1 50.94 39 GLU B O 1
ATOM 2967 N N . ARG B 1 40 ? 14.047 -44.625 3.066 1 45.94 40 ARG B N 1
ATOM 2968 C CA . ARG B 1 40 ? 13.141 -45.5 3.812 1 45.94 40 ARG B CA 1
ATOM 2969 C C . ARG B 1 40 ? 11.68 -45.156 3.502 1 45.94 40 ARG B C 1
ATOM 2971 O O . ARG B 1 40 ? 10.766 -45.719 4.109 1 45.94 40 ARG B O 1
ATOM 2978 N N . HIS B 1 41 ? 11.641 -44.031 2.965 1 44.75 41 HIS B N 1
ATOM 2979 C CA . HIS B 1 41 ? 10.281 -43.562 2.727 1 44.75 41 HIS B CA 1
ATOM 2980 C C . HIS B 1 41 ? 9.508 -44.562 1.859 1 44.75 41 HIS B C 1
ATOM 2982 O O . HIS B 1 41 ? 8.375 -44.281 1.454 1 44.75 41 HIS B O 1
ATOM 2988 N N . ARG B 1 42 ? 10.234 -45.625 1.227 1 37.56 42 ARG B N 1
ATOM 2989 C CA . ARG B 1 42 ? 9.242 -46.656 0.934 1 37.56 42 ARG B CA 1
ATOM 2990 C C . ARG B 1 42 ? 8.281 -46.812 2.107 1 37.56 42 ARG B C 1
ATOM 2992 O O . ARG B 1 42 ? 7.066 -46.875 1.923 1 37.56 42 ARG B O 1
ATOM 2999 N N . LYS B 1 43 ? 8.773 -47.469 3.326 1 33.84 43 LYS B N 1
ATOM 3000 C CA . LYS B 1 43 ? 7.926 -47.906 4.438 1 33.84 43 LYS B CA 1
ATOM 3001 C C . LYS B 1 43 ? 7.828 -46.812 5.5 1 33.84 43 LYS B C 1
ATOM 3003 O O . LYS B 1 43 ? 7.445 -47.062 6.641 1 33.84 43 LYS B O 1
ATOM 3008 N N . LEU B 1 44 ? 8.586 -45.781 5.562 1 32.72 44 LEU B N 1
ATOM 3009 C CA . LEU B 1 44 ? 8.469 -44.938 6.75 1 32.72 44 LEU B CA 1
ATOM 3010 C C . LEU B 1 44 ? 7.004 -44.594 7.02 1 32.72 44 LEU B C 1
ATOM 3012 O O . LEU B 1 44 ? 6.277 -44.219 6.102 1 32.72 44 LEU B O 1
ATOM 3016 N N . TYR B 1 45 ? 6.551 -44.938 8.227 1 32.62 45 TYR B N 1
ATOM 3017 C CA . TYR B 1 45 ? 5.312 -44.656 8.945 1 32.62 45 TYR B CA 1
ATOM 3018 C C . TYR B 1 45 ? 4.988 -43.188 8.922 1 32.62 45 TYR B C 1
ATOM 3020 O O . TYR B 1 45 ? 4.445 -42.625 9.891 1 32.62 45 TYR B O 1
ATOM 3028 N N . LEU B 1 46 ? 5.852 -42.25 8.562 1 36.34 46 LEU B N 1
ATOM 3029 C CA . LEU B 1 46 ? 5 -41.062 8.633 1 36.34 46 LEU B CA 1
ATOM 3030 C C . LEU B 1 46 ? 3.652 -41.344 7.965 1 36.34 46 LEU B C 1
ATOM 3032 O O . LEU B 1 46 ? 3.602 -41.844 6.84 1 36.34 46 LEU B O 1
ATOM 3036 N N . THR B 1 47 ? 2.691 -41.688 8.688 1 39.81 47 THR B N 1
ATOM 3037 C CA . THR B 1 47 ? 1.307 -41.781 8.234 1 39.81 47 THR B CA 1
ATOM 3038 C C . THR B 1 47 ? 1.101 -40.938 6.973 1 39.81 47 THR B C 1
ATOM 3040 O O . THR B 1 47 ? 0.173 -41.188 6.203 1 39.81 47 THR B O 1
ATOM 3043 N N . LEU B 1 48 ? 1.636 -39.688 6.875 1 47.53 48 LEU B N 1
ATOM 3044 C CA . LEU B 1 48 ? 1.261 -38.844 5.738 1 47.53 48 LEU B CA 1
ATOM 3045 C C . LEU B 1 48 ? 2.254 -39.031 4.59 1 47.53 48 LEU B C 1
ATOM 3047 O O . LEU B 1 48 ? 3.221 -38.25 4.488 1 47.53 48 LEU B O 1
ATOM 3051 N N . ALA B 1 49 ? 2.52 -40.188 4.137 1 55.69 49 ALA B N 1
ATOM 3052 C CA . ALA B 1 49 ? 3.418 -40.375 2.998 1 55.69 49 ALA B CA 1
ATOM 3053 C C . ALA B 1 49 ? 2.883 -39.656 1.763 1 55.69 49 ALA B C 1
ATOM 3055 O O . ALA B 1 49 ? 1.779 -39.938 1.297 1 55.69 49 ALA B O 1
ATOM 3056 N N . ALA B 1 50 ? 3.189 -38.375 1.672 1 65.75 50 ALA B N 1
ATOM 3057 C CA . ALA B 1 50 ? 2.895 -37.719 0.397 1 65.75 50 ALA B CA 1
ATOM 3058 C C . ALA B 1 50 ? 4.008 -37.969 -0.616 1 65.75 50 ALA B C 1
ATOM 3060 O O . ALA B 1 50 ? 5.191 -37.875 -0.283 1 65.75 50 ALA B O 1
ATOM 3061 N N . LEU B 1 51 ? 3.602 -38.656 -1.663 1 73.94 51 LEU B N 1
ATOM 3062 C CA . LEU B 1 51 ? 4.516 -38.781 -2.795 1 73.94 51 LEU B CA 1
ATOM 3063 C C . LEU B 1 51 ? 4.566 -37.469 -3.584 1 73.94 51 LEU B C 1
ATOM 3065 O O . LEU B 1 51 ? 3.523 -36.875 -3.873 1 73.94 51 LEU B O 1
ATOM 3069 N N . TYR B 1 52 ? 5.898 -36.938 -3.646 1 80.25 52 TYR B N 1
ATOM 3070 C CA . TYR B 1 52 ? 5.961 -35.719 -4.457 1 80.25 52 TYR B CA 1
ATOM 3071 C C . TYR B 1 52 ? 7.012 -35.844 -5.555 1 80.25 52 TYR B C 1
ATOM 3073 O O . TYR B 1 52 ? 7.926 -36.688 -5.449 1 80.25 52 TYR B O 1
ATOM 3081 N N . GLN B 1 53 ? 6.766 -35.25 -6.695 1 88 53 GLN B N 1
ATOM 3082 C CA . GLN B 1 53 ? 7.68 -35.125 -7.824 1 88 53 GLN B CA 1
ATOM 3083 C C . GLN B 1 53 ? 8.023 -33.656 -8.062 1 88 53 GLN B C 1
ATOM 3085 O O . GLN B 1 53 ? 7.168 -32.781 -7.906 1 88 53 GLN B O 1
ATOM 3090 N N . LEU B 1 54 ? 9.297 -33.469 -8.383 1 92.62 54 LEU B N 1
ATOM 3091 C CA . LEU B 1 54 ? 9.75 -32.094 -8.648 1 92.62 54 LEU B CA 1
ATOM 3092 C C . LEU B 1 54 ? 9.906 -31.859 -10.148 1 92.62 54 LEU B C 1
ATOM 3094 O O . LEU B 1 54 ? 10.586 -32.625 -10.836 1 92.62 54 LEU B O 1
ATOM 3098 N N . LEU B 1 55 ? 9.242 -30.922 -10.664 1 94.69 55 LEU B N 1
ATOM 3099 C CA . LEU B 1 55 ? 9.398 -30.438 -12.031 1 94.69 55 LEU B CA 1
ATOM 3100 C C . LEU B 1 55 ? 10.023 -29.047 -12.047 1 94.69 55 LEU B C 1
ATOM 3102 O O . LEU B 1 55 ? 9.469 -28.109 -11.477 1 94.69 55 LEU B O 1
ATOM 3106 N N . GLU B 1 56 ? 11.156 -28.906 -12.656 1 95.62 56 GLU B N 1
ATOM 3107 C CA . GLU B 1 56 ? 11.883 -27.641 -12.711 1 95.62 56 GLU B CA 1
ATOM 3108 C C . GLU B 1 56 ? 11.703 -26.969 -14.062 1 95.62 56 GLU B C 1
ATOM 3110 O O . GLU B 1 56 ? 11.914 -27.594 -15.109 1 95.62 56 GLU B O 1
ATOM 3115 N N . PHE B 1 57 ? 11.258 -25.703 -14 1 95.75 57 PHE B N 1
ATOM 3116 C CA . PHE B 1 57 ? 11.109 -24.922 -15.227 1 95.75 57 PHE B CA 1
ATOM 3117 C C . PHE B 1 57 ? 12.477 -24.562 -15.812 1 95.75 57 PHE B C 1
ATOM 3119 O O . PHE B 1 57 ? 13.477 -24.562 -15.094 1 95.75 57 PHE B O 1
ATOM 3126 N N . ASP B 1 58 ? 12.477 -24.344 -17.094 1 92.12 58 ASP B N 1
ATOM 3127 C CA . ASP B 1 58 ? 13.656 -23.875 -17.812 1 92.12 58 ASP B CA 1
ATOM 3128 C C . ASP B 1 58 ? 13.297 -22.719 -18.766 1 92.12 58 ASP B C 1
ATOM 3130 O O . ASP B 1 58 ? 12.602 -22.938 -19.75 1 92.12 58 ASP B O 1
ATOM 3134 N N . PRO B 1 59 ? 13.844 -21.609 -18.531 1 91.12 59 PRO B N 1
ATOM 3135 C CA . PRO B 1 59 ? 14.688 -21.203 -17.406 1 91.12 59 PRO B CA 1
ATOM 3136 C C . PRO B 1 59 ? 13.883 -21.016 -16.125 1 91.12 59 PRO B C 1
ATOM 3138 O O . PRO B 1 59 ? 12.664 -20.844 -16.172 1 91.12 59 PRO B O 1
ATOM 3141 N N . ILE B 1 60 ? 14.547 -21.094 -14.977 1 91.56 60 ILE B N 1
ATOM 3142 C CA . ILE B 1 60 ? 13.977 -20.625 -13.719 1 91.56 60 ILE B CA 1
ATOM 3143 C C . ILE B 1 60 ? 14.156 -19.109 -13.602 1 91.56 60 ILE B C 1
ATOM 3145 O O . ILE B 1 60 ? 15.141 -18.562 -14.094 1 91.56 60 ILE B O 1
ATOM 3149 N N . LEU B 1 61 ? 13.219 -18.469 -12.945 1 89.81 61 LEU B N 1
ATOM 3150 C CA . LEU B 1 61 ? 13.203 -17 -12.984 1 89.81 61 LEU B CA 1
ATOM 3151 C C . LEU B 1 61 ? 13.266 -16.422 -11.578 1 89.81 61 LEU B C 1
ATOM 3153 O O . LEU B 1 61 ? 12.734 -17 -10.633 1 89.81 61 LEU B O 1
ATOM 3157 N N . ASP B 1 62 ? 13.914 -15.273 -11.5 1 90.12 62 ASP B N 1
ATOM 3158 C CA . ASP B 1 62 ? 13.617 -14.367 -10.391 1 90.12 62 ASP B CA 1
ATOM 3159 C C . ASP B 1 62 ? 12.18 -13.844 -10.484 1 90.12 62 ASP B C 1
ATOM 3161 O O . ASP B 1 62 ? 11.719 -13.484 -11.562 1 90.12 62 ASP B O 1
ATOM 3165 N N . SER B 1 63 ? 11.508 -13.914 -9.383 1 93.19 63 SER B N 1
ATOM 3166 C CA . SER B 1 63 ? 10.094 -13.562 -9.438 1 93.19 63 SER B CA 1
ATOM 3167 C C . SER B 1 63 ? 9.898 -12.125 -9.906 1 93.19 63 SER B C 1
ATOM 3169 O O . SER B 1 63 ? 8.852 -11.781 -10.461 1 93.19 63 SER B O 1
ATOM 3171 N N . SER B 1 64 ? 10.859 -11.195 -9.672 1 93.75 64 SER B N 1
ATOM 3172 C CA . SER B 1 64 ? 10.75 -9.812 -10.141 1 93.75 64 SER B CA 1
ATOM 3173 C C . SER B 1 64 ? 10.719 -9.75 -11.664 1 93.75 64 SER B C 1
ATOM 3175 O O . SER B 1 64 ? 10.273 -8.75 -12.234 1 93.75 64 SER B O 1
ATOM 3177 N N . ASP B 1 65 ? 11.125 -10.828 -12.297 1 93.81 65 ASP B N 1
ATOM 3178 C CA . ASP B 1 65 ? 11.195 -10.844 -13.75 1 93.81 65 ASP B CA 1
ATOM 3179 C C . ASP B 1 65 ? 9.984 -11.555 -14.352 1 93.81 65 ASP B C 1
ATOM 3181 O O . ASP B 1 65 ? 9.859 -11.648 -15.578 1 93.81 65 ASP B O 1
ATOM 3185 N N . MET B 1 66 ? 9.109 -11.992 -13.539 1 94.31 66 MET B N 1
ATOM 3186 C CA . MET B 1 66 ? 7.938 -12.703 -14.039 1 94.31 66 MET B CA 1
ATOM 3187 C C . MET B 1 66 ? 6.914 -11.734 -14.609 1 94.31 66 MET B C 1
ATOM 3189 O O . MET B 1 66 ? 6.719 -10.641 -14.07 1 94.31 66 MET B O 1
ATOM 3193 N N . GLY B 1 67 ? 6.324 -12.055 -15.695 1 95.44 67 GLY B N 1
ATOM 3194 C CA . GLY B 1 67 ? 5.168 -11.383 -16.266 1 95.44 67 GLY B CA 1
ATOM 3195 C C . GLY B 1 67 ? 3.959 -12.289 -16.406 1 95.44 67 GLY B C 1
ATOM 3196 O O . GLY B 1 67 ? 3.941 -13.398 -15.859 1 95.44 67 GLY B O 1
ATOM 3197 N N . TYR B 1 68 ? 2.934 -11.797 -17.078 1 96.69 68 TYR B N 1
ATOM 3198 C CA . TYR B 1 68 ? 1.692 -12.555 -17.172 1 96.69 68 TYR B CA 1
ATOM 3199 C C . TYR B 1 68 ? 1.873 -13.797 -18.031 1 96.69 68 TYR B C 1
ATOM 3201 O O . TYR B 1 68 ? 1.19 -14.805 -17.844 1 96.69 68 TYR B O 1
ATOM 3209 N N . LYS B 1 69 ? 2.855 -13.773 -19.016 1 97.31 69 LYS B N 1
ATOM 3210 C CA . LYS B 1 69 ? 3.117 -14.953 -19.828 1 97.31 69 LYS B CA 1
ATOM 3211 C C . LYS B 1 69 ? 3.672 -16.094 -18.969 1 97.31 69 LYS B C 1
ATOM 3213 O O . LYS B 1 69 ? 3.4 -17.266 -19.25 1 97.31 69 LYS B O 1
ATOM 3218 N N . ASP B 1 70 ? 4.457 -15.742 -18 1 97.56 70 ASP B N 1
ATOM 3219 C CA . ASP B 1 70 ? 4.98 -16.75 -17.078 1 97.56 70 ASP B CA 1
ATOM 3220 C C . ASP B 1 70 ? 3.861 -17.359 -16.234 1 97.56 70 ASP B C 1
ATOM 3222 O O . ASP B 1 70 ? 3.891 -18.562 -15.938 1 97.56 70 ASP B O 1
ATOM 3226 N N . TRP B 1 71 ? 2.861 -16.531 -15.828 1 98.62 71 TRP B N 1
ATOM 3227 C CA . TRP B 1 71 ? 1.696 -17.062 -15.125 1 98.62 71 TRP B CA 1
ATOM 3228 C C . TRP B 1 71 ? 0.975 -18.094 -15.969 1 98.62 71 TRP B C 1
ATOM 3230 O O . TRP B 1 71 ? 0.582 -19.156 -15.469 1 98.62 71 TRP B O 1
ATOM 3240 N N . VAL B 1 72 ? 0.845 -17.766 -17.25 1 98.69 72 VAL B N 1
ATOM 3241 C CA . VAL B 1 72 ? 0.147 -18.672 -18.172 1 98.69 72 VAL B CA 1
ATOM 3242 C C . VAL B 1 72 ? 0.917 -19.984 -18.297 1 98.69 72 VAL B C 1
ATOM 3244 O O . VAL B 1 72 ? 0.319 -21.047 -18.359 1 98.69 72 VAL B O 1
ATOM 3247 N N . LYS B 1 73 ? 2.236 -19.906 -18.375 1 98.56 73 LYS B N 1
ATOM 3248 C CA . LYS B 1 73 ? 3.068 -21.094 -18.438 1 98.56 73 LYS B CA 1
ATOM 3249 C C . LYS B 1 73 ? 2.848 -21.984 -17.203 1 98.56 73 LYS B C 1
ATOM 3251 O O . LYS B 1 73 ? 2.723 -23.203 -17.328 1 98.56 73 LYS B O 1
ATOM 3256 N N . ILE B 1 74 ? 2.812 -21.406 -16.047 1 98.75 74 ILE B N 1
ATOM 3257 C CA . ILE B 1 74 ? 2.578 -22.141 -14.812 1 98.75 74 ILE B CA 1
ATOM 3258 C C . ILE B 1 74 ? 1.188 -22.766 -14.844 1 98.75 74 ILE B C 1
ATOM 3260 O O . ILE B 1 74 ? 1.03 -23.953 -14.539 1 98.75 74 ILE B O 1
ATOM 3264 N N . ALA B 1 75 ? 0.183 -21.953 -15.219 1 98.88 75 ALA B N 1
ATOM 3265 C CA . ALA B 1 75 ? -1.197 -22.422 -15.281 1 98.88 75 ALA B CA 1
ATOM 3266 C C . ALA B 1 75 ? -1.333 -23.594 -16.25 1 98.88 75 ALA B C 1
ATOM 3268 O O . ALA B 1 75 ? -2.02 -24.578 -15.961 1 98.88 75 ALA B O 1
ATOM 3269 N N . GLN B 1 76 ? -0.696 -23.438 -17.391 1 98.75 76 GLN B N 1
ATOM 3270 C CA . GLN B 1 76 ? -0.732 -24.5 -18.391 1 98.75 76 GLN B CA 1
ATOM 3271 C C . GLN B 1 76 ? -0.097 -25.781 -17.859 1 98.75 76 GLN B C 1
ATOM 3273 O O . GLN B 1 76 ? -0.586 -26.891 -18.125 1 98.75 76 GLN B O 1
ATOM 3278 N N . CYS B 1 77 ? 0.987 -25.656 -17.172 1 98.62 77 CYS B N 1
ATOM 3279 C CA . CYS B 1 77 ? 1.646 -26.828 -16.578 1 98.62 77 CYS B CA 1
ATOM 3280 C C . CYS B 1 77 ? 0.709 -27.547 -15.625 1 98.62 77 CYS B C 1
ATOM 3282 O O . CYS B 1 77 ? 0.59 -28.781 -15.68 1 98.62 77 CYS B O 1
ATOM 3284 N N . VAL B 1 78 ? 0.026 -26.828 -14.734 1 98.69 78 VAL B N 1
ATOM 3285 C CA . VAL B 1 78 ? -0.94 -27.422 -13.812 1 98.69 78 VAL B CA 1
ATOM 3286 C C . VAL B 1 78 ? -2.061 -28.094 -14.602 1 98.69 78 VAL B C 1
ATOM 3288 O O . VAL B 1 78 ? -2.453 -29.219 -14.297 1 98.69 78 VAL B O 1
ATOM 3291 N N . TYR B 1 79 ? -2.527 -27.375 -15.633 1 98.69 79 TYR B N 1
ATOM 3292 C CA . TYR B 1 79 ? -3.607 -27.891 -16.469 1 98.69 79 TYR B CA 1
ATOM 3293 C C . TYR B 1 79 ? -3.201 -29.203 -17.125 1 98.69 79 TYR B C 1
ATOM 3295 O O . TYR B 1 79 ? -3.951 -30.188 -17.078 1 98.69 79 TYR B O 1
ATOM 3303 N N . ASP B 1 80 ? -2.012 -29.281 -17.672 1 98.38 80 ASP B N 1
ATOM 3304 C CA . ASP B 1 80 ? -1.516 -30.438 -18.406 1 98.38 80 ASP B CA 1
ATOM 3305 C C . ASP B 1 80 ? -1.332 -31.641 -17.469 1 98.38 80 ASP B C 1
ATOM 3307 O O . ASP B 1 80 ? -1.432 -32.781 -17.906 1 98.38 80 ASP B O 1
ATOM 3311 N N . HIS B 1 81 ? -1.095 -31.391 -16.219 1 97.88 81 HIS B N 1
ATOM 3312 C CA . HIS B 1 81 ? -0.795 -32.469 -15.266 1 97.88 81 HIS B CA 1
ATOM 3313 C C . HIS B 1 81 ? -1.942 -32.656 -14.281 1 97.88 81 HIS B C 1
ATOM 3315 O O . HIS B 1 81 ? -1.81 -33.406 -13.312 1 97.88 81 HIS B O 1
ATOM 3321 N N . TYR B 1 82 ? -3.025 -32 -14.492 1 97.94 82 TYR B N 1
ATOM 3322 C CA . TYR B 1 82 ? -4.109 -31.891 -13.531 1 97.94 82 TYR B CA 1
ATOM 3323 C C . TYR B 1 82 ? -4.621 -33.25 -13.102 1 97.94 82 TYR B C 1
ATOM 3325 O O . TYR B 1 82 ? -4.828 -33.5 -11.906 1 97.94 82 TYR B O 1
ATOM 3333 N N . ASN B 1 83 ? -4.758 -34.188 -14.008 1 96.62 83 ASN B N 1
ATOM 3334 C CA . ASN B 1 83 ? -5.391 -35.469 -13.719 1 96.62 83 ASN B CA 1
ATOM 3335 C C . ASN B 1 83 ? -4.395 -36.469 -13.141 1 96.62 83 ASN B C 1
ATOM 3337 O O . ASN B 1 83 ? -4.793 -37.5 -12.602 1 96.62 83 ASN B O 1
ATOM 3341 N N . ASN B 1 84 ? -3.125 -36.094 -13.164 1 96.19 84 ASN B N 1
ATOM 3342 C CA . ASN B 1 84 ? -2.09 -37.062 -12.781 1 96.19 84 ASN B CA 1
ATOM 3343 C C . ASN B 1 84 ? -1.658 -36.875 -11.328 1 96.19 84 ASN B C 1
ATOM 3345 O O . ASN B 1 84 ? -0.973 -37.719 -10.758 1 96.19 84 ASN B O 1
ATOM 3349 N N . TYR B 1 85 ? -2.076 -35.812 -10.742 1 95.56 85 TYR B N 1
ATOM 3350 C CA . TYR B 1 85 ? -1.647 -35.5 -9.375 1 95.56 85 TYR B CA 1
ATOM 3351 C C . TYR B 1 85 ? -2.828 -35.062 -8.523 1 95.56 85 TYR B C 1
ATOM 3353 O O . TYR B 1 85 ? -3.85 -34.625 -9.047 1 95.56 85 TYR B O 1
ATOM 3361 N N . ASP B 1 86 ? -2.691 -35.156 -7.207 1 95.44 86 ASP B N 1
ATOM 3362 C CA . ASP B 1 86 ? -3.752 -34.812 -6.27 1 95.44 86 ASP B CA 1
ATOM 3363 C C . ASP B 1 86 ? -3.641 -33.344 -5.844 1 95.44 86 ASP B C 1
ATOM 3365 O O . ASP B 1 86 ? -4.637 -32.719 -5.461 1 95.44 86 ASP B O 1
ATOM 3369 N N . SER B 1 87 ? -2.451 -32.875 -5.859 1 96.75 87 SER B N 1
ATOM 3370 C CA . SER B 1 87 ? -2.172 -31.5 -5.426 1 96.75 87 SER B CA 1
ATOM 3371 C C . SER B 1 87 ? -0.955 -30.938 -6.148 1 96.75 87 SER B C 1
ATOM 3373 O O . SER B 1 87 ? -0.187 -31.672 -6.762 1 96.75 87 SER B O 1
ATOM 3375 N N . PHE B 1 88 ? -0.846 -29.672 -6.109 1 98.06 88 PHE B N 1
ATOM 3376 C CA . PHE B 1 88 ? 0.269 -28.984 -6.742 1 98.06 88 PHE B CA 1
ATOM 3377 C C . PHE B 1 88 ? 0.925 -28.016 -5.766 1 98.06 88 PHE B C 1
ATOM 3379 O O . PHE B 1 88 ? 0.238 -27.328 -4.996 1 98.06 88 PHE B O 1
ATOM 3386 N N . ILE B 1 89 ? 2.221 -27.969 -5.746 1 98.12 89 ILE B N 1
ATOM 3387 C CA . ILE B 1 89 ? 3.01 -26.984 -5.016 1 98.12 89 ILE B CA 1
ATOM 3388 C C . ILE B 1 89 ? 3.889 -26.203 -5.988 1 98.12 89 ILE B C 1
ATOM 3390 O O . ILE B 1 89 ? 4.645 -26.797 -6.766 1 98.12 89 ILE B O 1
ATOM 3394 N N . ILE B 1 90 ? 3.723 -24.938 -6.039 1 98.62 90 ILE B N 1
ATOM 3395 C CA . ILE B 1 90 ? 4.52 -24.094 -6.91 1 98.62 90 ILE B CA 1
ATOM 3396 C C . ILE B 1 90 ? 5.598 -23.375 -6.094 1 98.62 90 ILE B C 1
ATOM 3398 O O . ILE B 1 90 ? 5.285 -22.562 -5.219 1 98.62 90 ILE B O 1
ATOM 3402 N N . LEU B 1 91 ? 6.812 -23.703 -6.301 1 97.75 91 LEU B N 1
ATOM 3403 C CA . LEU B 1 91 ? 7.945 -23 -5.703 1 97.75 91 LEU B CA 1
ATOM 3404 C C . LEU B 1 91 ? 8.289 -21.75 -6.492 1 97.75 91 LEU B C 1
ATOM 3406 O O . LEU B 1 91 ? 8.656 -21.828 -7.668 1 97.75 91 LEU B O 1
ATOM 3410 N N . HIS B 1 92 ? 8.188 -20.609 -5.895 1 97.31 92 HIS B N 1
ATOM 3411 C CA . HIS B 1 92 ? 8.172 -19.297 -6.535 1 97.31 92 HIS B CA 1
ATOM 3412 C C . HIS B 1 92 ? 9.016 -18.281 -5.758 1 97.31 92 HIS B C 1
ATOM 3414 O O . HIS B 1 92 ? 9.336 -18.516 -4.586 1 97.31 92 HIS B O 1
ATOM 3420 N N . GLY B 1 93 ? 9.492 -17.266 -6.418 1 96.06 93 GLY B N 1
ATOM 3421 C CA . GLY B 1 93 ? 10.07 -16.156 -5.676 1 96.06 93 GLY B CA 1
ATOM 3422 C C . GLY B 1 93 ? 9.039 -15.352 -4.898 1 96.06 93 GLY B C 1
ATOM 3423 O O . GLY B 1 93 ? 7.867 -15.312 -5.273 1 96.06 93 GLY B O 1
ATOM 3424 N N . THR B 1 94 ? 9.469 -14.625 -3.865 1 97.12 94 THR B N 1
ATOM 3425 C CA . THR B 1 94 ? 8.531 -14.023 -2.926 1 97.12 94 THR B CA 1
ATOM 3426 C C . THR B 1 94 ? 8.055 -12.664 -3.43 1 97.12 94 THR B C 1
ATOM 3428 O O . THR B 1 94 ? 6.961 -12.219 -3.086 1 97.12 94 THR B O 1
ATOM 3431 N N . ASP B 1 95 ? 8.742 -11.977 -4.258 1 96.31 95 ASP B N 1
ATOM 3432 C CA . ASP B 1 95 ? 8.477 -10.594 -4.633 1 96.31 95 ASP B CA 1
ATOM 3433 C C . ASP B 1 95 ? 7.125 -10.461 -5.32 1 96.31 95 ASP B C 1
ATOM 3435 O O . ASP B 1 95 ? 6.398 -9.492 -5.09 1 96.31 95 ASP B O 1
ATOM 3439 N N . THR B 1 96 ? 6.781 -11.422 -6.227 1 98.12 96 THR B N 1
ATOM 3440 C CA . THR B 1 96 ? 5.551 -11.281 -7 1 98.12 96 THR B CA 1
ATOM 3441 C C . THR B 1 96 ? 4.648 -12.492 -6.805 1 98.12 96 THR B C 1
ATOM 3443 O O . THR B 1 96 ? 3.748 -12.742 -7.613 1 98.12 96 THR B O 1
ATOM 3446 N N . MET B 1 97 ? 4.895 -13.281 -5.754 1 98.56 97 MET B N 1
ATOM 3447 C CA . MET B 1 97 ? 4.176 -14.523 -5.48 1 98.56 97 MET B CA 1
ATOM 3448 C C . MET B 1 97 ? 2.678 -14.266 -5.352 1 98.56 97 MET B C 1
ATOM 3450 O O . MET B 1 97 ? 1.865 -15.023 -5.879 1 98.56 97 MET B O 1
ATOM 3454 N N . CYS B 1 98 ? 2.303 -13.188 -4.703 1 98.69 98 CYS B N 1
ATOM 3455 C CA . CYS B 1 98 ? 0.891 -12.898 -4.473 1 98.69 98 CYS B CA 1
ATOM 3456 C C . CYS B 1 98 ? 0.194 -12.516 -5.773 1 98.69 98 CYS B C 1
ATOM 3458 O O . CYS B 1 98 ? -0.989 -12.812 -5.957 1 98.69 98 CYS B O 1
ATOM 3460 N N . TYR B 1 99 ? 0.909 -11.859 -6.691 1 98.81 99 TYR B N 1
ATOM 3461 C CA . TYR B 1 99 ? 0.353 -11.609 -8.016 1 98.81 99 TYR B CA 1
ATOM 3462 C C . TYR B 1 99 ? 0.095 -12.914 -8.758 1 98.81 99 TYR B C 1
ATOM 3464 O O . TYR B 1 99 ? -0.975 -13.102 -9.344 1 98.81 99 TYR B O 1
ATOM 3472 N N . THR B 1 100 ? 1.082 -13.805 -8.695 1 98.88 100 THR B N 1
ATOM 3473 C CA . THR B 1 100 ? 0.956 -15.094 -9.367 1 98.88 100 THR B CA 1
ATOM 3474 C C . THR B 1 100 ? -0.201 -15.898 -8.781 1 98.88 100 THR B C 1
ATOM 3476 O O . THR B 1 100 ? -1.014 -16.453 -9.516 1 98.88 100 THR B O 1
ATOM 3479 N N . ALA B 1 101 ? -0.265 -15.945 -7.457 1 98.94 101 ALA B N 1
ATOM 3480 C CA . ALA B 1 101 ? -1.338 -16.688 -6.797 1 98.94 101 ALA B CA 1
ATOM 3481 C C . ALA B 1 101 ? -2.707 -16.141 -7.195 1 98.94 101 ALA B C 1
ATOM 3483 O O . ALA B 1 101 ? -3.629 -16.906 -7.48 1 98.94 101 ALA B O 1
ATOM 3484 N N . SER B 1 102 ? -2.805 -14.844 -7.234 1 98.88 102 SER B N 1
ATOM 3485 C CA . SER B 1 102 ? -4.062 -14.227 -7.641 1 98.88 102 SER B CA 1
ATOM 3486 C C . SER B 1 102 ? -4.402 -14.555 -9.086 1 98.88 102 SER B C 1
ATOM 3488 O O . SER B 1 102 ? -5.523 -14.969 -9.391 1 98.88 102 SER B O 1
ATOM 3490 N N . ALA B 1 103 ? -3.467 -14.406 -9.938 1 98.88 103 ALA B N 1
ATOM 3491 C CA . ALA B 1 103 ? -3.682 -14.664 -11.359 1 98.88 103 ALA B CA 1
ATOM 3492 C C . ALA B 1 103 ? -4.129 -16.109 -11.594 1 98.88 103 ALA B C 1
ATOM 3494 O O . ALA B 1 103 ? -5.09 -16.344 -12.328 1 98.88 103 ALA B O 1
ATOM 3495 N N . LEU B 1 104 ? -3.422 -17.062 -10.953 1 98.94 104 LEU B N 1
ATOM 3496 C CA . LEU B 1 104 ? -3.762 -18.469 -11.109 1 98.94 104 LEU B CA 1
ATOM 3497 C C . LEU B 1 104 ? -5.176 -18.75 -10.617 1 98.94 104 LEU B C 1
ATOM 3499 O O . LEU B 1 104 ? -5.922 -19.5 -11.234 1 98.94 104 LEU B O 1
ATOM 3503 N N . SER B 1 105 ? -5.535 -18.109 -9.508 1 98.88 105 SER B N 1
ATOM 3504 C CA . SER B 1 105 ? -6.867 -18.328 -8.953 1 98.88 105 SER B CA 1
ATOM 3505 C C . SER B 1 105 ? -7.953 -17.953 -9.953 1 98.88 105 SER B C 1
ATOM 3507 O O . SER B 1 105 ? -9 -18.609 -10.016 1 98.88 105 SER B O 1
ATOM 3509 N N . PHE B 1 106 ? -7.719 -16.938 -10.734 1 98.81 106 PHE B N 1
ATOM 3510 C CA . PHE B 1 106 ? -8.719 -16.5 -11.703 1 98.81 106 PHE B CA 1
ATOM 3511 C C . PHE B 1 106 ? -8.648 -17.344 -12.969 1 98.81 106 PHE B C 1
ATOM 3513 O O . PHE B 1 106 ? -9.68 -17.688 -13.555 1 98.81 106 PHE B O 1
ATOM 3520 N N . MET B 1 107 ? -7.453 -17.703 -13.391 1 98.88 107 MET B N 1
ATOM 3521 C CA . MET B 1 107 ? -7.297 -18.469 -14.617 1 98.88 107 MET B CA 1
ATOM 3522 C C . MET B 1 107 ? -7.883 -19.875 -14.469 1 98.88 107 MET B C 1
ATOM 3524 O O . MET B 1 107 ? -8.289 -20.484 -15.453 1 98.88 107 MET B O 1
ATOM 3528 N N . PHE B 1 108 ? -7.922 -20.438 -13.242 1 98.81 108 PHE B N 1
ATOM 3529 C CA . PHE B 1 108 ? -8.445 -21.781 -12.984 1 98.81 108 PHE B CA 1
ATOM 3530 C C . PHE B 1 108 ? -9.938 -21.734 -12.703 1 98.81 108 PHE B C 1
ATOM 3532 O O . PHE B 1 108 ? -10.367 -21.219 -11.672 1 98.81 108 PHE B O 1
ATOM 3539 N N . ARG B 1 109 ? -10.719 -22.234 -13.594 1 97.88 109 ARG B N 1
ATOM 3540 C CA . ARG B 1 109 ? -12.156 -22.406 -13.398 1 97.88 109 ARG B CA 1
ATOM 3541 C C . ARG B 1 109 ? -12.477 -23.812 -12.914 1 97.88 109 ARG B C 1
ATOM 3543 O O . ARG B 1 109 ? -11.906 -24.797 -13.422 1 97.88 109 ARG B O 1
ATOM 3550 N N . ASN B 1 110 ? -13.258 -23.922 -11.883 1 97.75 110 ASN B N 1
ATOM 3551 C CA . ASN B 1 110 ? -13.68 -25.203 -11.32 1 97.75 110 ASN B CA 1
ATOM 3552 C C . ASN B 1 110 ? -12.492 -26 -10.797 1 97.75 110 ASN B C 1
ATOM 3554 O O . ASN B 1 110 ? -12.383 -27.203 -11.07 1 97.75 110 ASN B O 1
ATOM 3558 N N . LEU B 1 111 ? -11.594 -25.266 -10.141 1 98.25 111 LEU B N 1
ATOM 3559 C CA . LEU B 1 111 ? -10.461 -25.938 -9.508 1 98.25 111 LEU B CA 1
ATOM 3560 C C . LEU B 1 111 ? -10.922 -26.812 -8.344 1 98.25 111 LEU B C 1
ATOM 3562 O O . LEU B 1 111 ? -11.586 -26.328 -7.422 1 98.25 111 LEU B O 1
ATOM 3566 N N . ALA B 1 112 ? -10.57 -28.094 -8.312 1 97.56 112 ALA B N 1
ATOM 3567 C CA . ALA B 1 112 ? -11.023 -29.031 -7.293 1 97.56 112 ALA B CA 1
ATOM 3568 C C . ALA B 1 112 ? -9.844 -29.625 -6.527 1 97.56 112 ALA B C 1
ATOM 3570 O O . ALA B 1 112 ? -9.984 -30.641 -5.852 1 97.56 112 ALA B O 1
ATOM 3571 N N . LYS B 1 113 ? -8.688 -29.109 -6.699 1 97.19 113 LYS B N 1
ATOM 3572 C CA . LYS B 1 113 ? -7.465 -29.578 -6.047 1 97.19 113 LYS B CA 1
ATOM 3573 C C . LYS B 1 113 ? -6.695 -28.406 -5.43 1 97.19 113 LYS B C 1
ATOM 3575 O O . LYS B 1 113 ? -6.781 -27.281 -5.906 1 97.19 113 LYS B O 1
ATOM 3580 N N . PRO B 1 114 ? -5.949 -28.688 -4.391 1 97.88 114 PRO B N 1
ATOM 3581 C CA . PRO B 1 114 ? -5.117 -27.625 -3.828 1 97.88 114 PRO B CA 1
ATOM 3582 C C . PRO B 1 114 ? -3.955 -27.234 -4.738 1 97.88 114 PRO B C 1
ATOM 3584 O O . PRO B 1 114 ? -3.293 -28.109 -5.305 1 97.88 114 PRO B O 1
ATOM 3587 N N . VAL B 1 115 ? -3.754 -26.016 -4.961 1 98.81 115 VAL B N 1
ATOM 3588 C CA . VAL B 1 115 ? -2.566 -25.422 -5.562 1 98.81 115 VAL B CA 1
ATOM 3589 C C . VAL B 1 115 ? -1.918 -24.453 -4.578 1 98.81 115 VAL B C 1
ATOM 3591 O O . VAL B 1 115 ? -2.469 -23.375 -4.297 1 98.81 115 VAL B O 1
ATOM 3594 N N . ILE B 1 116 ? -0.775 -24.781 -4.043 1 98.81 116 ILE B N 1
ATOM 3595 C CA . ILE B 1 116 ? -0.151 -24 -2.98 1 98.81 116 ILE B CA 1
ATOM 3596 C C . ILE B 1 116 ? 1.155 -23.391 -3.486 1 98.81 116 ILE B C 1
ATOM 3598 O O . ILE B 1 116 ? 2.059 -24.125 -3.914 1 98.81 116 ILE B O 1
ATOM 3602 N N . LEU B 1 117 ? 1.218 -22.094 -3.498 1 98.88 117 LEU B N 1
ATOM 3603 C CA . LEU B 1 117 ? 2.48 -21.422 -3.764 1 98.88 117 LEU B CA 1
ATOM 3604 C C . LEU B 1 117 ? 3.277 -21.234 -2.479 1 98.88 117 LEU B C 1
ATOM 3606 O O . LEU B 1 117 ? 2.707 -20.922 -1.431 1 98.88 117 LEU B O 1
ATOM 3610 N N . THR B 1 118 ? 4.543 -21.391 -2.547 1 98.5 118 THR B N 1
ATOM 3611 C CA . THR B 1 118 ? 5.449 -21.141 -1.429 1 98.5 118 THR B CA 1
ATOM 3612 C C . THR B 1 118 ? 6.852 -20.812 -1.931 1 98.5 118 THR B C 1
ATOM 3614 O O . THR B 1 118 ? 7.059 -20.625 -3.133 1 98.5 118 THR B O 1
ATOM 3617 N N . GLY B 1 119 ? 7.754 -20.547 -1.166 1 97.31 119 GLY B N 1
ATOM 3618 C CA . GLY B 1 119 ? 9.133 -20.141 -1.396 1 97.31 119 GLY B CA 1
ATOM 3619 C C . GLY B 1 119 ? 9.891 -19.859 -0.113 1 97.31 119 GLY B C 1
ATOM 3620 O O . GLY B 1 119 ? 9.68 -20.531 0.902 1 97.31 119 GLY B O 1
ATOM 3621 N N . SER B 1 120 ? 10.875 -18.984 -0.255 1 96.62 120 SER B N 1
ATOM 3622 C CA . SER B 1 120 ? 11.641 -18.641 0.942 1 96.62 120 SER B CA 1
ATOM 3623 C C . SER B 1 120 ? 12.352 -17.312 0.785 1 96.62 120 SER B C 1
ATOM 3625 O O . SER B 1 120 ? 12.5 -16.812 -0.331 1 96.62 120 SER B O 1
ATOM 3627 N N . GLN B 1 121 ? 12.609 -16.719 1.912 1 93.88 121 GLN B N 1
ATOM 3628 C CA . GLN B 1 121 ? 13.445 -15.523 1.938 1 93.88 121 GLN B CA 1
ATOM 3629 C C . GLN B 1 121 ? 14.93 -15.883 1.932 1 93.88 121 GLN B C 1
ATOM 3631 O O . GLN B 1 121 ? 15.758 -15.117 1.441 1 93.88 121 GLN B O 1
ATOM 3636 N N . ILE B 1 122 ? 15.219 -17.078 2.459 1 93.56 122 ILE B N 1
ATOM 3637 C CA . ILE B 1 122 ? 16.578 -17.609 2.527 1 93.56 122 ILE B CA 1
ATOM 3638 C C . ILE B 1 122 ? 16.641 -18.938 1.778 1 93.56 122 ILE B C 1
ATOM 3640 O O . ILE B 1 122 ? 15.758 -19.797 1.925 1 93.56 122 ILE B O 1
ATOM 3644 N N . PRO B 1 123 ? 17.719 -19.062 0.966 1 93.44 123 PRO B N 1
ATOM 3645 C CA . PRO B 1 123 ? 17.828 -20.328 0.227 1 93.44 123 PRO B CA 1
ATOM 3646 C C . PRO B 1 123 ? 17.828 -21.547 1.142 1 93.44 123 PRO B C 1
ATOM 3648 O O . PRO B 1 123 ? 18.422 -21.516 2.221 1 93.44 123 PRO B O 1
ATOM 3651 N N . ILE B 1 124 ? 17.266 -22.562 0.681 1 92.56 124 ILE B N 1
ATOM 3652 C CA . ILE B 1 124 ? 17.109 -23.781 1.465 1 92.56 124 ILE B CA 1
ATOM 3653 C C . ILE B 1 124 ? 18.469 -24.406 1.755 1 92.56 124 ILE B C 1
ATOM 3655 O O . ILE B 1 124 ? 18.609 -25.219 2.67 1 92.56 124 ILE B O 1
ATOM 3659 N N . SER B 1 125 ? 19.5 -24.047 0.993 1 88.81 125 SER B N 1
ATOM 3660 C CA . SER B 1 125 ? 20.859 -24.578 1.146 1 88.81 125 SER B CA 1
ATOM 3661 C C . SER B 1 125 ? 21.547 -23.984 2.373 1 88.81 125 SER B C 1
ATOM 3663 O O . SER B 1 125 ? 22.578 -24.5 2.818 1 88.81 125 SER B O 1
ATOM 3665 N N . GLN B 1 126 ? 21.031 -22.922 2.887 1 90.38 126 GLN B N 1
ATOM 3666 C CA . GLN B 1 126 ? 21.609 -22.312 4.078 1 90.38 126 GLN B CA 1
ATOM 3667 C C . GLN B 1 126 ? 21.141 -23.031 5.344 1 90.38 126 GLN B C 1
ATOM 3669 O O . GLN B 1 126 ? 20.047 -23.578 5.383 1 90.38 126 GLN B O 1
ATOM 3674 N N . THR B 1 127 ? 21.984 -23 6.355 1 89.38 127 THR B N 1
ATOM 3675 C CA . THR B 1 127 ? 21.688 -23.672 7.609 1 89.38 127 THR B CA 1
ATOM 3676 C C . THR B 1 127 ? 20.406 -23.125 8.227 1 89.38 127 THR B C 1
ATOM 3678 O O . THR B 1 127 ? 19.531 -23.906 8.648 1 89.38 127 THR B O 1
ATOM 3681 N N . ARG B 1 128 ? 20.438 -21.875 8.344 1 91.19 128 ARG B N 1
ATOM 3682 C CA . ARG B 1 128 ? 19.203 -21.234 8.766 1 91.19 128 ARG B CA 1
ATOM 3683 C C . ARG B 1 128 ? 18.406 -20.734 7.566 1 91.19 128 ARG B C 1
ATOM 3685 O O . ARG B 1 128 ? 18.859 -19.859 6.832 1 91.19 128 ARG B O 1
ATOM 3692 N N . ASN B 1 129 ? 17.281 -21.344 7.406 1 93.19 129 ASN B N 1
ATOM 3693 C CA . ASN B 1 129 ? 16.453 -20.953 6.273 1 93.19 129 ASN B CA 1
ATOM 3694 C C . ASN B 1 129 ? 14.969 -21.188 6.559 1 93.19 129 ASN B C 1
ATOM 3696 O O . ASN B 1 129 ? 14.617 -21.953 7.457 1 93.19 129 ASN B O 1
ATOM 3700 N N . ASP B 1 130 ? 14.148 -20.484 5.906 1 95.81 130 ASP B N 1
ATOM 3701 C CA . ASP B 1 130 ? 12.703 -20.656 6.059 1 95.81 130 ASP B CA 1
ATOM 3702 C C . ASP B 1 130 ? 12.141 -21.547 4.957 1 95.81 130 ASP B C 1
ATOM 3704 O O . ASP B 1 130 ? 10.953 -21.891 4.973 1 95.81 130 ASP B O 1
ATOM 3708 N N . GLY B 1 131 ? 12.961 -21.938 3.969 1 95.25 131 GLY B N 1
ATOM 3709 C CA . GLY B 1 131 ? 12.5 -22.734 2.842 1 95.25 131 GLY B CA 1
ATOM 3710 C C . GLY B 1 131 ? 12.102 -24.156 3.229 1 95.25 131 GLY B C 1
ATOM 3711 O O . GLY B 1 131 ? 11.141 -24.703 2.689 1 95.25 131 GLY B O 1
ATOM 3712 N N . PHE B 1 132 ? 12.891 -24.703 4.141 1 93.12 132 PHE B N 1
ATOM 3713 C CA . PHE B 1 132 ? 12.617 -26.047 4.617 1 93.12 132 PHE B CA 1
ATOM 3714 C C . PHE B 1 132 ? 11.211 -26.141 5.211 1 93.12 132 PHE B C 1
ATOM 3716 O O . PHE B 1 132 ? 10.391 -26.938 4.766 1 93.12 132 PHE B O 1
ATOM 3723 N N . ASP B 1 133 ? 10.906 -25.281 6.125 1 95 133 ASP B N 1
ATOM 3724 C CA . ASP B 1 133 ? 9.617 -25.297 6.812 1 95 133 ASP B CA 1
ATOM 3725 C C . ASP B 1 133 ? 8.484 -24.922 5.863 1 95 133 ASP B C 1
ATOM 3727 O O . ASP B 1 133 ? 7.379 -25.469 5.957 1 95 133 ASP B O 1
ATOM 3731 N N . ASN B 1 134 ? 8.727 -23.984 5.02 1 97.38 134 ASN B N 1
ATOM 3732 C CA . ASN B 1 134 ? 7.699 -23.578 4.066 1 97.38 134 ASN B CA 1
ATOM 3733 C C . ASN B 1 134 ? 7.32 -24.719 3.129 1 97.38 134 ASN B C 1
ATOM 3735 O O . ASN B 1 134 ? 6.137 -24.969 2.889 1 97.38 134 ASN B O 1
ATOM 3739 N N . LEU B 1 135 ? 8.336 -25.406 2.598 1 95.19 135 LEU B N 1
ATOM 3740 C CA . LEU B 1 135 ? 8.07 -26.516 1.69 1 95.19 135 LEU B CA 1
ATOM 3741 C C . LEU B 1 135 ? 7.418 -27.688 2.434 1 95.19 135 LEU B C 1
ATOM 3743 O O . LEU B 1 135 ? 6.402 -28.219 1.987 1 95.19 135 LEU B O 1
ATOM 3747 N N . LEU B 1 136 ? 7.984 -28.047 3.58 1 93.19 136 LEU B N 1
ATOM 3748 C CA . LEU B 1 136 ? 7.434 -29.141 4.367 1 93.19 136 LEU B CA 1
ATOM 3749 C C . LEU B 1 136 ? 6.008 -28.844 4.809 1 93.19 136 LEU B C 1
ATOM 3751 O O . LEU B 1 136 ? 5.137 -29.703 4.762 1 93.19 136 LEU B O 1
ATOM 3755 N N . GLY B 1 137 ? 5.797 -27.609 5.258 1 95.06 137 GLY B N 1
ATOM 3756 C CA . GLY B 1 137 ? 4.453 -27.203 5.641 1 95.06 137 GLY B CA 1
ATOM 3757 C C . GLY B 1 137 ? 3.455 -27.297 4.5 1 95.06 137 GLY B C 1
ATOM 3758 O O . GLY B 1 137 ? 2.326 -27.75 4.688 1 95.06 137 GLY B O 1
ATOM 3759 N N . SER B 1 138 ? 3.846 -26.844 3.363 1 96.62 138 SER B N 1
ATOM 3760 C CA . SER B 1 138 ? 2.998 -26.922 2.178 1 96.62 138 SER B CA 1
ATOM 3761 C C . SER B 1 138 ? 2.623 -28.375 1.866 1 96.62 138 SER B C 1
ATOM 3763 O O . SER B 1 138 ? 1.463 -28.672 1.574 1 96.62 138 SER B O 1
ATOM 3765 N N . ILE B 1 139 ? 3.604 -29.281 1.908 1 93.75 139 ILE B N 1
ATOM 3766 C CA . ILE B 1 139 ? 3.375 -30.688 1.646 1 93.75 139 ILE B CA 1
ATOM 3767 C C . ILE B 1 139 ? 2.434 -31.266 2.701 1 93.75 139 ILE B C 1
ATOM 3769 O O . ILE B 1 139 ? 1.503 -32 2.375 1 93.75 139 ILE B O 1
ATOM 3773 N N . THR B 1 140 ? 2.676 -30.859 3.893 1 93.06 140 THR B N 1
ATOM 3774 C CA . THR B 1 140 ? 1.859 -31.344 5 1 93.06 140 THR B CA 1
ATOM 3775 C C . THR B 1 140 ? 0.399 -30.938 4.812 1 93.06 140 THR B C 1
ATOM 3777 O O . THR B 1 140 ? -0.5 -31.781 4.918 1 93.06 140 THR B O 1
ATOM 3780 N N . VAL B 1 141 ? 0.149 -29.703 4.484 1 95.38 141 VAL B N 1
ATOM 3781 C CA . VAL B 1 141 ? -1.217 -29.219 4.312 1 95.38 141 VAL B CA 1
ATOM 3782 C C . VAL B 1 141 ? -1.845 -29.875 3.08 1 95.38 141 VAL B C 1
ATOM 3784 O O . VAL B 1 141 ? -2.98 -30.344 3.131 1 95.38 141 VAL B O 1
ATOM 3787 N N . ALA B 1 142 ? -1.097 -29.922 2.033 1 94.56 142 ALA B N 1
ATOM 3788 C CA . ALA B 1 142 ? -1.596 -30.469 0.774 1 94.56 142 ALA B CA 1
ATOM 3789 C C . ALA B 1 142 ? -1.985 -31.922 0.926 1 94.56 142 ALA B C 1
ATOM 3791 O O . ALA B 1 142 ? -2.879 -32.406 0.231 1 94.56 142 ALA B O 1
ATOM 3792 N N . SER B 1 143 ? -1.364 -32.625 1.838 1 91.19 143 SER B N 1
ATOM 3793 C CA . SER B 1 143 ? -1.582 -34.062 1.989 1 91.19 143 SER B CA 1
ATOM 3794 C C . SER B 1 143 ? -2.691 -34.344 2.994 1 91.19 143 SER B C 1
ATOM 3796 O O . SER B 1 143 ? -3.252 -35.469 3.012 1 91.19 143 SER B O 1
ATOM 3798 N N . ARG B 1 144 ? -3.061 -33.375 3.754 1 91.19 144 ARG B N 1
ATOM 3799 C CA . ARG B 1 144 ? -3.932 -33.688 4.883 1 91.19 144 ARG B CA 1
ATOM 3800 C C . ARG B 1 144 ? -5.273 -32.969 4.75 1 91.19 144 ARG B C 1
ATOM 3802 O O . ARG B 1 144 ? -6.27 -33.406 5.34 1 91.19 144 ARG B O 1
ATOM 3809 N N . VAL B 1 145 ? -5.238 -31.906 4.09 1 92.81 145 VAL B N 1
ATOM 3810 C CA . VAL B 1 145 ? -6.441 -31.078 4.055 1 92.81 145 VAL B CA 1
ATOM 3811 C C . VAL B 1 145 ? -6.875 -30.859 2.605 1 92.81 145 VAL B C 1
ATOM 3813 O O . VAL B 1 145 ? -6.055 -30.516 1.754 1 92.81 145 VAL B O 1
ATOM 3816 N N . TYR B 1 146 ? -8.109 -31.109 2.363 1 95.12 146 TYR B N 1
ATOM 3817 C CA . TYR B 1 146 ? -8.664 -30.844 1.041 1 95.12 146 TYR B CA 1
ATOM 3818 C C . TYR B 1 146 ? -9.055 -29.375 0.905 1 95.12 146 TYR B C 1
ATOM 3820 O O . TYR B 1 146 ? -10.094 -28.953 1.425 1 95.12 146 TYR B O 1
ATOM 3828 N N . ILE B 1 147 ? -8.312 -28.594 0.182 1 97 147 ILE B N 1
ATOM 3829 C CA . ILE B 1 147 ? -8.539 -27.172 -0.062 1 97 147 ILE B CA 1
ATOM 3830 C C . ILE B 1 147 ? -8.523 -26.906 -1.564 1 97 147 ILE B C 1
ATOM 3832 O O . ILE B 1 147 ? -7.469 -26.656 -2.145 1 97 147 ILE B O 1
ATOM 3836 N N . PRO B 1 148 ? -9.703 -26.859 -2.205 1 97.69 148 PRO B N 1
ATOM 3837 C CA . PRO B 1 148 ? -9.773 -26.734 -3.664 1 97.69 148 PRO B CA 1
ATOM 3838 C C . PRO B 1 148 ? -9.617 -25.297 -4.145 1 97.69 148 PRO B C 1
ATOM 3840 O O . PRO B 1 148 ? -10.445 -24.797 -4.918 1 97.69 148 PRO B O 1
ATOM 3843 N N . GLU B 1 149 ? -8.57 -24.562 -3.752 1 97.44 149 GLU B N 1
ATOM 3844 C CA . GLU B 1 149 ? -8.297 -23.188 -4.152 1 97.44 149 GLU B CA 1
ATOM 3845 C C . GLU B 1 149 ? -6.793 -22.953 -4.285 1 97.44 149 GLU B C 1
ATOM 3847 O O . GLU B 1 149 ? -5.984 -23.812 -3.951 1 97.44 149 GLU B O 1
ATOM 3852 N N . VAL B 1 150 ? -6.418 -21.891 -4.883 1 98.88 150 VAL B N 1
ATOM 3853 C CA . VAL B 1 150 ? -5.031 -21.438 -4.945 1 98.88 150 VAL B CA 1
ATOM 3854 C C . VAL B 1 150 ? -4.656 -20.734 -3.645 1 98.88 150 VAL B C 1
ATOM 3856 O O . VAL B 1 150 ? -5.375 -19.844 -3.186 1 98.88 150 VAL B O 1
ATOM 3859 N N . CYS B 1 151 ? -3.545 -21.188 -3.045 1 98.88 151 CYS B N 1
ATOM 3860 C CA . CYS B 1 151 ? -3.164 -20.672 -1.729 1 98.88 151 CYS B CA 1
ATOM 3861 C C . CYS B 1 151 ? -1.695 -20.266 -1.705 1 98.88 151 CYS B C 1
ATOM 3863 O O . CYS B 1 151 ? -0.955 -20.547 -2.65 1 98.88 151 CYS B O 1
ATOM 3865 N N . VAL B 1 152 ? -1.354 -19.578 -0.675 1 98.88 152 VAL B N 1
ATOM 3866 C CA . VAL B 1 152 ? 0.03 -19.25 -0.348 1 98.88 152 VAL B CA 1
ATOM 3867 C C . VAL B 1 152 ? 0.366 -19.766 1.049 1 98.88 152 VAL B C 1
ATOM 3869 O O . VAL B 1 152 ? -0.359 -19.5 2.01 1 98.88 152 VAL B O 1
ATOM 3872 N N . PHE B 1 153 ? 1.392 -20.516 1.134 1 98.62 153 PHE B N 1
ATOM 3873 C CA . PHE B 1 153 ? 1.84 -20.984 2.438 1 98.62 153 PHE B CA 1
ATOM 3874 C C . PHE B 1 153 ? 3.18 -20.359 2.809 1 98.62 153 PHE B C 1
ATOM 3876 O O . PHE B 1 153 ? 4.172 -20.547 2.096 1 98.62 153 PHE B O 1
ATOM 3883 N N . PHE B 1 154 ? 3.182 -19.734 3.896 1 98.38 154 PHE B N 1
ATOM 3884 C CA . PHE B 1 154 ? 4.395 -19.078 4.375 1 98.38 154 PHE B CA 1
ATOM 3885 C C . PHE B 1 154 ? 4.367 -18.938 5.895 1 98.38 154 PHE B C 1
ATOM 3887 O O . PHE B 1 154 ? 3.346 -18.562 6.469 1 98.38 154 PHE B O 1
ATOM 3894 N N . HIS B 1 155 ? 5.426 -19.266 6.531 1 97.81 155 HIS B N 1
ATOM 3895 C CA . HIS B 1 155 ? 5.621 -19.062 7.965 1 97.81 155 HIS B CA 1
ATOM 3896 C C . HIS B 1 155 ? 4.484 -19.688 8.766 1 97.81 155 HIS B C 1
ATOM 3898 O O . HIS B 1 155 ? 3.863 -19.016 9.594 1 97.81 155 HIS B O 1
ATOM 3904 N N . ASN B 1 156 ? 4.121 -20.859 8.422 1 97.88 156 ASN B N 1
ATOM 3905 C CA . ASN B 1 156 ? 3.225 -21.734 9.156 1 97.88 156 ASN B CA 1
ATOM 3906 C C . ASN B 1 156 ? 1.767 -21.328 8.992 1 97.88 156 ASN B C 1
ATOM 3908 O O . ASN B 1 156 ? 0.914 -21.703 9.797 1 97.88 156 ASN B O 1
ATOM 3912 N N . LYS B 1 157 ? 1.493 -20.547 7.984 1 98.5 157 LYS B N 1
ATOM 3913 C CA . LYS B 1 157 ? 0.121 -20.156 7.68 1 98.5 157 LYS B CA 1
ATOM 3914 C C . LYS B 1 157 ? -0.208 -20.391 6.207 1 98.5 157 LYS B C 1
ATOM 3916 O O . LYS B 1 157 ? 0.633 -20.172 5.336 1 98.5 157 LYS B O 1
ATOM 3921 N N . LEU B 1 158 ? -1.37 -20.891 6.012 1 98.69 158 LEU B N 1
ATOM 3922 C CA . LEU B 1 158 ? -1.907 -20.984 4.66 1 98.69 158 LEU B CA 1
ATOM 3923 C C . LEU B 1 158 ? -2.934 -19.891 4.391 1 98.69 158 LEU B C 1
ATOM 3925 O O . LEU B 1 158 ? -3.957 -19.812 5.078 1 98.69 158 LEU B O 1
ATOM 3929 N N . PHE B 1 159 ? -2.664 -19.109 3.404 1 98.75 159 PHE B N 1
ATOM 3930 C CA . PHE B 1 159 ? -3.551 -18.016 3.025 1 98.75 159 PHE B CA 1
ATOM 3931 C C . PHE B 1 159 ? -4.273 -18.328 1.721 1 98.75 159 PHE B C 1
ATOM 3933 O O . PHE B 1 159 ? -3.732 -19.031 0.859 1 98.75 159 PHE B O 1
ATOM 3940 N N . ARG B 1 160 ? -5.52 -17.812 1.596 1 98.75 160 ARG B N 1
ATOM 3941 C CA . ARG B 1 160 ? -6.105 -17.766 0.26 1 98.75 160 ARG B CA 1
ATOM 3942 C C . ARG B 1 160 ? -5.258 -16.906 -0.679 1 98.75 160 ARG B C 1
ATOM 3944 O O . ARG B 1 160 ? -4.965 -15.758 -0.379 1 98.75 160 ARG B O 1
ATOM 3951 N N . GLY B 1 161 ? -4.898 -17.406 -1.735 1 98.81 161 GLY B N 1
ATOM 3952 C CA . GLY B 1 161 ? -3.895 -16.797 -2.596 1 98.81 161 GLY B CA 1
ATOM 3953 C C . GLY B 1 161 ? -4.25 -15.391 -3.039 1 98.81 161 GLY B C 1
ATOM 3954 O O . GLY B 1 161 ? -3.398 -14.5 -3.043 1 98.81 161 GLY B O 1
ATOM 3955 N N . ASN B 1 162 ? -5.523 -15.172 -3.408 1 98.81 162 ASN B N 1
ATOM 3956 C CA . ASN B 1 162 ? -5.938 -13.891 -3.959 1 98.81 162 ASN B CA 1
ATOM 3957 C C . ASN B 1 162 ? -6.363 -12.922 -2.859 1 98.81 162 ASN B C 1
ATOM 3959 O O . ASN B 1 162 ? -7.012 -11.906 -3.133 1 98.81 162 ASN B O 1
ATOM 3963 N N . ARG B 1 163 ? -6.043 -13.289 -1.591 1 98.62 163 ARG B N 1
ATOM 3964 C CA . ARG B 1 163 ? -6.266 -12.406 -0.45 1 98.62 163 ARG B CA 1
ATOM 3965 C C . ARG B 1 163 ? -4.949 -12.023 0.215 1 98.62 163 ARG B C 1
ATOM 3967 O O . ARG B 1 163 ? -4.934 -11.25 1.178 1 98.62 163 ARG B O 1
ATOM 3974 N N . CYS B 1 164 ? -3.857 -12.461 -0.374 1 97.44 164 CYS B N 1
ATOM 3975 C CA . CYS B 1 164 ? -2.555 -12.336 0.271 1 97.44 164 CYS B CA 1
ATOM 3976 C C . CYS B 1 164 ? -1.744 -11.203 -0.348 1 97.44 164 CYS B C 1
ATOM 3978 O O . CYS B 1 164 ? -1.919 -10.883 -1.524 1 97.44 164 CYS B O 1
ATOM 3980 N N . THR B 1 165 ? -0.886 -10.562 0.452 1 97.81 165 THR B N 1
ATOM 3981 C CA . THR B 1 165 ? 0.083 -9.562 0.014 1 97.81 165 THR B CA 1
ATOM 3982 C C . THR B 1 165 ? 1.415 -9.75 0.736 1 97.81 165 THR B C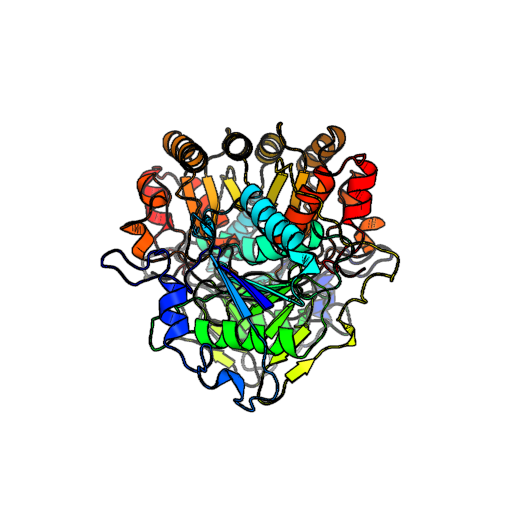 1
ATOM 3984 O O . THR B 1 165 ? 1.455 -10.273 1.853 1 97.81 165 THR B O 1
ATOM 3987 N N . LYS B 1 166 ? 2.498 -9.445 0.044 1 97.38 166 LYS B N 1
ATOM 3988 C CA . LYS B 1 166 ? 3.779 -9.391 0.742 1 97.38 166 LYS B CA 1
ATOM 3989 C C . LYS B 1 166 ? 3.875 -8.141 1.612 1 97.38 166 LYS B C 1
ATOM 3991 O O . LYS B 1 166 ? 3.959 -7.023 1.098 1 97.38 166 LYS B O 1
ATOM 3996 N N . MET B 1 167 ? 3.904 -8.352 2.869 1 96.06 167 MET B N 1
ATOM 3997 C CA . MET B 1 167 ? 3.787 -7.258 3.828 1 96.06 167 MET B CA 1
ATOM 3998 C C . MET B 1 167 ? 5.164 -6.738 4.23 1 96.06 167 MET B C 1
ATOM 4000 O O . MET B 1 167 ? 5.324 -5.551 4.523 1 96.06 167 MET B O 1
ATOM 4004 N N . ASP B 1 168 ? 6.113 -7.613 4.301 1 96.38 168 ASP B N 1
ATOM 4005 C CA . ASP B 1 168 ? 7.438 -7.266 4.805 1 96.38 168 ASP B CA 1
ATOM 4006 C C . ASP B 1 168 ? 8.531 -7.734 3.846 1 96.38 168 ASP B C 1
ATOM 4008 O O . ASP B 1 168 ? 8.625 -8.922 3.535 1 96.38 168 ASP B O 1
ATOM 4012 N N . ALA B 1 169 ? 9.383 -6.844 3.463 1 93.81 169 ALA B N 1
ATOM 4013 C CA . ALA B 1 169 ? 10.398 -7.141 2.453 1 93.81 169 ALA B CA 1
ATOM 4014 C C . ALA B 1 169 ? 11.562 -7.922 3.059 1 93.81 169 ALA B C 1
ATOM 4016 O O . ALA B 1 169 ? 12.312 -8.586 2.34 1 93.81 169 ALA B O 1
ATOM 4017 N N . GLY B 1 170 ? 11.703 -7.902 4.363 1 91.31 170 GLY B N 1
ATOM 4018 C CA . GLY B 1 170 ? 12.914 -8.461 4.941 1 91.31 170 GLY B CA 1
ATOM 4019 C C . GLY B 1 170 ? 12.641 -9.477 6.031 1 91.31 170 GLY B C 1
ATOM 4020 O O . GLY B 1 170 ? 13.562 -10.133 6.523 1 91.31 170 GLY B O 1
ATOM 4021 N N . ASP B 1 171 ? 11.398 -9.633 6.383 1 91.94 171 ASP B N 1
ATOM 4022 C CA . ASP B 1 171 ? 11.031 -10.523 7.48 1 91.94 171 ASP B CA 1
ATOM 4023 C C . ASP B 1 171 ? 10.68 -11.914 6.965 1 91.94 171 ASP B C 1
ATOM 4025 O O . ASP B 1 171 ? 10.227 -12.062 5.828 1 91.94 171 ASP B O 1
ATOM 4029 N N . LEU B 1 172 ? 10.906 -12.945 7.812 1 92.62 172 LEU B N 1
ATOM 4030 C CA . LEU B 1 172 ? 10.531 -14.305 7.434 1 92.62 172 LEU B CA 1
ATOM 4031 C C . LEU B 1 172 ? 9.016 -14.461 7.387 1 92.62 172 LEU B C 1
ATOM 4033 O O . LEU B 1 172 ? 8.492 -15.25 6.602 1 92.62 172 LEU B O 1
ATOM 4037 N N . SER B 1 173 ? 8.344 -13.75 8.273 1 94.06 173 SER B N 1
ATOM 4038 C CA . SER B 1 173 ? 6.895 -13.648 8.172 1 94.06 173 SER B CA 1
ATOM 4039 C C . SER B 1 173 ? 6.48 -12.57 7.176 1 94.06 173 SER B C 1
ATOM 4041 O O . SER B 1 173 ? 5.895 -11.555 7.562 1 94.06 173 SER B O 1
ATOM 4043 N N . ALA B 1 174 ? 6.699 -12.867 5.965 1 95.62 174 ALA B N 1
ATOM 4044 C CA . ALA B 1 174 ? 6.719 -11.844 4.922 1 95.62 174 ALA B CA 1
ATOM 4045 C C . ALA B 1 174 ? 5.316 -11.586 4.383 1 95.62 174 ALA B C 1
ATOM 4047 O O . ALA B 1 174 ? 5.059 -10.539 3.783 1 95.62 174 ALA B O 1
ATOM 4048 N N . PHE B 1 175 ? 4.383 -12.531 4.551 1 98.06 175 PHE B N 1
ATOM 4049 C CA . PHE B 1 175 ? 3.086 -12.43 3.891 1 98.06 175 PHE B CA 1
ATOM 4050 C C . PHE B 1 175 ? 1.967 -12.289 4.914 1 98.06 175 PHE B C 1
ATOM 4052 O O . PHE B 1 175 ? 2.1 -12.742 6.055 1 98.06 175 PHE B O 1
ATOM 4059 N N . ASP B 1 176 ? 0.931 -11.609 4.469 1 96.62 176 ASP B N 1
ATOM 4060 C CA . ASP B 1 176 ? -0.283 -11.477 5.27 1 96.62 176 ASP B CA 1
ATOM 4061 C C . ASP B 1 176 ? -1.522 -11.414 4.379 1 96.62 176 ASP B C 1
ATOM 4063 O O . ASP B 1 176 ? -1.41 -11.281 3.158 1 96.62 176 ASP B O 1
ATOM 4067 N N . SER B 1 177 ? -2.643 -11.625 4.973 1 96.75 177 SER B N 1
ATOM 4068 C CA . SER B 1 177 ? -3.967 -11.477 4.383 1 96.75 177 SER B CA 1
ATOM 4069 C C . SER B 1 177 ? -4.844 -10.539 5.211 1 96.75 177 SER B C 1
ATOM 4071 O O . SER B 1 177 ? -5.551 -10.992 6.113 1 96.75 177 SER B O 1
ATOM 4073 N N . PRO B 1 178 ? -4.848 -9.297 4.898 1 92.69 178 PRO B N 1
ATOM 4074 C CA . PRO B 1 178 ? -5.367 -8.258 5.797 1 92.69 178 PRO B CA 1
ATOM 4075 C C . PRO B 1 178 ? -6.867 -8.398 6.055 1 92.69 178 PRO B C 1
ATOM 4077 O O . PRO B 1 178 ? -7.34 -8.078 7.148 1 92.69 178 PRO B O 1
ATOM 4080 N N . ASN B 1 179 ? -7.648 -8.844 5.125 1 96.38 179 ASN B N 1
ATOM 4081 C CA . ASN B 1 179 ? -9.102 -8.766 5.23 1 96.38 179 ASN B CA 1
ATOM 4082 C C . ASN B 1 179 ? -9.719 -10.141 5.457 1 96.38 179 ASN B C 1
ATOM 4084 O O . ASN B 1 179 ? -10.93 -10.258 5.66 1 96.38 179 ASN B O 1
ATOM 4088 N N . VAL B 1 180 ? -8.906 -11.227 5.402 1 97.06 180 VAL B N 1
ATOM 4089 C CA . VAL B 1 180 ? -9.352 -12.602 5.633 1 97.06 180 VAL B CA 1
ATOM 4090 C C . VAL B 1 180 ? -8.297 -13.359 6.441 1 97.06 180 VAL B C 1
ATOM 4092 O O . VAL B 1 180 ? -7.113 -13.328 6.105 1 97.06 180 VAL B O 1
ATOM 4095 N N . PRO B 1 181 ? -8.711 -13.984 7.516 1 97.12 181 PRO B N 1
ATOM 4096 C CA . PRO B 1 181 ? -7.73 -14.766 8.281 1 97.12 181 PRO B CA 1
ATOM 4097 C C . PRO B 1 181 ? -7.125 -15.906 7.469 1 97.12 181 PRO B C 1
ATOM 4099 O O . PRO B 1 181 ? -7.68 -16.297 6.441 1 97.12 181 PRO B O 1
ATOM 4102 N N . PRO B 1 182 ? -5.984 -16.422 7.93 1 98.19 182 PRO B N 1
ATOM 4103 C CA . PRO B 1 182 ? -5.426 -17.609 7.262 1 98.19 182 PRO B CA 1
ATOM 4104 C C . PRO B 1 182 ? -6.395 -18.781 7.242 1 98.19 182 PRO B C 1
ATOM 4106 O O . PRO B 1 182 ? -7.172 -18.969 8.18 1 98.19 182 PRO B O 1
ATOM 4109 N N . LEU B 1 183 ? -6.344 -19.562 6.184 1 98.56 183 LEU B N 1
ATOM 4110 C CA . LEU B 1 183 ? -7.16 -20.781 6.078 1 98.56 183 LEU B CA 1
ATOM 4111 C C . LEU B 1 183 ? -6.676 -21.844 7.047 1 98.56 183 LEU B C 1
ATOM 4113 O O . LEU B 1 183 ? -7.48 -22.594 7.609 1 98.56 183 LEU B O 1
ATOM 4117 N N . VAL B 1 184 ? -5.387 -21.953 7.211 1 98.44 184 VAL B N 1
ATOM 4118 C CA . VAL B 1 184 ? -4.762 -22.953 8.078 1 98.44 184 VAL B CA 1
ATOM 4119 C C . VAL B 1 184 ? -3.621 -22.312 8.867 1 98.44 184 VAL B C 1
ATOM 4121 O O . VAL B 1 184 ? -2.863 -21.5 8.32 1 98.44 184 VAL B O 1
ATOM 4124 N N . LYS B 1 185 ? -3.488 -22.578 10.086 1 98.12 185 LYS B N 1
ATOM 4125 C CA . LYS B 1 185 ? -2.318 -22.312 10.914 1 98.12 185 LYS B CA 1
ATOM 4126 C C . LYS B 1 185 ? -1.644 -23.594 11.359 1 98.12 185 LYS B C 1
ATOM 4128 O O . LYS B 1 185 ? -2.287 -24.469 11.945 1 98.12 185 LYS B O 1
ATOM 4133 N N . LEU B 1 186 ? -0.422 -23.703 11.023 1 95.88 186 LEU B N 1
ATOM 4134 C CA . LEU B 1 186 ? 0.336 -24.906 11.375 1 95.88 186 LEU B CA 1
ATOM 4135 C C . LEU B 1 186 ? 1.203 -24.656 12.602 1 95.88 186 LEU B C 1
ATOM 4137 O O . LEU B 1 186 ? 2.307 -24.125 12.492 1 95.88 186 LEU B O 1
ATOM 4141 N N . GLY B 1 187 ? 0.768 -24.969 13.773 1 92.25 187 GLY B N 1
ATOM 4142 C CA . GLY B 1 187 ? 1.52 -25 15.016 1 92.25 187 GLY B CA 1
ATOM 4143 C C . GLY B 1 187 ? 1.818 -26.422 15.492 1 92.25 187 GLY B C 1
ATOM 4144 O O . GLY B 1 187 ? 2.182 -27.281 14.703 1 92.25 187 GLY B O 1
ATOM 4145 N N . ILE B 1 188 ? 1.69 -26.531 16.766 1 90.81 188 ILE B N 1
ATOM 4146 C CA . ILE B 1 188 ? 1.8 -27.906 17.281 1 90.81 188 ILE B CA 1
ATOM 4147 C C . ILE B 1 188 ? 0.727 -28.781 16.641 1 90.81 188 ILE B C 1
ATOM 4149 O O . ILE B 1 188 ? 1.012 -29.891 16.188 1 90.81 188 ILE B O 1
ATOM 4153 N N . ASP B 1 189 ? -0.409 -28.094 16.578 1 92.38 189 ASP B N 1
ATOM 4154 C CA . ASP B 1 189 ? -1.498 -28.734 15.836 1 92.38 189 ASP B CA 1
ATOM 4155 C C . ASP B 1 189 ? -1.87 -27.906 14.609 1 92.38 189 ASP B C 1
ATOM 4157 O O . ASP B 1 189 ? -1.477 -26.734 14.492 1 92.38 189 ASP B O 1
ATOM 4161 N N . MET B 1 190 ? -2.463 -28.594 13.711 1 94.94 190 MET B N 1
ATOM 4162 C CA . MET B 1 190 ? -2.984 -27.922 12.531 1 94.94 190 MET B CA 1
ATOM 4163 C C . MET B 1 190 ? -4.387 -27.375 12.789 1 94.94 190 MET B C 1
ATOM 4165 O O . MET B 1 190 ? -5.293 -28.125 13.141 1 94.94 190 MET B O 1
ATOM 4169 N N . GLU B 1 191 ? -4.59 -26.094 12.695 1 97.62 191 GLU B N 1
ATOM 4170 C CA . GLU B 1 191 ? -5.887 -25.438 12.844 1 97.62 191 GLU B CA 1
ATOM 4171 C C . GLU B 1 191 ? -6.453 -25.016 11.492 1 97.62 191 GLU B C 1
ATOM 4173 O O . GLU B 1 191 ? -5.855 -24.188 10.797 1 97.62 191 GLU B O 1
ATOM 4178 N N . VAL B 1 192 ? -7.559 -25.609 11.141 1 97.81 192 VAL B N 1
ATOM 4179 C CA . VAL B 1 192 ? -8.172 -25.328 9.852 1 97.81 192 VAL B CA 1
ATOM 4180 C C . VAL B 1 192 ? -9.43 -24.484 10.047 1 97.81 192 VAL B C 1
ATOM 4182 O O . VAL B 1 192 ? -10.289 -24.828 10.852 1 97.81 192 VAL B O 1
ATOM 4185 N N . ASN B 1 193 ? -9.5 -23.328 9.359 1 97.81 193 ASN B N 1
ATOM 4186 C CA . ASN B 1 193 ? -10.727 -22.547 9.32 1 97.81 193 ASN B CA 1
ATOM 4187 C C . ASN B 1 193 ? -11.695 -23.062 8.25 1 97.81 193 ASN B C 1
ATOM 4189 O O . ASN B 1 193 ? -11.867 -22.422 7.207 1 97.81 193 ASN B O 1
ATOM 4193 N N . TRP B 1 194 ? -12.461 -24.078 8.57 1 96.94 194 TRP B N 1
ATOM 4194 C CA . TRP B 1 194 ? -13.289 -24.812 7.617 1 96.94 194 TRP B CA 1
ATOM 4195 C C . TRP B 1 194 ? -14.344 -23.906 7.004 1 96.94 194 TRP B C 1
ATOM 4197 O O . TRP B 1 194 ? -14.727 -24.078 5.844 1 96.94 194 TRP B O 1
ATOM 4207 N N . SER B 1 195 ? -14.781 -22.891 7.742 1 96.38 195 SER B N 1
ATOM 4208 C CA . SER B 1 195 ? -15.844 -22 7.273 1 96.38 195 SER B CA 1
ATOM 4209 C C . SER B 1 195 ? -15.359 -21.125 6.125 1 96.38 195 SER B C 1
ATOM 4211 O O . SER B 1 195 ? -16.156 -20.578 5.367 1 96.38 195 SER B O 1
ATOM 4213 N N . LEU B 1 196 ? -14.039 -21.016 5.996 1 96.81 196 LEU B N 1
ATOM 4214 C CA . LEU B 1 196 ? -13.469 -20.141 4.977 1 96.81 196 LEU B CA 1
ATOM 4215 C C . LEU B 1 196 ? -13.117 -20.922 3.717 1 96.81 196 LEU B C 1
ATOM 4217 O O . LEU B 1 196 ? -12.891 -20.344 2.656 1 96.81 196 LEU B O 1
ATOM 4221 N N . ILE B 1 197 ? -13.039 -22.266 3.848 1 97.19 197 ILE B N 1
ATOM 4222 C CA . ILE B 1 197 ? -12.664 -23.078 2.695 1 97.19 197 ILE B CA 1
ATOM 4223 C C . ILE B 1 197 ? -13.797 -23.078 1.674 1 97.19 197 ILE B C 1
ATOM 4225 O O . ILE B 1 197 ? -14.961 -23.312 2.023 1 97.19 197 ILE B O 1
ATOM 4229 N N . ARG B 1 198 ? -13.461 -22.766 0.483 1 96.06 198 ARG B N 1
ATOM 4230 C CA . ARG B 1 198 ? -14.469 -22.734 -0.575 1 96.06 198 ARG B CA 1
ATOM 4231 C C . ARG B 1 198 ? -14.945 -24.141 -0.918 1 96.06 198 ARG B C 1
ATOM 4233 O O . ARG B 1 198 ? -14.164 -25.094 -0.867 1 96.06 198 ARG B O 1
ATOM 4240 N N . PRO B 1 199 ? -16.219 -24.266 -1.256 1 95.25 199 PRO B N 1
ATOM 4241 C CA . PRO B 1 199 ? -16.703 -25.578 -1.686 1 95.25 199 PRO B CA 1
ATOM 4242 C C . PRO B 1 199 ? -16.109 -26.031 -3.014 1 95.25 199 PRO B C 1
ATOM 4244 O O . PRO B 1 199 ? -15.789 -25.188 -3.863 1 95.25 199 PRO B O 1
ATOM 4247 N N . PRO B 1 200 ? -15.93 -27.312 -3.146 1 94.81 200 PRO B N 1
ATOM 4248 C CA . PRO B 1 200 ? -15.484 -27.812 -4.449 1 94.81 200 PRO B CA 1
ATOM 4249 C C . PRO B 1 200 ? -16.516 -27.594 -5.555 1 94.81 200 PRO B C 1
ATOM 4251 O O . PRO B 1 200 ? -17.688 -27.375 -5.27 1 94.81 200 PRO B O 1
ATOM 4254 N N . PRO B 1 201 ? -15.992 -27.547 -6.766 1 95.12 201 PRO B N 1
ATOM 4255 C CA . PRO B 1 201 ? -16.953 -27.453 -7.867 1 95.12 201 PRO B CA 1
ATOM 4256 C C . PRO B 1 201 ? -17.906 -28.641 -7.914 1 95.12 201 PRO B C 1
ATOM 4258 O O . PRO B 1 201 ? -17.625 -29.703 -7.352 1 95.12 201 PRO B O 1
ATOM 4261 N N . ALA B 1 202 ? -19.016 -28.344 -8.531 1 92.12 202 ALA B N 1
ATOM 4262 C CA . ALA B 1 202 ? -19.984 -29.422 -8.719 1 92.12 202 ALA B CA 1
ATOM 4263 C C . ALA B 1 202 ? -19.391 -30.547 -9.57 1 92.12 202 ALA B C 1
ATOM 4265 O O . ALA B 1 202 ? -18.453 -30.312 -10.336 1 92.12 202 ALA B O 1
ATOM 4266 N N . GLN B 1 203 ? -19.953 -31.672 -9.422 1 89.19 203 GLN B N 1
ATOM 4267 C CA . GLN B 1 203 ? -19.438 -32.875 -10.07 1 89.19 203 GLN B CA 1
ATOM 4268 C C . GLN B 1 203 ? -19.453 -32.719 -11.586 1 89.19 203 GLN B C 1
ATOM 4270 O O . GLN B 1 203 ? -18.578 -33.25 -12.273 1 89.19 203 GLN B O 1
ATOM 4275 N N . ASN B 1 204 ? -20.344 -31.922 -12.117 1 90.88 204 ASN B N 1
ATOM 4276 C CA . ASN B 1 204 ? -20.469 -31.797 -13.562 1 90.88 204 ASN B CA 1
ATOM 4277 C C . ASN B 1 204 ? -19.672 -30.625 -14.117 1 90.88 204 ASN B C 1
ATOM 4279 O O . ASN B 1 204 ? -19.734 -30.328 -15.305 1 90.88 204 ASN B O 1
ATOM 4283 N N . GLN B 1 205 ? -18.891 -30.094 -13.266 1 93.56 205 GLN B N 1
ATOM 4284 C CA . GLN B 1 205 ? -18.078 -28.969 -13.719 1 93.56 205 GLN B CA 1
ATOM 4285 C C . GLN B 1 205 ? -16.625 -29.391 -13.914 1 93.56 205 GLN B C 1
ATOM 4287 O O . GLN B 1 205 ? -15.945 -29.766 -12.953 1 93.56 205 GLN B O 1
ATOM 4292 N N . GLU B 1 206 ? -16.203 -29.219 -15.133 1 95.56 206 GLU B N 1
ATOM 4293 C CA . GLU B 1 206 ? -14.844 -29.625 -15.477 1 95.56 206 GLU B CA 1
ATOM 4294 C C . GLU B 1 206 ? -13.844 -28.5 -15.227 1 95.56 206 GLU B C 1
ATOM 4296 O O . GLU B 1 206 ? -14.156 -27.328 -15.453 1 95.56 206 GLU B O 1
ATOM 4301 N N . PHE B 1 207 ? -12.688 -28.953 -14.789 1 97.69 207 PHE B N 1
ATOM 4302 C CA . PHE B 1 207 ? -11.602 -28 -14.625 1 97.69 207 PHE B CA 1
ATOM 4303 C C . PHE B 1 207 ? -11.211 -27.391 -15.961 1 97.69 207 PHE B C 1
ATOM 4305 O O . PHE B 1 207 ? -11.031 -28.109 -16.953 1 97.69 207 PHE B O 1
ATOM 4312 N N . LYS B 1 208 ? -11.133 -26.062 -16.016 1 97.81 208 LYS B N 1
ATOM 4313 C CA . LYS B 1 208 ? -10.727 -25.328 -17.219 1 97.81 208 LYS B CA 1
ATOM 4314 C C . LYS B 1 208 ? -9.664 -24.281 -16.891 1 97.81 208 LYS B C 1
ATOM 4316 O O . LYS B 1 208 ? -9.641 -23.75 -15.781 1 97.81 208 LYS B O 1
ATOM 4321 N N . MET B 1 209 ? -8.805 -24.078 -17.797 1 98.44 209 MET B N 1
ATOM 4322 C CA . MET B 1 209 ? -7.797 -23.016 -17.688 1 98.44 209 MET B CA 1
ATOM 4323 C C . MET B 1 209 ? -8.008 -21.953 -18.75 1 98.44 209 MET B C 1
ATOM 4325 O O . MET B 1 209 ? -8.047 -22.25 -19.938 1 98.44 209 MET B O 1
ATOM 4329 N N . VAL B 1 210 ? -8.289 -20.734 -18.328 1 98.5 210 VAL B N 1
ATOM 4330 C CA . VAL B 1 210 ? -8.469 -19.594 -19.219 1 98.5 210 VAL B CA 1
ATOM 4331 C C . VAL B 1 210 ? -7.277 -18.641 -19.078 1 98.5 210 VAL B C 1
ATOM 4333 O O . VAL B 1 210 ? -7.113 -17.984 -18.047 1 98.5 210 VAL B O 1
ATOM 4336 N N . PRO B 1 211 ? -6.469 -18.516 -20.062 1 98.69 211 PRO B N 1
ATOM 4337 C CA . PRO B 1 211 ? -5.227 -17.75 -19.938 1 98.69 211 PRO B CA 1
ATOM 4338 C C . PRO B 1 211 ? -5.461 -16.25 -19.906 1 98.69 211 PRO B C 1
ATOM 4340 O O . PRO B 1 211 ? -6.355 -15.742 -20.594 1 98.69 211 PRO B O 1
ATOM 4343 N N . ILE B 1 212 ? -4.711 -15.508 -19.125 1 98.62 212 ILE B N 1
ATOM 4344 C CA . ILE B 1 212 ? -4.605 -14.055 -19.219 1 98.62 212 ILE B CA 1
ATOM 4345 C C . ILE B 1 212 ? -3.807 -13.672 -20.453 1 98.62 212 ILE B C 1
ATOM 4347 O O . ILE B 1 212 ? -2.688 -14.148 -20.656 1 98.62 212 ILE B O 1
ATOM 4351 N N . THR B 1 213 ? -4.414 -12.836 -21.312 1 98 213 THR B N 1
ATOM 4352 C CA . THR B 1 213 ? -3.771 -12.477 -22.562 1 98 213 THR B CA 1
ATOM 4353 C C . THR B 1 213 ? -3.684 -10.961 -22.719 1 98 213 THR B C 1
ATOM 4355 O O . THR B 1 213 ? -3.121 -10.461 -23.688 1 98 213 THR B O 1
ATOM 4358 N N . ASN B 1 214 ? -4.203 -10.219 -21.781 1 96.94 214 ASN B N 1
ATOM 4359 C CA . ASN B 1 214 ? -4.266 -8.766 -21.828 1 96.94 214 ASN B CA 1
ATOM 4360 C C . ASN B 1 214 ? -3.654 -8.133 -20.578 1 96.94 214 ASN B C 1
ATOM 4362 O O . ASN B 1 214 ? -4.07 -8.438 -19.469 1 96.94 214 ASN B O 1
ATOM 4366 N N . SER B 1 215 ? -2.668 -7.297 -20.781 1 96.75 215 SER B N 1
ATOM 4367 C CA . SER B 1 215 ? -2.029 -6.625 -19.656 1 96.75 215 SER B CA 1
ATOM 4368 C C . SER B 1 215 ? -2.088 -5.109 -19.812 1 96.75 215 SER B C 1
ATOM 4370 O O . SER B 1 215 ? -1.262 -4.387 -19.25 1 96.75 215 SER B O 1
ATOM 4372 N N . ASN B 1 216 ? -3.055 -4.59 -20.703 1 97.81 216 ASN B N 1
ATOM 4373 C CA . ASN B 1 216 ? -3.232 -3.154 -20.891 1 97.81 216 ASN B CA 1
ATOM 4374 C C . ASN B 1 216 ? -3.988 -2.527 -19.719 1 97.81 216 ASN B C 1
ATOM 4376 O O . ASN B 1 216 ? -5.039 -1.913 -19.906 1 97.81 216 ASN B O 1
ATOM 4380 N N . VAL B 1 217 ? -3.426 -2.691 -18.562 1 98.5 217 VAL B N 1
ATOM 4381 C CA . VAL B 1 217 ? -4.004 -2.176 -17.328 1 98.5 217 VAL B CA 1
ATOM 4382 C C . VAL B 1 217 ? -2.949 -1.398 -16.547 1 98.5 217 VAL B C 1
ATOM 4384 O O . VAL B 1 217 ? -1.763 -1.443 -16.891 1 98.5 217 VAL B O 1
ATOM 4387 N N . GLY B 1 218 ? -3.375 -0.585 -15.609 1 98.06 218 GLY B N 1
ATOM 4388 C CA . GLY B 1 218 ? -2.484 0.152 -14.734 1 98.06 218 GLY B CA 1
ATOM 4389 C C . GLY B 1 218 ? -3.018 0.288 -13.32 1 98.06 218 GLY B C 1
ATOM 4390 O O . GLY B 1 218 ? -4.191 0.007 -13.062 1 98.06 218 GLY B O 1
ATOM 4391 N N . ILE B 1 219 ? -2.137 0.595 -12.398 1 98.5 219 ILE B N 1
ATOM 4392 C CA . ILE B 1 219 ? -2.5 0.929 -11.023 1 98.5 219 ILE B CA 1
ATOM 4393 C C . ILE B 1 219 ? -2.197 2.4 -10.758 1 98.5 219 ILE B C 1
ATOM 4395 O O . ILE B 1 219 ? -1.065 2.854 -10.945 1 98.5 219 ILE B O 1
ATOM 4399 N N . LEU B 1 220 ? -3.207 3.125 -10.352 1 98.06 220 LEU B N 1
ATOM 4400 C CA . LEU B 1 220 ? -3.062 4.547 -10.055 1 98.06 220 LEU B CA 1
ATOM 4401 C C . LEU B 1 220 ? -3.355 4.828 -8.586 1 98.06 220 LEU B C 1
ATOM 4403 O O . LEU B 1 220 ? -4.504 4.734 -8.148 1 98.06 220 LEU B O 1
ATOM 4407 N N . ARG B 1 221 ? -2.367 5.148 -7.855 1 98.12 221 ARG B N 1
ATOM 4408 C CA . ARG B 1 221 ? -2.562 5.613 -6.488 1 98.12 221 ARG B CA 1
ATOM 4409 C C . ARG B 1 221 ? -2.77 7.125 -6.445 1 98.12 221 ARG B C 1
ATOM 4411 O O . ARG B 1 221 ? -1.875 7.891 -6.812 1 98.12 221 ARG B O 1
ATOM 4418 N N . ILE B 1 222 ? -3.893 7.57 -5.988 1 98.06 222 ILE B N 1
ATOM 4419 C CA . ILE B 1 222 ? -4.145 9.008 -5.934 1 98.06 222 ILE B CA 1
ATOM 4420 C C . ILE B 1 222 ? -3.527 9.586 -4.66 1 98.06 222 ILE B C 1
ATOM 4422 O O . ILE B 1 222 ? -3.221 8.852 -3.719 1 98.06 222 ILE B O 1
ATOM 4426 N N . PHE B 1 223 ? -3.256 10.805 -4.617 1 98.44 223 PHE B N 1
ATOM 4427 C CA . PHE B 1 223 ? -2.701 11.555 -3.492 1 98.44 223 PHE B CA 1
ATOM 4428 C C . PHE B 1 223 ? -3.105 13.023 -3.568 1 98.44 223 PHE B C 1
ATOM 4430 O O . PHE B 1 223 ? -3.486 13.516 -4.633 1 98.44 223 PHE B O 1
ATOM 4437 N N . PRO B 1 224 ? -3.082 13.711 -2.424 1 97.81 224 PRO B N 1
ATOM 4438 C CA . PRO B 1 224 ? -3.471 15.125 -2.453 1 97.81 224 PRO B CA 1
ATOM 4439 C C . PRO B 1 224 ? -2.615 15.953 -3.408 1 97.81 224 PRO B C 1
ATOM 4441 O O . PRO B 1 224 ? -1.389 15.984 -3.273 1 97.81 224 PRO B O 1
ATOM 4444 N N . GLY B 1 225 ? -3.246 16.562 -4.367 1 94.5 225 GLY B N 1
ATOM 4445 C CA . GLY B 1 225 ? -2.521 17.406 -5.309 1 94.5 225 GLY B CA 1
ATOM 4446 C C . GLY B 1 225 ? -2.258 16.719 -6.637 1 94.5 225 GLY B C 1
ATOM 4447 O O . GLY B 1 225 ? -1.604 17.297 -7.516 1 94.5 225 GLY B O 1
ATOM 4448 N N . ILE B 1 226 ? -2.814 15.516 -6.824 1 96.81 226 ILE B N 1
ATOM 4449 C CA . ILE B 1 226 ? -2.605 14.797 -8.078 1 96.81 226 ILE B CA 1
ATOM 4450 C C . ILE B 1 226 ? -3.125 15.633 -9.242 1 96.81 226 ILE B C 1
ATOM 4452 O O . ILE B 1 226 ? -4.188 16.25 -9.148 1 96.81 226 ILE B O 1
ATOM 4456 N N . SER B 1 227 ? -2.359 15.672 -10.289 1 96.12 227 SER B N 1
ATOM 4457 C CA . SER B 1 227 ? -2.656 16.484 -11.461 1 96.12 227 SER B CA 1
ATOM 4458 C C . SER B 1 227 ? -3.627 15.781 -12.398 1 96.12 227 SER B C 1
ATOM 4460 O O . SER B 1 227 ? -3.381 14.641 -12.812 1 96.12 227 SER B O 1
ATOM 4462 N N . PRO B 1 228 ? -4.676 16.5 -12.789 1 95.12 228 PRO B N 1
ATOM 4463 C CA . PRO B 1 228 ? -5.586 15.898 -13.766 1 95.12 228 PRO B CA 1
ATOM 4464 C C . PRO B 1 228 ? -4.922 15.633 -15.117 1 95.12 228 PRO B C 1
ATOM 4466 O O . PRO B 1 228 ? -5.27 14.672 -15.805 1 95.12 228 PRO B O 1
ATOM 4469 N N . THR B 1 229 ? -3.992 16.469 -15.469 1 96.62 229 THR B N 1
ATOM 4470 C CA . THR B 1 229 ? -3.262 16.266 -16.719 1 96.62 229 THR B CA 1
ATOM 4471 C C . THR B 1 229 ? -2.451 14.977 -16.656 1 96.62 229 THR B C 1
ATOM 4473 O O . THR B 1 229 ? -2.443 14.203 -17.625 1 96.62 229 THR B O 1
ATOM 4476 N N . LEU B 1 230 ? -1.841 14.805 -15.539 1 95.81 230 LEU B N 1
ATOM 4477 C CA . LEU B 1 230 ? -1.063 13.578 -15.383 1 95.81 230 LEU B CA 1
ATOM 4478 C C . LEU B 1 230 ? -1.97 12.352 -15.383 1 95.81 230 LEU B C 1
ATOM 4480 O O . LEU B 1 230 ? -1.616 11.312 -15.953 1 95.81 230 LEU B O 1
ATOM 4484 N N . MET B 1 231 ? -3.166 12.445 -14.82 1 97.31 231 MET B N 1
ATOM 4485 C CA . MET B 1 231 ? -4.145 11.359 -14.867 1 97.31 231 MET B CA 1
ATOM 4486 C C . MET B 1 231 ? -4.582 11.078 -16.297 1 97.31 231 MET B C 1
ATOM 4488 O O . MET B 1 231 ? -4.652 9.922 -16.719 1 97.31 231 MET B O 1
ATOM 4492 N N . SER B 1 232 ? -4.836 12.148 -17.016 1 97.69 232 SER B N 1
ATOM 4493 C CA . SER B 1 232 ? -5.254 11.992 -18.406 1 97.69 232 SER B CA 1
ATOM 4494 C C . SER B 1 232 ? -4.172 11.32 -19.234 1 97.69 232 SER B C 1
ATOM 4496 O O . SER B 1 232 ? -4.473 10.492 -20.109 1 97.69 232 SER B O 1
ATOM 4498 N N . ASN B 1 233 ? -2.904 11.672 -19.016 1 98.06 233 ASN B N 1
ATOM 4499 C CA . ASN B 1 233 ? -1.795 10.992 -19.672 1 98.06 233 ASN B CA 1
ATOM 4500 C C . ASN B 1 233 ? -1.788 9.5 -19.359 1 98.06 233 ASN B C 1
ATOM 4502 O O . ASN B 1 233 ? -1.609 8.672 -20.25 1 98.06 233 ASN B O 1
ATOM 4506 N N . PHE B 1 234 ? -2.045 9.188 -18.141 1 97.69 234 PHE B N 1
ATOM 4507 C CA . PHE B 1 234 ? -2.043 7.809 -17.672 1 97.69 234 PHE B CA 1
ATOM 4508 C C . PHE B 1 234 ? -3.131 6.996 -18.359 1 97.69 234 PHE B C 1
ATOM 4510 O O . PHE B 1 234 ? -2.967 5.797 -18.578 1 97.69 234 PHE B O 1
ATOM 4517 N N . PHE B 1 235 ? -4.176 7.664 -18.766 1 98.19 235 PHE B N 1
ATOM 4518 C CA . PHE B 1 235 ? -5.348 7 -19.328 1 98.19 235 PHE B CA 1
ATOM 4519 C C . PHE B 1 235 ? -5.219 6.852 -20.828 1 98.19 235 PHE B C 1
ATOM 4521 O O . PHE B 1 235 ? -6.098 6.281 -21.484 1 98.19 235 PHE B O 1
ATOM 4528 N N . LEU B 1 236 ? -4.184 7.297 -21.438 1 98.06 236 LEU B N 1
ATOM 4529 C CA . LEU B 1 236 ? -4.027 7.234 -22.875 1 98.06 236 LEU B CA 1
ATOM 4530 C C . LEU B 1 236 ? -3.947 5.789 -23.359 1 98.06 236 LEU B C 1
ATOM 4532 O O . LEU B 1 236 ? -3.533 4.902 -22.609 1 98.06 236 LEU B O 1
ATOM 4536 N N . PRO B 1 237 ? -4.375 5.602 -24.594 1 97.19 237 PRO B N 1
ATOM 4537 C CA . PRO B 1 237 ? -4.176 4.262 -25.156 1 97.19 237 PRO B CA 1
ATOM 4538 C C . PRO B 1 237 ? -2.725 3.793 -25.062 1 97.19 237 PRO B C 1
ATOM 4540 O O . PRO B 1 237 ? -1.802 4.609 -25.125 1 97.19 237 PRO B O 1
ATOM 4543 N N . PRO B 1 238 ? -2.561 2.508 -24.812 1 97.5 238 PRO B N 1
ATOM 4544 C CA . PRO B 1 238 ? -3.508 1.405 -25 1 97.5 238 PRO B CA 1
ATOM 4545 C C . PRO B 1 238 ? -4.207 1.009 -23.703 1 97.5 238 PRO B C 1
ATOM 4547 O O . PRO B 1 238 ? -4.715 -0.109 -23.578 1 97.5 238 PRO B O 1
ATOM 4550 N N . MET B 1 239 ? -4.297 1.882 -22.734 1 98.38 239 MET B N 1
ATOM 4551 C CA . MET B 1 239 ? -4.91 1.607 -21.438 1 98.38 239 MET B CA 1
ATOM 4552 C C . MET B 1 239 ? -6.348 1.125 -21.609 1 98.38 239 MET B C 1
ATOM 4554 O O . MET B 1 239 ? -7.148 1.775 -22.281 1 98.38 239 MET B O 1
ATOM 4558 N N . GLU B 1 240 ? -6.641 -0.072 -20.953 1 98.44 240 GLU B N 1
ATOM 4559 C CA . GLU B 1 240 ? -7.996 -0.607 -21.031 1 98.44 240 GLU B CA 1
ATOM 4560 C C . GLU B 1 240 ? -8.609 -0.753 -19.641 1 98.44 240 GLU B C 1
ATOM 4562 O O . GLU B 1 240 ? -9.828 -0.883 -19.5 1 98.44 240 GLU B O 1
ATOM 4567 N N . GLY B 1 241 ? -7.852 -0.782 -18.625 1 98.62 241 GLY B N 1
ATOM 4568 C CA . GLY B 1 241 ? -8.328 -0.926 -17.25 1 98.62 241 GLY B CA 1
ATOM 4569 C C . GLY B 1 241 ? -7.414 -0.274 -16.234 1 98.62 241 GLY B C 1
ATOM 4570 O O . GLY B 1 241 ? -6.195 -0.248 -16.406 1 98.62 241 GLY B O 1
ATOM 4571 N N . VAL B 1 242 ? -8.008 0.24 -15.172 1 98.75 242 VAL B N 1
ATOM 4572 C CA . VAL B 1 242 ? -7.234 0.915 -14.141 1 98.75 242 VAL B CA 1
ATOM 4573 C C . VAL B 1 242 ? -7.734 0.487 -12.758 1 98.75 242 VAL B C 1
ATOM 4575 O O . VAL B 1 242 ? -8.938 0.5 -12.5 1 98.75 242 VAL B O 1
ATOM 4578 N N . VAL B 1 243 ? -6.836 0.021 -11.93 1 98.81 243 VAL B N 1
ATOM 4579 C CA . VAL B 1 243 ? -7.094 -0.085 -10.5 1 98.81 243 VAL B CA 1
ATOM 4580 C C . VAL B 1 243 ? -6.711 1.223 -9.805 1 98.81 243 VAL B C 1
ATOM 4582 O O . VAL B 1 243 ? -5.539 1.596 -9.773 1 98.81 243 VAL B O 1
ATOM 4585 N N . MET B 1 244 ? -7.684 1.905 -9.328 1 98.44 244 MET B N 1
ATOM 4586 C CA . MET B 1 244 ? -7.441 3.143 -8.594 1 98.44 244 MET B CA 1
ATOM 4587 C C . MET B 1 244 ? -7.406 2.885 -7.09 1 98.44 244 MET B C 1
ATOM 4589 O O . MET B 1 244 ? -8.305 2.242 -6.543 1 98.44 244 MET B O 1
ATOM 4593 N N . LEU B 1 245 ? -6.348 3.279 -6.473 1 98.44 245 LEU B N 1
ATOM 4594 C CA . LEU B 1 245 ? -6.215 3.219 -5.023 1 98.44 245 LEU B CA 1
ATOM 4595 C C . LEU B 1 245 ? -6.559 4.566 -4.391 1 98.44 245 LEU B C 1
ATOM 4597 O O . LEU B 1 245 ? -5.809 5.531 -4.535 1 98.44 245 LEU B O 1
ATOM 4601 N N . SER B 1 246 ? -7.68 4.594 -3.662 1 97.75 246 SER B N 1
ATOM 4602 C CA . SER B 1 246 ? -8.203 5.848 -3.133 1 97.75 246 SER B CA 1
ATOM 4603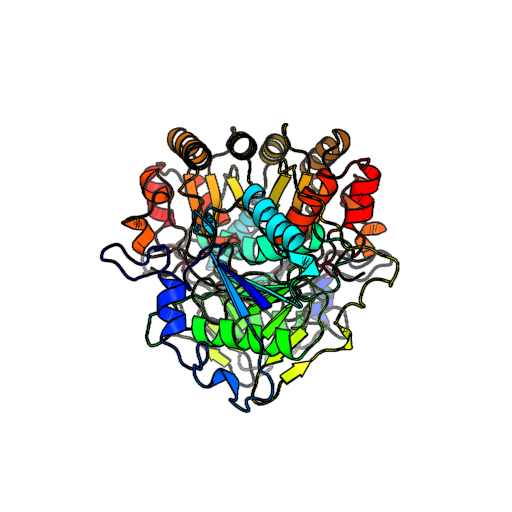 C C . SER B 1 246 ? -8.141 5.875 -1.609 1 97.75 246 SER B C 1
ATOM 4605 O O . SER B 1 246 ? -7.516 5.008 -0.993 1 97.75 246 SER B O 1
ATOM 4607 N N . TYR B 1 247 ? -8.75 6.871 -0.968 1 96.81 247 TYR B N 1
ATOM 4608 C CA . TYR B 1 247 ? -8.562 7.121 0.456 1 96.81 247 TYR B CA 1
ATOM 4609 C C . TYR B 1 247 ? -9.602 6.375 1.283 1 96.81 247 TYR B C 1
ATOM 4611 O O . TYR B 1 247 ? -10.789 6.352 0.928 1 96.81 247 TYR B O 1
ATOM 4619 N N . GLY B 1 248 ? -9.156 5.824 2.41 1 95.5 248 GLY B N 1
ATOM 4620 C CA . GLY B 1 248 ? -10.086 5.281 3.389 1 95.5 248 GLY B CA 1
ATOM 4621 C C . GLY B 1 248 ? -11.031 4.246 2.805 1 95.5 248 GLY B C 1
ATOM 4622 O O . GLY B 1 248 ? -10.586 3.273 2.189 1 95.5 248 GLY B O 1
ATOM 4623 N N . VAL B 1 249 ? -12.344 4.551 2.934 1 94.38 249 VAL B N 1
ATOM 4624 C CA . VAL B 1 249 ? -13.352 3.598 2.486 1 94.38 249 VAL B CA 1
ATOM 4625 C C . VAL B 1 249 ? -13.742 3.898 1.043 1 94.38 249 VAL B C 1
ATOM 4627 O O . VAL B 1 249 ? -14.906 3.729 0.661 1 94.38 249 VAL B O 1
ATOM 4630 N N . GLY B 1 250 ? -12.781 4.367 0.23 1 95 250 GLY B N 1
ATOM 4631 C CA . GLY B 1 250 ? -13.008 4.586 -1.19 1 95 250 GLY B CA 1
ATOM 4632 C C . GLY B 1 250 ? -13.258 6.039 -1.536 1 95 250 GLY B C 1
ATOM 4633 O O . GLY B 1 250 ? -13.828 6.344 -2.586 1 95 250 GLY B O 1
ATOM 4634 N N . ASN B 1 251 ? -12.797 7.004 -0.692 1 93.38 251 ASN B N 1
ATOM 4635 C CA . ASN B 1 251 ? -13.062 8.422 -0.877 1 93.38 251 ASN B CA 1
ATOM 4636 C C . ASN B 1 251 ? -12.109 9.047 -1.886 1 93.38 251 ASN B C 1
ATOM 4638 O O . ASN B 1 251 ? -10.984 8.578 -2.053 1 93.38 251 ASN B O 1
ATOM 4642 N N . VAL B 1 252 ? -12.578 10.055 -2.57 1 95.19 252 VAL B N 1
ATOM 4643 C CA . VAL B 1 252 ? -11.812 10.828 -3.541 1 95.19 252 VAL B CA 1
ATOM 4644 C C . VAL B 1 252 ? -12.117 12.312 -3.373 1 95.19 252 VAL B C 1
ATOM 4646 O O . VAL B 1 252 ? -13.031 12.688 -2.633 1 95.19 252 VAL B O 1
ATOM 4649 N N . PRO B 1 253 ? -11.266 13.148 -3.959 1 95.25 253 PRO B N 1
ATOM 4650 C CA . PRO B 1 253 ? -11.609 14.57 -3.918 1 95.25 253 PRO B CA 1
ATOM 4651 C C . PRO B 1 253 ? -12.852 14.898 -4.75 1 95.25 253 PRO B C 1
ATOM 4653 O O . PRO B 1 253 ? -12.727 15.398 -5.871 1 95.25 253 PRO B O 1
ATOM 4656 N N . SER B 1 254 ? -13.977 14.789 -4.145 1 92 254 SER B N 1
ATOM 4657 C CA . SER B 1 254 ? -15.25 14.906 -4.848 1 92 254 SER B CA 1
ATOM 4658 C C . SER B 1 254 ? -15.547 16.359 -5.199 1 92 254 SER B C 1
ATOM 4660 O O . SER B 1 254 ? -16.359 16.641 -6.082 1 92 254 SER B O 1
ATOM 4662 N N . SER B 1 255 ? -14.891 17.281 -4.535 1 91.31 255 SER B N 1
ATOM 4663 C CA . SER B 1 255 ? -15.094 18.703 -4.832 1 91.31 255 SER B CA 1
ATOM 4664 C C . SER B 1 255 ? -14.266 19.141 -6.035 1 91.31 255 SER B C 1
ATOM 4666 O O . SER B 1 255 ? -14.453 20.234 -6.559 1 91.31 255 SER B O 1
ATOM 4668 N N . ARG B 1 256 ? -13.375 18.312 -6.469 1 94.19 256 ARG B N 1
ATOM 4669 C CA . ARG B 1 256 ? -12.523 18.625 -7.609 1 94.19 256 ARG B CA 1
ATOM 4670 C C . ARG B 1 256 ? -13.164 18.156 -8.914 1 94.19 256 ARG B C 1
ATOM 4672 O O . ARG B 1 256 ? -13.008 16.984 -9.305 1 94.19 256 ARG B O 1
ATOM 4679 N N . SER B 1 257 ? -13.758 19.062 -9.562 1 95.75 257 SER B N 1
ATOM 4680 C CA . SER B 1 257 ? -14.438 18.734 -10.812 1 95.75 257 SER B CA 1
ATOM 4681 C C . SER B 1 257 ? -13.445 18.266 -11.875 1 95.75 257 SER B C 1
ATOM 4683 O O . SER B 1 257 ? -13.773 17.406 -12.695 1 95.75 257 SER B O 1
ATOM 4685 N N . ASP B 1 258 ? -12.266 18.844 -11.875 1 96.38 258 ASP B N 1
ATOM 4686 C CA . ASP B 1 258 ? -11.25 18.453 -12.844 1 96.38 258 ASP B CA 1
ATOM 4687 C C . ASP B 1 258 ? -10.836 17 -12.656 1 96.38 258 ASP B C 1
ATOM 4689 O O . ASP B 1 258 ? -10.664 16.266 -13.625 1 96.38 258 ASP B O 1
ATOM 4693 N N . PHE B 1 259 ? -10.766 16.625 -11.453 1 96.44 259 PHE B N 1
ATOM 4694 C CA . PHE B 1 259 ? -10.438 15.242 -11.109 1 96.44 259 PHE B CA 1
ATOM 4695 C C . PHE B 1 259 ? -11.523 14.297 -11.602 1 96.44 259 PHE B C 1
ATOM 4697 O O . PHE B 1 259 ? -11.227 13.305 -12.281 1 96.44 259 PHE B O 1
ATOM 4704 N N . LEU B 1 260 ? -12.703 14.586 -11.305 1 97.19 260 LEU B N 1
ATOM 4705 C CA . LEU B 1 260 ? -13.836 13.742 -11.672 1 97.19 260 LEU B CA 1
ATOM 4706 C C . LEU B 1 260 ? -14 13.688 -13.188 1 97.19 260 LEU B C 1
ATOM 4708 O O . LEU B 1 260 ? -14.336 12.633 -13.742 1 97.19 260 LEU B O 1
ATOM 4712 N N . GLN B 1 261 ? -13.75 14.773 -13.805 1 97.88 261 GLN B N 1
ATOM 4713 C CA . GLN B 1 261 ? -13.883 14.836 -15.258 1 97.88 261 GLN B CA 1
ATOM 4714 C C . GLN B 1 261 ? -12.852 13.938 -15.938 1 97.88 261 GLN B C 1
ATOM 4716 O O . GLN B 1 261 ? -13.164 13.281 -16.938 1 97.88 261 GLN B O 1
ATOM 4721 N N . ALA B 1 262 ? -11.641 13.922 -15.406 1 97.88 262 ALA B N 1
ATOM 4722 C CA . ALA B 1 262 ? -10.609 13.055 -15.969 1 97.88 262 ALA B CA 1
ATOM 4723 C C . ALA B 1 262 ? -11.039 11.586 -15.914 1 97.88 262 ALA B C 1
ATOM 4725 O O . ALA B 1 262 ? -10.852 10.844 -16.875 1 97.88 262 ALA B O 1
ATOM 4726 N N . ILE B 1 263 ? -11.625 11.156 -14.844 1 98.06 263 ILE B N 1
ATOM 4727 C CA . ILE B 1 263 ? -12.07 9.781 -14.68 1 98.06 263 ILE B CA 1
ATOM 4728 C C . ILE B 1 263 ? -13.266 9.516 -15.594 1 98.06 263 ILE B C 1
ATOM 4730 O O . ILE B 1 263 ? -13.328 8.469 -16.25 1 98.06 263 ILE B O 1
ATOM 4734 N N . LYS B 1 264 ? -14.188 10.469 -15.609 1 97.88 264 LYS B N 1
ATOM 4735 C CA . LYS B 1 264 ? -15.383 10.328 -16.438 1 97.88 264 LYS B CA 1
ATOM 4736 C C . LYS B 1 264 ? -15.008 10.164 -17.906 1 97.88 264 LYS B C 1
ATOM 4738 O O . LYS B 1 264 ? -15.578 9.32 -18.609 1 97.88 264 LYS B O 1
ATOM 4743 N N . GLU B 1 265 ? -14.125 10.953 -18.344 1 98.19 265 GLU B N 1
ATOM 4744 C CA . GLU B 1 265 ? -13.68 10.859 -19.734 1 98.19 265 GLU B CA 1
ATOM 4745 C C . GLU B 1 265 ? -13.055 9.5 -20.031 1 98.19 265 GLU B C 1
ATOM 4747 O O . GLU B 1 265 ? -13.266 8.93 -21.094 1 98.19 265 GLU B O 1
ATOM 4752 N N . ALA B 1 266 ? -12.258 9.008 -19.094 1 98.12 266 ALA B N 1
ATOM 4753 C CA . ALA B 1 266 ? -11.641 7.691 -19.25 1 98.12 266 ALA B CA 1
ATOM 4754 C C . ALA B 1 266 ? -12.703 6.598 -19.344 1 98.12 266 ALA B C 1
ATOM 4756 O O . ALA B 1 266 ? -12.633 5.746 -20.234 1 98.12 266 ALA B O 1
ATOM 4757 N N . THR B 1 267 ? -13.68 6.629 -18.469 1 97.81 267 THR B N 1
ATOM 4758 C CA . THR B 1 267 ? -14.727 5.613 -18.469 1 97.81 267 THR B CA 1
ATOM 4759 C C . THR B 1 267 ? -15.578 5.719 -19.734 1 97.81 267 THR B C 1
ATOM 4761 O O . THR B 1 267 ? -16 4.703 -20.281 1 97.81 267 THR B O 1
ATOM 4764 N N . ASN B 1 268 ? -15.812 6.922 -20.203 1 97.44 268 ASN B N 1
ATOM 4765 C CA . ASN B 1 268 ? -16.578 7.137 -21.438 1 97.44 268 ASN B CA 1
ATOM 4766 C C . ASN B 1 268 ? -15.852 6.551 -22.656 1 97.44 268 ASN B C 1
ATOM 4768 O O . ASN B 1 268 ? -16.484 6.145 -23.625 1 97.44 268 ASN B O 1
ATOM 4772 N N . ARG B 1 269 ? -14.555 6.508 -22.562 1 97.31 269 ARG B N 1
ATOM 4773 C CA . ARG B 1 269 ? -13.75 5.965 -23.656 1 97.31 269 ARG B CA 1
ATOM 4774 C C . ARG B 1 269 ? -13.656 4.445 -23.562 1 97.31 269 ARG B C 1
ATOM 4776 O O . ARG B 1 269 ? -13.062 3.805 -24.422 1 97.31 269 ARG B O 1
ATOM 4783 N N . GLY B 1 270 ? -14.211 3.9 -22.516 1 97.31 270 GLY B N 1
ATOM 4784 C CA . GLY B 1 270 ? -14.281 2.449 -22.422 1 97.31 270 GLY B CA 1
ATOM 4785 C C . GLY B 1 270 ? -13.266 1.86 -21.469 1 97.31 270 GLY B C 1
ATOM 4786 O O . GLY B 1 270 ? -13.141 0.639 -21.359 1 97.31 270 GLY B O 1
ATOM 4787 N N . ILE B 1 271 ? -12.508 2.705 -20.797 1 98.5 271 ILE B N 1
ATOM 4788 C CA . ILE B 1 271 ? -11.57 2.201 -19.797 1 98.5 271 ILE B CA 1
ATOM 4789 C C . ILE B 1 271 ? -12.336 1.743 -18.562 1 98.5 271 ILE B C 1
ATOM 4791 O O . ILE B 1 271 ? -13.188 2.473 -18.047 1 98.5 271 ILE B O 1
ATOM 4795 N N . VAL B 1 272 ? -12.125 0.507 -18.094 1 98.75 272 VAL B N 1
ATOM 4796 C CA . VAL B 1 272 ? -12.727 -0.002 -16.875 1 98.75 272 VAL B CA 1
ATOM 4797 C C . VAL B 1 272 ? -11.922 0.463 -15.664 1 98.75 272 VAL B C 1
ATOM 4799 O O . VAL B 1 272 ? -10.727 0.183 -15.57 1 98.75 272 VAL B O 1
ATOM 4802 N N . VAL B 1 273 ? -12.562 1.23 -14.781 1 98.56 273 VAL B N 1
ATOM 4803 C CA . VAL B 1 273 ? -11.898 1.704 -13.57 1 98.56 273 VAL B CA 1
ATOM 4804 C C . VAL B 1 273 ? -12.5 1.021 -12.344 1 98.56 273 VAL B C 1
ATOM 4806 O O . VAL B 1 273 ? -13.719 0.993 -12.188 1 98.56 273 VAL B O 1
ATOM 4809 N N . VAL B 1 274 ? -11.688 0.403 -11.523 1 98.38 274 VAL B N 1
ATOM 4810 C CA . VAL B 1 274 ? -12.102 -0.203 -10.258 1 98.38 274 VAL B CA 1
ATOM 4811 C C . VAL B 1 274 ? -11.445 0.528 -9.094 1 98.38 274 VAL B C 1
ATOM 4813 O O . VAL B 1 274 ? -10.25 0.808 -9.125 1 98.38 274 VAL B O 1
ATOM 4816 N N . ASN B 1 275 ? -12.234 0.891 -8.086 1 97.81 275 ASN B N 1
ATOM 4817 C CA . ASN B 1 275 ? -11.773 1.657 -6.934 1 97.81 275 ASN B CA 1
ATOM 4818 C C . ASN B 1 275 ? -11.477 0.752 -5.738 1 97.81 275 ASN B C 1
ATOM 4820 O O . ASN B 1 275 ? -12.352 0.014 -5.285 1 97.81 275 ASN B O 1
ATOM 4824 N N . CYS B 1 276 ? -10.242 0.766 -5.297 1 97.44 276 CYS B N 1
ATOM 4825 C CA . CYS B 1 276 ? -9.797 0.085 -4.086 1 97.44 276 CYS B CA 1
ATOM 4826 C C . CYS B 1 276 ? -9.227 1.078 -3.084 1 97.44 276 CYS B C 1
ATOM 4828 O O . CYS B 1 276 ? -8.922 2.219 -3.438 1 97.44 276 CYS B O 1
ATOM 4830 N N . THR B 1 277 ? -9.164 0.686 -1.82 1 97.38 277 THR B N 1
ATOM 4831 C CA . THR B 1 277 ? -8.586 1.548 -0.794 1 97.38 277 THR B CA 1
ATOM 4832 C C . THR B 1 277 ? -7.062 1.461 -0.805 1 97.38 277 THR B C 1
ATOM 4834 O O . THR B 1 277 ? -6.496 0.403 -1.091 1 97.38 277 THR B O 1
ATOM 4837 N N . GLN B 1 278 ? -6.375 2.514 -0.456 1 97 278 GLN B N 1
ATOM 4838 C CA . GLN B 1 278 ? -4.926 2.5 -0.273 1 97 278 GLN B CA 1
ATOM 4839 C C . GLN B 1 278 ? -4.547 1.864 1.062 1 97 278 GLN B C 1
ATOM 4841 O O . GLN B 1 278 ? -3.383 1.521 1.283 1 97 278 GLN B O 1
ATOM 4846 N N . CYS B 1 279 ? -5.531 1.76 1.984 1 97 279 CYS B N 1
ATOM 4847 C CA . CYS B 1 279 ? -5.258 1.16 3.285 1 97 279 CYS B CA 1
ATOM 4848 C C . CYS B 1 279 ? -4.93 -0.321 3.145 1 97 279 CYS B C 1
ATOM 4850 O O . CYS B 1 279 ? -5.465 -1 2.268 1 97 279 CYS B O 1
ATOM 4852 N N . PHE B 1 280 ? -4.074 -0.777 4.035 1 95.5 280 PHE B N 1
ATOM 4853 C CA . PHE B 1 280 ? -3.721 -2.191 4.055 1 95.5 280 PHE B CA 1
ATOM 4854 C C . PHE B 1 280 ? -4.938 -3.051 4.367 1 95.5 280 PHE B C 1
ATOM 4856 O O . PHE B 1 280 ? -5.121 -4.117 3.775 1 95.5 280 PHE B O 1
ATOM 4863 N N . LYS B 1 281 ? -5.723 -2.594 5.277 1 96.5 281 LYS B N 1
ATOM 4864 C CA . LYS B 1 281 ? -6.938 -3.281 5.703 1 96.5 281 LYS B CA 1
ATOM 4865 C C . LYS B 1 281 ? -8.164 -2.398 5.5 1 96.5 281 LYS B C 1
ATOM 4867 O O . LYS B 1 281 ? -8.117 -1.191 5.75 1 96.5 281 LYS B O 1
ATOM 4872 N N . GLY B 1 282 ? -9.258 -3.057 5.082 1 95.38 282 GLY B N 1
ATOM 4873 C CA . GLY B 1 282 ? -10.5 -2.33 4.883 1 95.38 282 GLY B CA 1
ATOM 4874 C C . GLY B 1 282 ? -11.102 -2.545 3.504 1 95.38 282 GLY B C 1
ATOM 4875 O O . GLY B 1 282 ? -10.633 -3.393 2.742 1 95.38 282 GLY B O 1
ATOM 4876 N N . ALA B 1 283 ? -12.211 -1.829 3.238 1 95.06 283 ALA B N 1
ATOM 4877 C CA . ALA B 1 283 ? -12.961 -2.004 2 1 95.06 283 ALA B CA 1
ATOM 4878 C C . ALA B 1 283 ? -13.562 -0.682 1.53 1 95.06 283 ALA B C 1
ATOM 4880 O O . ALA B 1 283 ? -13.773 0.23 2.332 1 95.06 283 ALA B O 1
ATOM 4881 N N . VAL B 1 284 ? -13.68 -0.625 0.246 1 94.31 284 VAL B N 1
ATOM 4882 C CA . VAL B 1 284 ? -14.562 0.404 -0.281 1 94.31 284 VAL B CA 1
ATOM 4883 C C . VAL B 1 284 ? -15.969 0.213 0.284 1 94.31 284 VAL B C 1
ATOM 4885 O O . VAL B 1 284 ? -16.484 -0.907 0.317 1 94.31 284 VAL B O 1
ATOM 4888 N N . SER B 1 285 ? -16.594 1.255 0.698 1 89.12 285 SER B N 1
ATOM 4889 C CA . SER B 1 285 ? -17.844 1.225 1.446 1 89.12 285 SER B CA 1
ATOM 4890 C C . SER B 1 285 ? -18.953 0.56 0.64 1 89.12 285 SER B C 1
ATOM 4892 O O . SER B 1 285 ? -19.016 0.704 -0.583 1 89.12 285 SER B O 1
ATOM 4894 N N . ALA B 1 286 ? -19.922 -0.002 1.384 1 78.44 286 ALA B N 1
ATOM 4895 C CA . ALA B 1 286 ? -21.125 -0.592 0.773 1 78.44 286 ALA B CA 1
ATOM 4896 C C . ALA B 1 286 ? -22.016 0.484 0.163 1 78.44 286 ALA B C 1
ATOM 4898 O O . ALA B 1 286 ? -22.734 0.227 -0.805 1 78.44 286 ALA B O 1
ATOM 4899 N N . SER B 1 287 ? -21.953 1.681 0.761 1 77.94 287 SER B N 1
ATOM 4900 C CA . SER B 1 287 ? -22.766 2.787 0.29 1 77.94 287 SER B CA 1
ATOM 4901 C C . SER B 1 287 ? -22.219 3.375 -1.007 1 77.94 287 SER B C 1
ATOM 4903 O O . SER B 1 287 ? -22.844 4.254 -1.607 1 77.94 287 SER B O 1
ATOM 4905 N N . TYR B 1 288 ? -21.25 2.809 -1.389 1 76.56 288 TYR B N 1
ATOM 4906 C CA . TYR B 1 288 ? -20.578 3.262 -2.607 1 76.56 288 TYR B CA 1
ATOM 4907 C C . TYR B 1 288 ? -21.531 3.182 -3.803 1 76.56 288 TYR B C 1
ATOM 4909 O O . TYR B 1 288 ? -21.609 4.121 -4.594 1 76.56 288 TYR B O 1
ATOM 4917 N N . LYS B 1 289 ? -22.344 2.197 -3.838 1 73.25 289 LYS B N 1
ATOM 4918 C CA . LYS B 1 289 ? -23.203 1.941 -4.992 1 73.25 289 LYS B CA 1
ATOM 4919 C C . LYS B 1 289 ? -24.406 2.883 -5.008 1 73.25 289 LYS B C 1
ATOM 4921 O O . LYS B 1 289 ? -24.984 3.139 -6.062 1 73.25 289 LYS B O 1
ATOM 4926 N N . THR B 1 290 ? -24.688 3.412 -3.822 1 66.69 290 THR B N 1
ATOM 4927 C CA . THR B 1 290 ? -25.906 4.203 -3.764 1 66.69 290 THR B CA 1
ATOM 4928 C C . THR B 1 290 ? -25.594 5.688 -3.643 1 66.69 290 THR B C 1
ATOM 4930 O O . THR B 1 290 ? -26.469 6.535 -3.852 1 66.69 290 THR B O 1
ATOM 4933 N N . GLY B 1 291 ? -24.25 5.984 -3.498 1 68.81 291 GLY B N 1
ATOM 4934 C CA . GLY B 1 291 ? -24.078 7.395 -3.189 1 68.81 291 GLY B CA 1
ATOM 4935 C C . GLY B 1 291 ? -22.734 7.941 -3.637 1 68.81 291 GLY B C 1
ATOM 4936 O O . GLY B 1 291 ? -22.5 9.148 -3.564 1 68.81 291 GLY B O 1
ATOM 4937 N N . SER B 1 292 ? -22.031 7.156 -4.203 1 80.81 292 SER B N 1
ATOM 4938 C CA . SER B 1 292 ? -20.719 7.672 -4.543 1 80.81 292 SER B CA 1
ATOM 4939 C C . SER B 1 292 ? -20.719 8.344 -5.91 1 80.81 292 SER B C 1
ATOM 4941 O O . SER B 1 292 ? -21.344 7.848 -6.848 1 80.81 292 SER B O 1
ATOM 4943 N N . VAL B 1 293 ? -20.062 9.43 -5.98 1 89.19 293 VAL B N 1
ATOM 4944 C CA . VAL B 1 293 ? -19.891 10.148 -7.238 1 89.19 293 VAL B CA 1
ATOM 4945 C C . VAL B 1 293 ? -19.109 9.281 -8.219 1 89.19 293 VAL B C 1
ATOM 4947 O O . VAL B 1 293 ? -19.344 9.32 -9.43 1 89.19 293 VAL B O 1
ATOM 4950 N N . LEU B 1 294 ? -18.234 8.422 -7.727 1 93.31 294 LEU B N 1
ATOM 4951 C CA . LEU B 1 294 ? -17.438 7.543 -8.586 1 93.31 294 LEU B CA 1
ATOM 4952 C C . LEU B 1 294 ? -18.328 6.508 -9.266 1 93.31 294 LEU B C 1
ATOM 4954 O O . LEU B 1 294 ? -18.141 6.207 -10.445 1 93.31 294 LEU B O 1
ATOM 4958 N N . TYR B 1 295 ? -19.234 5.969 -8.5 1 92.38 295 TYR B N 1
ATOM 4959 C CA . TYR B 1 295 ? -20.156 4.996 -9.078 1 92.38 295 TYR B CA 1
ATOM 4960 C C . TYR B 1 295 ? -20.984 5.621 -10.195 1 92.38 295 TYR B C 1
ATOM 4962 O O . TYR B 1 295 ? -21.172 5.008 -11.25 1 92.38 295 TYR B O 1
ATOM 4970 N N . GLU B 1 296 ? -21.375 6.824 -10.008 1 93.19 296 GLU B N 1
ATOM 4971 C CA . GLU B 1 296 ? -22.203 7.535 -10.977 1 93.19 296 GLU B CA 1
ATOM 4972 C C . GLU B 1 296 ? -21.469 7.75 -12.289 1 93.19 296 GLU B C 1
ATOM 4974 O O . GLU B 1 296 ? -22.078 7.789 -13.359 1 93.19 296 GLU B O 1
ATOM 4979 N N . ILE B 1 297 ? -20.203 7.82 -12.188 1 95.06 297 ILE B N 1
ATOM 4980 C CA . ILE B 1 297 ? -19.469 8.109 -13.414 1 95.06 297 ILE B CA 1
ATOM 4981 C C . ILE B 1 297 ? -18.828 6.824 -13.945 1 95.06 297 ILE B C 1
ATOM 4983 O O . ILE B 1 297 ? -17.906 6.875 -14.758 1 95.06 297 ILE B O 1
ATOM 4987 N N . GLY B 1 298 ? -19.203 5.672 -13.438 1 95.31 298 GLY B N 1
ATOM 4988 C CA . GLY B 1 298 ? -18.922 4.406 -14.094 1 95.31 298 GLY B CA 1
ATOM 4989 C C . GLY B 1 298 ? -17.766 3.648 -13.453 1 95.31 298 GLY B C 1
ATOM 4990 O O . GLY B 1 298 ? -17.234 2.705 -14.039 1 95.31 298 GLY B O 1
ATOM 4991 N N . VAL B 1 299 ? -17.359 4.027 -12.258 1 97.31 299 VAL B N 1
ATOM 4992 C CA . VAL B 1 299 ? -16.266 3.35 -11.57 1 97.31 299 VAL B CA 1
ATOM 4993 C C . VAL B 1 299 ? -16.812 2.197 -10.734 1 97.31 299 VAL B C 1
ATOM 4995 O O . VAL B 1 299 ? -17.781 2.373 -9.984 1 97.31 299 VAL B O 1
ATOM 4998 N N . ALA B 1 300 ? -16.25 1.015 -10.891 1 96.88 300 ALA B N 1
ATOM 4999 C CA . ALA B 1 300 ? -16.672 -0.162 -10.133 1 96.88 300 ALA B CA 1
ATOM 5000 C C . ALA B 1 300 ? -16 -0.196 -8.758 1 96.88 300 ALA B C 1
ATOM 5002 O O . ALA B 1 300 ? -14.914 0.345 -8.57 1 96.88 300 ALA B O 1
ATOM 5003 N N . SER B 1 301 ? -16.688 -0.831 -7.801 1 96.69 301 SER B N 1
ATOM 5004 C CA . SER B 1 301 ? -16.125 -1.033 -6.469 1 96.69 301 SER B CA 1
ATOM 5005 C C . SER B 1 301 ? -15.227 -2.262 -6.426 1 96.69 301 SER B C 1
ATOM 5007 O O . SER B 1 301 ? -15.602 -3.33 -6.914 1 96.69 301 SER B O 1
ATOM 5009 N N . GLY B 1 302 ? -14.047 -2.086 -5.879 1 97.06 302 GLY B N 1
ATOM 5010 C CA . GLY B 1 302 ? -13.156 -3.215 -5.656 1 97.06 302 GLY B CA 1
ATOM 5011 C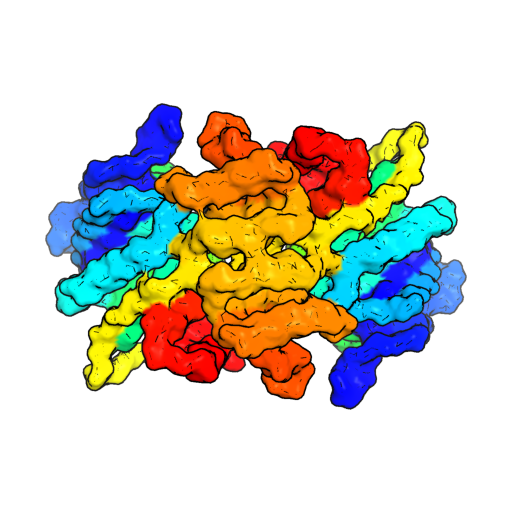 C . GLY B 1 302 ? -13.391 -3.902 -4.32 1 97.06 302 GLY B C 1
ATOM 5012 O O . GLY B 1 302 ? -12.695 -4.863 -3.986 1 97.06 302 GLY B O 1
ATOM 5013 N N . SER B 1 303 ? -14.367 -3.359 -3.535 1 96.69 303 SER B N 1
ATOM 5014 C CA . SER B 1 303 ? -14.664 -3.91 -2.217 1 96.69 303 SER B CA 1
ATOM 5015 C C . SER B 1 303 ? -13.398 -4.023 -1.374 1 96.69 303 SER B C 1
ATOM 5017 O O . SER B 1 303 ? -12.703 -3.031 -1.145 1 96.69 303 SER B O 1
ATOM 5019 N N . ASP B 1 304 ? -13.094 -5.227 -0.891 1 97.44 304 ASP B N 1
ATOM 5020 C CA . ASP B 1 304 ? -11.938 -5.379 -0.015 1 97.44 304 ASP B CA 1
ATOM 5021 C C . ASP B 1 304 ? -10.82 -6.156 -0.709 1 97.44 304 ASP B C 1
ATOM 5023 O O . ASP B 1 304 ? -10.016 -6.816 -0.05 1 97.44 304 ASP B O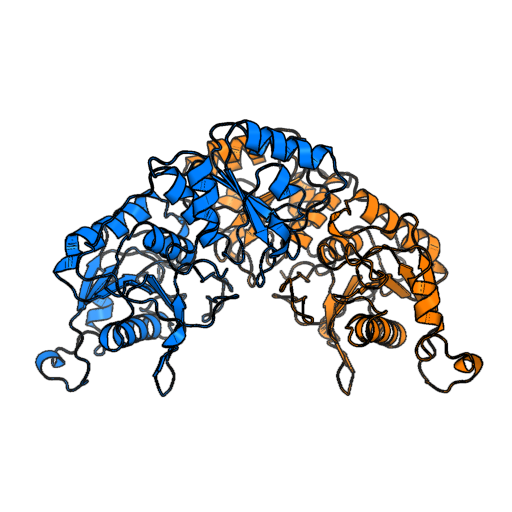 1
ATOM 5027 N N . MET B 1 305 ? -10.75 -6.137 -2.064 1 98.19 305 MET B N 1
ATOM 5028 C CA . MET B 1 305 ? -9.695 -6.82 -2.803 1 98.19 305 MET B CA 1
ATOM 5029 C C . MET B 1 305 ? -8.336 -6.18 -2.537 1 98.19 305 MET B C 1
ATOM 5031 O O . MET B 1 305 ? -8.25 -4.965 -2.346 1 98.19 305 MET B O 1
ATOM 5035 N N . THR B 1 306 ? -7.285 -7.008 -2.5 1 98.19 306 THR B N 1
ATOM 5036 C CA . THR B 1 306 ? -5.93 -6.477 -2.51 1 98.19 306 THR B CA 1
ATOM 5037 C C . THR B 1 306 ? -5.598 -5.859 -3.867 1 98.19 306 THR B C 1
ATOM 5039 O O . THR B 1 306 ? -6.254 -6.16 -4.867 1 98.19 306 THR B O 1
ATOM 5042 N N . PRO B 1 307 ? -4.637 -5.016 -3.953 1 98.06 307 PRO B N 1
ATOM 5043 C CA . PRO B 1 307 ? -4.191 -4.512 -5.254 1 98.06 307 PRO B CA 1
ATOM 5044 C C . PRO B 1 307 ? -3.748 -5.625 -6.199 1 98.06 307 PRO B C 1
ATOM 5046 O O . PRO B 1 307 ? -4.016 -5.559 -7.402 1 98.06 307 PRO B O 1
ATOM 5049 N N . GLU B 1 308 ? -3.086 -6.656 -5.688 1 98.56 308 GLU B N 1
ATOM 5050 C CA . GLU B 1 308 ? -2.641 -7.789 -6.488 1 98.56 308 GLU B CA 1
ATOM 5051 C C . GLU B 1 308 ? -3.822 -8.516 -7.129 1 98.56 308 GLU B C 1
ATOM 5053 O O . GLU B 1 308 ? -3.812 -8.781 -8.328 1 98.56 308 GLU B O 1
ATOM 5058 N N . ALA B 1 309 ? -4.852 -8.734 -6.289 1 98.81 309 ALA B N 1
ATOM 5059 C CA . ALA B 1 309 ? -6.039 -9.422 -6.801 1 98.81 309 ALA B CA 1
ATOM 5060 C C . ALA B 1 309 ? -6.789 -8.547 -7.801 1 98.81 309 ALA B C 1
ATOM 5062 O O . ALA B 1 309 ? -7.273 -9.039 -8.82 1 98.81 309 ALA B O 1
ATOM 5063 N N . SER B 1 310 ? -6.863 -7.273 -7.539 1 98.69 310 SER B N 1
ATOM 5064 C CA . SER B 1 310 ? -7.637 -6.363 -8.375 1 98.69 310 SER B CA 1
ATOM 5065 C C . SER B 1 310 ? -7.035 -6.262 -9.781 1 98.69 310 SER B C 1
ATOM 5067 O O . SER B 1 310 ? -7.758 -6.344 -10.773 1 98.69 310 SER B O 1
ATOM 5069 N N . VAL B 1 311 ? -5.73 -6.121 -9.836 1 98.81 311 VAL B N 1
ATOM 5070 C CA . VAL B 1 311 ? -5.098 -5.922 -11.133 1 98.81 311 VAL B CA 1
ATOM 5071 C C . VAL B 1 311 ? -5.141 -7.223 -11.938 1 98.81 311 VAL B C 1
ATOM 5073 O O . VAL B 1 311 ? -5.387 -7.207 -13.148 1 98.81 311 VAL B O 1
ATOM 5076 N N . THR B 1 312 ? -4.957 -8.367 -11.281 1 98.88 312 THR B N 1
ATOM 5077 C CA . THR B 1 312 ? -4.953 -9.641 -12 1 98.88 312 THR B CA 1
ATOM 5078 C C . THR B 1 312 ? -6.371 -10.031 -12.398 1 98.88 312 THR B C 1
ATOM 5080 O O . THR B 1 312 ? -6.582 -10.625 -13.461 1 98.88 312 THR B O 1
ATOM 5083 N N . LYS B 1 313 ? -7.359 -9.695 -11.523 1 98.88 313 LYS B N 1
ATOM 5084 C CA . LYS B 1 313 ? -8.75 -9.922 -11.906 1 98.88 313 LYS B CA 1
ATOM 5085 C C . LYS B 1 313 ? -9.133 -9.094 -13.125 1 98.88 313 LYS B C 1
ATOM 5087 O O . LYS B 1 313 ? -9.781 -9.602 -14.047 1 98.88 313 LYS B O 1
ATOM 5092 N N . LEU B 1 314 ? -8.711 -7.891 -13.102 1 98.75 314 LEU B N 1
ATOM 5093 C CA . LEU B 1 314 ? -8.984 -7 -14.227 1 98.75 314 LEU B CA 1
ATOM 5094 C C . LEU B 1 314 ? -8.344 -7.531 -15.508 1 98.75 314 LEU B C 1
ATOM 5096 O O . LEU B 1 314 ? -8.992 -7.566 -16.562 1 98.75 314 LEU B O 1
ATOM 5100 N N . MET B 1 315 ? -7.078 -7.957 -15.461 1 98.75 315 MET B N 1
ATOM 5101 C CA . MET B 1 315 ? -6.398 -8.555 -16.609 1 98.75 315 MET B CA 1
ATOM 5102 C C . MET B 1 315 ? -7.152 -9.789 -17.109 1 98.75 315 MET B C 1
ATOM 5104 O O . MET B 1 315 ? -7.355 -9.953 -18.312 1 98.75 315 MET B O 1
ATOM 5108 N N . TYR B 1 316 ? -7.629 -10.625 -16.203 1 98.88 316 TYR B N 1
ATOM 5109 C CA . TYR B 1 316 ? -8.344 -11.852 -16.547 1 98.88 316 TYR B CA 1
ATOM 5110 C C . TYR B 1 316 ? -9.656 -11.539 -17.25 1 98.88 316 TYR B C 1
ATOM 5112 O O . TYR B 1 316 ? -9.922 -12.078 -18.328 1 98.88 316 TYR B O 1
ATOM 5120 N N . LEU B 1 317 ? -10.406 -10.617 -16.625 1 98.81 317 LEU B N 1
ATOM 5121 C CA . LEU B 1 317 ? -11.727 -10.305 -17.172 1 98.81 317 LEU B CA 1
ATOM 5122 C C . LEU B 1 317 ? -11.602 -9.648 -18.547 1 98.81 317 LEU B C 1
ATOM 5124 O O . LEU B 1 317 ? -12.414 -9.898 -19.438 1 98.81 317 LEU B O 1
ATOM 5128 N N . LEU B 1 318 ? -10.555 -8.828 -18.719 1 98.44 318 LEU B N 1
ATOM 5129 C CA . LEU B 1 318 ? -10.336 -8.164 -20 1 98.44 318 LEU B CA 1
ATOM 5130 C C . LEU B 1 318 ? -9.805 -9.148 -21.047 1 98.44 318 LEU B C 1
ATOM 5132 O O . LEU B 1 318 ? -9.805 -8.852 -22.234 1 98.44 318 LEU B O 1
ATOM 5136 N N . SER B 1 319 ? -9.289 -10.281 -20.562 1 98.38 319 SER B N 1
ATOM 5137 C CA . SER B 1 319 ? -8.797 -11.336 -21.453 1 98.38 319 SER B CA 1
ATOM 5138 C C . SER B 1 319 ? -9.938 -12.227 -21.922 1 98.38 319 SER B C 1
ATOM 5140 O O . SER B 1 319 ? -9.773 -13.008 -22.859 1 98.38 319 SER B O 1
ATOM 5142 N N . CYS B 1 320 ? -11.016 -12.07 -21.188 1 97.19 320 CYS B N 1
ATOM 5143 C CA . CYS B 1 320 ? -12.195 -12.852 -21.562 1 97.19 320 CYS B CA 1
ATOM 5144 C C . CYS B 1 320 ? -13.016 -12.125 -22.625 1 97.19 320 CYS B C 1
ATOM 5146 O O . CYS B 1 320 ? -12.797 -10.945 -22.875 1 97.19 320 CYS B O 1
ATOM 5148 N N . ASP B 1 321 ? -13.867 -12.789 -23.422 1 92.31 321 ASP B N 1
ATOM 5149 C CA . ASP B 1 321 ? -14.711 -12.203 -24.453 1 92.31 321 ASP B CA 1
ATOM 5150 C C . ASP B 1 321 ? -15.984 -11.609 -23.859 1 92.31 321 ASP B C 1
ATOM 5152 O O . ASP B 1 321 ? -17.094 -12.016 -24.219 1 92.31 321 ASP B O 1
ATOM 5156 N N . TYR B 1 322 ? -15.789 -10.617 -22.891 1 97.12 322 TYR B N 1
ATOM 5157 C CA . TYR B 1 322 ? -16.922 -9.961 -22.25 1 97.12 322 TYR B CA 1
ATOM 5158 C C . TYR B 1 322 ? -17.078 -8.531 -22.75 1 97.12 322 TYR B C 1
ATOM 5160 O O . TYR B 1 322 ? -16.094 -7.895 -23.156 1 97.12 322 TYR B O 1
ATOM 5168 N N . GLU B 1 323 ? -18.297 -8.07 -22.766 1 97.12 323 GLU B N 1
ATOM 5169 C CA . GLU B 1 323 ? -18.547 -6.641 -22.938 1 97.12 323 GLU B CA 1
ATOM 5170 C C . GLU B 1 323 ? -18.109 -5.855 -21.703 1 97.12 323 GLU B C 1
ATOM 5172 O O . GLU B 1 323 ? -18.062 -6.402 -20.594 1 97.12 323 GLU B O 1
ATOM 5177 N N . ILE B 1 324 ? -17.875 -4.637 -21.906 1 96.81 324 ILE B N 1
ATOM 5178 C CA . ILE B 1 324 ? -17.328 -3.777 -20.859 1 96.81 324 ILE B CA 1
ATOM 5179 C C . ILE B 1 324 ? -18.266 -3.795 -19.641 1 96.81 324 ILE B C 1
ATOM 5181 O O . ILE B 1 324 ? -17.797 -3.863 -18.5 1 96.81 324 ILE B O 1
ATOM 5185 N N . GLU B 1 325 ? -19.562 -3.77 -19.859 1 96.44 325 GLU B N 1
ATOM 5186 C CA . GLU B 1 325 ? -20.516 -3.744 -18.75 1 96.44 325 GLU B CA 1
ATOM 5187 C C . GLU B 1 325 ? -20.469 -5.039 -17.953 1 96.44 325 GLU B C 1
ATOM 5189 O O . GLU B 1 325 ? -20.641 -5.027 -16.734 1 96.44 325 GLU B O 1
ATOM 5194 N N . GLU B 1 326 ? -20.234 -6.098 -18.641 1 98 326 GLU B N 1
ATOM 5195 C CA . GLU B 1 326 ? -20.109 -7.379 -17.953 1 98 326 GLU B CA 1
ATOM 5196 C C . GLU B 1 326 ? -18.812 -7.445 -17.156 1 98 326 GLU B C 1
ATOM 5198 O O . GLU B 1 326 ? -18.781 -8.016 -16.062 1 98 326 GLU B O 1
ATOM 5203 N N . VAL B 1 327 ? -17.734 -6.867 -17.688 1 98.44 327 VAL B N 1
ATOM 5204 C CA . VAL B 1 327 ? -16.484 -6.789 -16.938 1 98.44 327 VAL B CA 1
ATOM 5205 C C . VAL B 1 327 ? -16.688 -6.016 -15.648 1 98.44 327 VAL B C 1
ATOM 5207 O O . VAL B 1 327 ? -16.281 -6.473 -14.57 1 98.44 327 VAL B O 1
ATOM 5210 N N . LYS B 1 328 ? -17.375 -4.871 -15.758 1 97 328 LYS B N 1
ATOM 5211 C CA . LYS B 1 328 ? -17.641 -4.043 -14.594 1 97 328 LYS B CA 1
ATOM 5212 C C . LYS B 1 328 ? -18.469 -4.809 -13.555 1 97 328 LYS B C 1
ATOM 5214 O O . LYS B 1 328 ? -18.188 -4.738 -12.359 1 97 328 LYS B O 1
ATOM 5219 N N . ARG B 1 329 ? -19.406 -5.539 -14.023 1 96.88 329 ARG B N 1
ATOM 5220 C CA . ARG B 1 329 ? -20.25 -6.32 -13.125 1 96.88 329 ARG B CA 1
ATOM 5221 C C . ARG B 1 329 ? -19.453 -7.402 -12.414 1 96.88 329 ARG B C 1
ATOM 5223 O O . ARG B 1 329 ? -19.531 -7.543 -11.195 1 96.88 329 ARG B O 1
ATOM 5230 N N . LEU B 1 330 ? -18.656 -8.133 -13.164 1 98.19 330 LEU B N 1
ATOM 5231 C CA . LEU B 1 330 ? -17.938 -9.281 -12.633 1 98.19 330 LEU B CA 1
ATOM 5232 C C . LEU B 1 330 ? -16.828 -8.828 -11.68 1 98.19 330 LEU B C 1
ATOM 5234 O O . LEU B 1 330 ? -16.406 -9.602 -10.812 1 98.19 330 LEU B O 1
ATOM 5238 N N . LEU B 1 331 ? -16.406 -7.59 -11.828 1 97.56 331 LEU B N 1
ATOM 5239 C CA . LEU B 1 331 ? -15.422 -7.047 -10.898 1 97.56 331 LEU B CA 1
ATOM 5240 C C . LEU B 1 331 ? -15.992 -6.973 -9.484 1 97.56 331 LEU B C 1
ATOM 5242 O O . LEU B 1 331 ? -15.242 -7.004 -8.508 1 97.56 331 LEU B O 1
ATOM 5246 N N . THR B 1 332 ? -17.312 -6.883 -9.367 1 95.88 332 THR B N 1
ATOM 5247 C CA . THR B 1 332 ? -17.938 -6.691 -8.062 1 95.88 332 THR B CA 1
ATOM 5248 C C . THR B 1 332 ? -18.5 -8.008 -7.531 1 95.88 332 THR B C 1
ATOM 5250 O O . THR B 1 332 ? -19.156 -8.039 -6.488 1 95.88 332 THR B O 1
ATOM 5253 N N . VAL B 1 333 ? -18.234 -9.117 -8.266 1 96.81 333 VAL B N 1
ATOM 5254 C CA . VAL B 1 333 ? -18.703 -10.445 -7.895 1 96.81 333 VAL B CA 1
ATOM 5255 C C . VAL B 1 333 ? -17.547 -11.297 -7.398 1 96.81 333 VAL B C 1
ATOM 5257 O O . VAL B 1 333 ? -16.453 -11.266 -7.973 1 96.81 333 VAL B O 1
ATOM 5260 N N . ASP B 1 334 ? -17.734 -11.961 -6.309 1 97.62 334 ASP B N 1
ATOM 5261 C CA . ASP B 1 334 ? -16.734 -12.898 -5.812 1 97.62 334 ASP B CA 1
ATOM 5262 C C . ASP B 1 334 ? -16.609 -14.109 -6.738 1 97.62 334 ASP B C 1
ATOM 5264 O O . ASP B 1 334 ? -17.484 -14.984 -6.75 1 97.62 334 ASP B O 1
ATOM 5268 N N . LEU B 1 335 ? -15.547 -14.188 -7.508 1 97.5 335 LEU B N 1
ATOM 5269 C CA . LEU B 1 335 ? -15.352 -15.289 -8.438 1 97.5 335 LEU B CA 1
ATOM 5270 C C . LEU B 1 335 ? -14.617 -16.453 -7.77 1 97.5 335 LEU B C 1
ATOM 5272 O O . LEU B 1 335 ? -14.906 -17.609 -8.047 1 97.5 335 LEU B O 1
ATOM 5276 N N . ARG B 1 336 ? -13.594 -16.094 -6.934 1 97.88 336 ARG B N 1
ATOM 5277 C CA . ARG B 1 336 ? -12.688 -17.094 -6.395 1 97.88 336 ARG B CA 1
ATOM 5278 C C . ARG B 1 336 ? -12.336 -16.797 -4.941 1 97.88 336 ARG B C 1
ATOM 5280 O O . ARG B 1 336 ? -11.273 -17.188 -4.457 1 97.88 336 ARG B O 1
ATOM 5287 N N . GLY B 1 337 ? -13.094 -16.016 -4.195 1 97.75 337 GLY B N 1
ATOM 5288 C CA . GLY B 1 337 ? -12.836 -15.695 -2.799 1 97.75 337 GLY B CA 1
ATOM 5289 C C . GLY B 1 337 ? -12.078 -14.398 -2.609 1 97.75 337 GLY B C 1
ATOM 5290 O O . GLY B 1 337 ? -11.641 -14.078 -1.501 1 97.75 337 GLY B O 1
ATOM 5291 N N . GLU B 1 338 ? -11.914 -13.57 -3.693 1 98.38 338 GLU B N 1
ATOM 5292 C CA . GLU B 1 338 ? -11.023 -12.414 -3.686 1 98.38 338 GLU B CA 1
ATOM 5293 C C . GLU B 1 338 ? -11.688 -11.211 -3.02 1 98.38 338 GLU B C 1
ATOM 5295 O O . GLU B 1 338 ? -11.016 -10.227 -2.688 1 98.38 338 GLU B O 1
ATOM 5300 N N . LEU B 1 339 ? -13.023 -11.227 -2.803 1 97 339 LEU B N 1
ATOM 5301 C CA . LEU B 1 339 ? -13.695 -10.117 -2.137 1 97 339 LEU B CA 1
ATOM 5302 C C . LEU B 1 339 ? -14.891 -10.617 -1.325 1 97 339 LEU B C 1
ATOM 5304 O O . LEU B 1 339 ? -15.406 -11.703 -1.586 1 97 339 LEU B O 1
ATOM 5308 N N . ASN B 1 340 ? -15.117 -9.898 -0.211 1 90.94 340 ASN B N 1
ATOM 5309 C CA . ASN B 1 340 ? -16.328 -10.125 0.561 1 90.94 340 ASN B CA 1
ATOM 5310 C C . ASN B 1 340 ? -17.438 -9.156 0.163 1 90.94 340 ASN B C 1
ATOM 5312 O O . ASN B 1 340 ? -17.172 -8 -0.166 1 90.94 340 ASN B O 1
ATOM 5316 N N . LYS B 1 341 ? -18.672 -9.5 0.065 1 68.69 341 LYS B N 1
ATOM 5317 C CA . LYS B 1 341 ? -19.828 -8.68 -0.29 1 68.69 341 LYS B CA 1
ATOM 5318 C C . LYS B 1 341 ? -20.281 -7.812 0.885 1 68.69 341 LYS B C 1
ATOM 5320 O O . LYS B 1 341 ? -20.125 -8.203 2.045 1 68.69 341 LYS B O 1
#

Sequence (682 aa):
ILAIYTGGTIGMKKSSEGYQPVKGYLRKKLAQLSQFNDERHRKLYLTLAALYQLLEFDPILDSSDMGYKDWVKIAQCVYDHYNNYDSFIILHGTDTMCYTASALSFMFRNLAKPVILTGSQIPISQTRNDGFDNLLGSITVASRVYIPEVCVFFHNKLFRGNRCTKMDAGDLSAFDSPNVPPLVKLGIDMEVNWSLIRPPPAQNQEFKMVPITNSNVGILRIFPGISPTLMSNFFLPPMEGVVMLSYGVGNVPSSRSDFLQAIKEATNRGIVVVNCTQCFKGAVSASYKTGSVLYEIGVASGSDMTPEASVTKLMYLLSCDYEIEEVKRLLTVDLRGELNKILAIYTGGTIGMKKSSEGYQPVKGYLRKKLAQLSQFNDERHRKLYLTLAALYQLLEFDPILDSSDMGYKDWVKIAQCVYDHYNNYDSFIILHGTDTMCYTASALSFMFRNLAKPVILTGSQIPISQTRNDGFDNLLGSITVASRVYIPEVCVFFHNKLFRGNRCTKMDAGDLSAFDSPNVPPLVKLGIDMEVNWSLIRPPPAQNQEFKMVPITNSNVGILRIFPGISPTLMSNFFLPPMEGVVMLSYGVGNVPSSRSDFLQAIKEATNRGIVVVNCTQCFKGAVSASYKTGSVLYEIGVASGSDMTPEASVTKLMYLLSCDYEIEEVKRLLTVDLRGELNK

Radius of gyration: 26.01 Å; Cα contacts (8 Å, |Δi|>4): 1565; chains: 2; bounding box: 60×81×65 Å

pLDDT: mean 92.76, std 11.37, range [32.62, 98.94]

InterPro domains:
  IPR006033 Type I L-asparaginase family [TIGR00519] (2-340)
  IPR006034 Asparaginase/glutaminase-like [PIRSF001220] (1-338)
  IPR006034 Asparaginase/glutaminase-like [PR00139] (1-11)
  IPR006034 Asparaginase/glutaminase-like [PR00139] (86-104)
  IPR006034 Asparaginase/glutaminase-like [PR00139] (266-284)
  IPR006034 Asparaginase/glutaminase-like [PS51732] (1-334)
  IPR006034 Asparaginase/glutaminase-like [PTHR11707] (1-340)
  IPR006034 Asparaginase/glutaminase-like [SM00870] (1-328)
  IPR027473 L-asparaginase, C-terminal [G3DSA:3.40.50.40] (215-341)
  IPR027474 L-asparaginase, N-terminal [PF00710] (1-196)
  IPR036152 Asparaginase/glutaminase-like superfamily [SSF53774] (1-340)
  IPR037152 L-asparaginase, N-terminal domain superfamily [G3DSA:3.40.50.1170] (1-211)
  IPR040919 Asparaginase/glutaminase, C-terminal [PF17763] (216-330)
  IPR041725 Type I (cytosolic) L-asparaginase [cd08963] (1-329)